Protein AF-A0A2G5EJW2-F1 (afdb_monomer)

Structure (mmCIF, N/CA/C/O backbone):
data_AF-A0A2G5EJW2-F1
#
_entry.id   AF-A0A2G5EJW2-F1
#
loop_
_atom_site.group_PDB
_atom_site.id
_atom_site.type_symbol
_atom_site.label_atom_id
_atom_site.label_alt_id
_atom_site.label_comp_id
_atom_site.label_asym_id
_atom_site.label_entity_id
_atom_site.label_seq_id
_atom_site.pdbx_PDB_ins_code
_atom_site.Cartn_x
_atom_site.Cartn_y
_atom_site.Cartn_z
_atom_site.occupancy
_atom_site.B_iso_or_equiv
_atom_site.auth_seq_id
_atom_site.auth_comp_id
_atom_site.auth_asym_id
_atom_site.auth_atom_id
_atom_site.pdbx_PDB_model_num
ATOM 1 N N . MET A 1 1 ? -80.180 -2.918 26.130 1.00 42.12 1 MET A N 1
ATOM 2 C CA . MET A 1 1 ? -80.211 -2.486 24.713 1.00 42.12 1 MET A CA 1
ATOM 3 C C . MET A 1 1 ? -78.829 -1.999 24.277 1.00 42.12 1 MET A C 1
ATOM 5 O O . MET A 1 1 ? -78.583 -0.806 24.305 1.00 42.12 1 MET A O 1
ATOM 9 N N . ALA A 1 2 ? -77.911 -2.897 23.905 1.00 41.97 2 ALA A N 1
ATOM 10 C CA . ALA A 1 2 ? -76.620 -2.507 23.314 1.00 41.97 2 ALA A CA 1
ATOM 11 C C . ALA A 1 2 ? -75.986 -3.680 22.541 1.00 41.97 2 ALA A C 1
ATOM 13 O O . ALA A 1 2 ? -74.872 -4.094 22.827 1.00 41.97 2 ALA A O 1
ATOM 14 N N . PHE A 1 3 ? -76.718 -4.271 21.591 1.00 39.59 3 PHE A N 1
ATOM 15 C CA . PHE A 1 3 ? -76.183 -5.348 20.738 1.00 39.59 3 PHE A CA 1
ATOM 16 C C . PHE A 1 3 ? -76.556 -5.208 19.253 1.00 39.59 3 PHE A C 1
ATOM 18 O O . PHE A 1 3 ? -76.471 -6.167 18.497 1.00 39.59 3 PHE A O 1
ATOM 25 N N . ARG A 1 4 ? -76.932 -4.000 18.801 1.00 43.72 4 ARG A N 1
ATOM 26 C CA . ARG A 1 4 ? -77.289 -3.730 17.391 1.00 43.72 4 ARG A CA 1
ATOM 27 C C . ARG A 1 4 ? -76.317 -2.835 16.613 1.00 43.72 4 ARG A C 1
ATOM 29 O O . ARG A 1 4 ? -76.633 -2.492 15.488 1.00 43.72 4 ARG A O 1
ATOM 36 N N . ASN A 1 5 ? -75.126 -2.538 17.151 1.00 46.16 5 ASN A N 1
ATOM 37 C CA . ASN A 1 5 ? -74.096 -1.755 16.436 1.00 46.16 5 ASN A CA 1
ATOM 38 C C . ASN A 1 5 ? -72.790 -2.505 16.121 1.00 46.16 5 ASN A C 1
ATOM 40 O O . ASN A 1 5 ? -71.942 -1.956 15.427 1.00 46.16 5 ASN A O 1
ATOM 44 N N . LYS A 1 6 ? -72.602 -3.755 16.570 1.00 44.53 6 LYS A N 1
ATOM 45 C CA . LYS A 1 6 ? -71.356 -4.499 16.283 1.00 44.53 6 LYS A CA 1
ATOM 46 C C . LYS A 1 6 ? -71.401 -5.321 14.994 1.00 44.53 6 LYS A C 1
ATOM 48 O O . LYS A 1 6 ? -70.361 -5.511 14.377 1.00 44.53 6 LYS A O 1
ATOM 53 N N . LEU A 1 7 ? -72.590 -5.735 14.546 1.00 44.84 7 LEU A N 1
ATOM 54 C CA . LEU A 1 7 ? -72.723 -6.526 13.318 1.00 44.84 7 LEU A CA 1
ATOM 55 C C . LEU A 1 7 ? -72.511 -5.669 12.055 1.00 44.84 7 LEU A C 1
ATOM 57 O O . LEU A 1 7 ? -71.880 -6.123 11.111 1.00 44.84 7 LEU A O 1
ATOM 61 N N . SER A 1 8 ? -72.936 -4.398 12.069 1.00 49.06 8 SER A N 1
ATOM 62 C CA . SER A 1 8 ? -72.731 -3.478 10.937 1.00 49.06 8 SER A CA 1
ATOM 63 C C . SER A 1 8 ? -71.270 -3.040 10.779 1.00 49.06 8 SER A C 1
ATOM 65 O O . SER A 1 8 ? -70.834 -2.806 9.659 1.00 49.06 8 SER A O 1
ATOM 67 N N . PHE A 1 9 ? -70.504 -2.951 11.874 1.00 50.59 9 PHE A N 1
ATOM 68 C CA . PHE A 1 9 ? -69.088 -2.570 11.821 1.00 50.59 9 PHE A CA 1
ATOM 69 C C . PHE A 1 9 ? -68.208 -3.734 11.353 1.00 50.59 9 PHE A C 1
ATOM 71 O O . PHE A 1 9 ? -67.322 -3.537 10.533 1.00 50.59 9 PHE A O 1
ATOM 78 N N . PHE A 1 10 ? -68.495 -4.963 11.798 1.00 50.69 10 PHE A N 1
ATOM 79 C CA . PHE A 1 10 ? -67.754 -6.144 11.347 1.00 50.69 10 PHE A CA 1
ATOM 80 C C . PHE A 1 10 ? -67.978 -6.449 9.863 1.00 50.69 10 PHE A C 1
ATOM 82 O O . PHE A 1 10 ? -67.025 -6.792 9.172 1.00 50.69 10 PHE A O 1
ATOM 89 N N . VAL A 1 11 ? -69.201 -6.262 9.353 1.00 55.69 11 VAL A N 1
ATOM 90 C CA . VAL A 1 11 ? -69.494 -6.413 7.918 1.00 55.69 11 VAL A CA 1
ATOM 91 C C . VAL A 1 11 ? -68.808 -5.316 7.098 1.00 55.69 11 VAL A C 1
ATOM 93 O O . VAL A 1 11 ? -68.274 -5.611 6.036 1.00 55.69 11 VAL A O 1
ATOM 96 N N . PHE A 1 12 ? -68.732 -4.079 7.604 1.00 50.88 12 PHE A N 1
ATOM 97 C CA . PHE A 1 12 ? -68.027 -2.985 6.925 1.00 50.88 12 PHE A CA 1
ATOM 98 C C . PHE A 1 12 ? -66.501 -3.180 6.921 1.00 50.88 12 PHE A C 1
ATOM 100 O O . PHE A 1 12 ? -65.862 -2.958 5.899 1.00 50.88 12 PHE A O 1
ATOM 107 N N . VAL A 1 13 ? -65.911 -3.672 8.018 1.00 52.50 13 VAL A N 1
ATOM 108 C CA . VAL A 1 13 ? -64.474 -3.998 8.093 1.00 52.50 13 VAL A CA 1
ATOM 109 C C . VAL A 1 13 ? -64.132 -5.198 7.207 1.00 52.50 13 VAL A C 1
ATOM 111 O O . VAL A 1 13 ? -63.126 -5.148 6.510 1.00 52.50 13 VAL A O 1
ATOM 114 N N . LEU A 1 14 ? -64.981 -6.229 7.142 1.00 49.12 14 LEU A N 1
ATOM 115 C CA . LEU A 1 14 ? -64.807 -7.345 6.202 1.00 49.12 14 LEU A CA 1
ATOM 116 C C . LEU A 1 14 ? -64.946 -6.907 4.740 1.00 49.12 14 LEU A C 1
ATOM 118 O O . LEU A 1 14 ? -64.205 -7.404 3.902 1.00 49.12 14 LEU A O 1
ATOM 122 N N . PHE A 1 15 ? -65.832 -5.958 4.426 1.00 48.25 15 PHE A N 1
ATOM 123 C CA . PHE A 1 15 ? -65.956 -5.423 3.068 1.00 48.25 15 PHE A CA 1
ATOM 124 C C . PHE A 1 15 ? -64.756 -4.543 2.690 1.00 48.25 15 PHE A C 1
ATOM 126 O O . PHE A 1 15 ? -64.258 -4.651 1.578 1.00 48.25 15 PHE A O 1
ATOM 133 N N . VAL A 1 16 ? -64.223 -3.738 3.618 1.00 48.56 16 VAL A N 1
ATOM 134 C CA . VAL A 1 16 ? -62.989 -2.959 3.399 1.00 48.56 16 VAL A CA 1
ATOM 135 C C . VAL A 1 16 ? -61.762 -3.871 3.290 1.00 48.56 16 VAL A C 1
ATOM 137 O O . VAL A 1 16 ? -60.904 -3.596 2.460 1.00 48.56 16 VAL A O 1
ATOM 140 N N . PHE A 1 17 ? -61.700 -4.978 4.041 1.00 43.53 17 PHE A N 1
ATOM 141 C CA . PHE A 1 17 ? -60.630 -5.978 3.920 1.00 43.53 17 PHE A CA 1
ATOM 142 C C . PHE A 1 17 ? -60.739 -6.840 2.657 1.00 43.53 17 PHE A C 1
ATOM 144 O O . PHE A 1 17 ? -59.719 -7.193 2.077 1.00 43.53 17 PHE A O 1
ATOM 151 N N . LEU A 1 18 ? -61.950 -7.167 2.200 1.00 39.88 18 LEU A N 1
ATOM 152 C CA . LEU A 1 18 ? -62.139 -7.875 0.932 1.00 39.88 18 LEU A CA 1
ATOM 153 C C . LEU A 1 18 ? -61.847 -6.957 -0.258 1.00 39.88 18 LEU A C 1
ATOM 155 O O . LEU A 1 18 ? -61.200 -7.400 -1.198 1.00 39.88 18 LEU A O 1
ATOM 159 N N . VAL A 1 19 ? -62.224 -5.674 -0.186 1.00 37.03 19 VAL A N 1
ATOM 160 C CA . VAL A 1 19 ? -61.861 -4.683 -1.208 1.00 37.03 19 VAL A CA 1
ATOM 161 C C . VAL A 1 19 ? -60.352 -4.396 -1.181 1.00 37.03 19 VAL A C 1
ATOM 163 O O . VAL A 1 19 ? -59.751 -4.341 -2.249 1.00 37.03 19 VAL A O 1
ATOM 166 N N . SER A 1 20 ? -59.691 -4.318 -0.017 1.00 39.81 20 SER A N 1
ATOM 167 C CA . SER A 1 20 ? -58.234 -4.109 0.055 1.00 39.81 20 SER A CA 1
ATOM 168 C C . SER A 1 20 ? -57.416 -5.339 -0.356 1.00 39.81 20 SER A C 1
ATOM 170 O O . SER A 1 20 ? -56.406 -5.182 -1.036 1.00 39.81 20 SER A O 1
ATOM 172 N N . ALA A 1 21 ? -57.876 -6.558 -0.054 1.00 35.72 21 ALA A N 1
ATOM 173 C CA . ALA A 1 21 ? -57.233 -7.786 -0.528 1.00 35.72 21 ALA A CA 1
ATOM 174 C C . ALA A 1 21 ? -57.405 -7.990 -2.044 1.00 35.72 21 ALA A C 1
ATOM 176 O O . ALA A 1 21 ? -56.507 -8.522 -2.695 1.00 35.72 21 ALA A O 1
ATOM 177 N N . THR A 1 22 ? -58.512 -7.518 -2.635 1.00 35.78 22 THR A N 1
ATOM 178 C CA . THR A 1 22 ? -58.641 -7.476 -4.101 1.00 35.78 22 THR A CA 1
ATOM 179 C C . THR A 1 22 ? -57.842 -6.342 -4.739 1.00 35.78 22 THR A C 1
ATOM 181 O O . THR A 1 22 ? -57.368 -6.521 -5.854 1.00 35.78 22 THR A O 1
ATOM 184 N N . PHE A 1 23 ? -57.635 -5.212 -4.050 1.00 31.86 23 PHE A N 1
ATOM 185 C CA . PHE A 1 23 ? -56.812 -4.112 -4.568 1.00 31.86 23 PHE A CA 1
ATOM 186 C C . PHE A 1 23 ? -55.318 -4.471 -4.602 1.00 31.86 23 PHE A C 1
ATOM 188 O O . PHE A 1 23 ? -54.656 -4.141 -5.577 1.00 31.86 23 PHE A O 1
ATOM 195 N N . SER A 1 24 ? -54.797 -5.2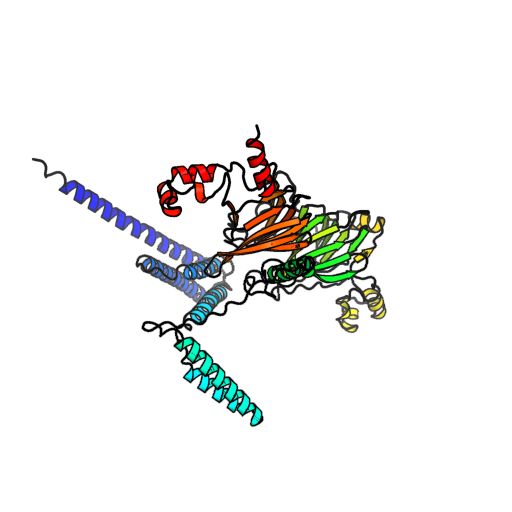15 -3.616 1.00 38.34 24 SER A N 1
ATOM 196 C CA . SER A 1 24 ? -53.377 -5.613 -3.609 1.00 38.34 24 SER A CA 1
ATOM 197 C C . SER A 1 24 ? -53.010 -6.658 -4.669 1.00 38.34 24 SER A C 1
ATOM 199 O O . SER A 1 24 ? -51.911 -6.598 -5.204 1.00 38.34 24 SER A O 1
ATOM 201 N N . LEU A 1 25 ? -53.912 -7.585 -5.019 1.00 38.94 25 LEU A N 1
ATOM 202 C CA . LEU A 1 25 ? -53.660 -8.547 -6.107 1.00 38.94 25 LEU A CA 1
ATOM 203 C C . LEU A 1 25 ? -53.957 -7.968 -7.500 1.00 38.94 25 LEU A C 1
ATOM 205 O O . LEU A 1 25 ? -53.411 -8.451 -8.492 1.00 38.94 25 LEU A O 1
ATOM 209 N N . ALA A 1 26 ? -54.829 -6.958 -7.589 1.00 38.84 26 ALA A N 1
ATOM 210 C CA . ALA A 1 26 ? -55.133 -6.290 -8.851 1.00 38.84 26 ALA A CA 1
ATOM 211 C C . ALA A 1 26 ? -53.976 -5.389 -9.317 1.00 38.84 26 ALA A C 1
ATOM 213 O O . ALA A 1 26 ? -53.608 -5.489 -10.483 1.00 38.84 26 ALA A O 1
ATOM 214 N N . ASP A 1 27 ? -53.354 -4.615 -8.413 1.00 45.28 27 ASP A N 1
ATOM 215 C CA . ASP A 1 27 ? -52.228 -3.714 -8.737 1.00 45.28 27 ASP A CA 1
ATOM 216 C C . ASP A 1 27 ? -50.984 -4.485 -9.245 1.00 45.28 27 ASP A C 1
ATOM 218 O O . ASP A 1 27 ? -50.347 -4.085 -10.217 1.00 45.28 27 ASP A O 1
ATOM 222 N N . GLU A 1 28 ? -50.652 -5.640 -8.647 1.00 49.22 28 GLU A N 1
ATOM 223 C CA . GLU A 1 28 ? -49.478 -6.446 -9.047 1.00 49.22 28 GLU A CA 1
ATOM 224 C C . GLU A 1 28 ? -49.668 -7.182 -10.382 1.00 49.22 28 GLU A C 1
ATOM 226 O O . GLU A 1 28 ? -48.733 -7.303 -11.180 1.00 49.22 28 GLU A O 1
ATOM 231 N N . LYS A 1 29 ? -50.885 -7.665 -10.656 1.00 50.31 29 LYS A N 1
ATOM 232 C CA . LYS A 1 29 ? -51.203 -8.307 -11.938 1.00 50.31 29 LYS A CA 1
ATOM 233 C C . LYS A 1 29 ? -51.238 -7.283 -13.075 1.00 50.31 29 LYS A C 1
ATOM 235 O O . LYS A 1 29 ? -50.832 -7.594 -14.196 1.00 50.31 29 LYS A O 1
ATOM 240 N N . GLU A 1 30 ? -51.674 -6.060 -12.772 1.00 50.53 30 GLU A N 1
ATOM 241 C CA . GLU A 1 30 ? -51.681 -4.932 -13.703 1.00 50.53 30 GLU A CA 1
ATOM 242 C C . GLU A 1 30 ? -50.250 -4.491 -14.082 1.00 50.53 30 GLU A C 1
ATOM 244 O O . GLU A 1 30 ? -49.996 -4.207 -15.257 1.00 50.53 30 GLU A O 1
ATOM 249 N N . ASP A 1 31 ? -49.285 -4.564 -13.154 1.00 62.06 31 ASP A N 1
ATOM 250 C CA . ASP A 1 31 ? -47.868 -4.242 -13.404 1.00 62.06 31 ASP A CA 1
ATOM 251 C C . ASP A 1 31 ? -47.167 -5.286 -14.304 1.00 62.06 31 ASP A C 1
ATOM 253 O O . ASP A 1 31 ? -46.435 -4.945 -15.241 1.00 62.06 31 ASP A O 1
ATOM 257 N N . LEU A 1 32 ? -47.452 -6.581 -14.111 1.00 66.81 32 LEU A N 1
ATOM 258 C CA . LEU A 1 32 ? -46.859 -7.652 -14.922 1.00 66.81 32 LEU A CA 1
ATOM 259 C C . LEU A 1 32 ? -47.417 -7.682 -16.358 1.00 66.81 32 LEU A C 1
ATOM 261 O O . LEU A 1 32 ? -46.666 -7.867 -17.324 1.00 66.81 32 LEU A O 1
ATOM 265 N N . ASP A 1 33 ? -48.713 -7.408 -16.521 1.00 72.00 33 ASP A N 1
ATOM 266 C CA . ASP A 1 33 ? -49.333 -7.228 -17.836 1.00 72.00 33 ASP A CA 1
ATOM 267 C C . ASP A 1 33 ? -48.804 -5.971 -18.543 1.00 72.00 33 ASP A C 1
ATOM 269 O O . ASP A 1 33 ? -48.593 -5.977 -19.763 1.00 72.00 33 ASP A O 1
ATOM 273 N N . GLN A 1 34 ? -48.547 -4.886 -17.804 1.00 73.69 34 GLN A N 1
ATOM 274 C CA . GLN A 1 34 ? -47.925 -3.687 -18.362 1.00 73.69 34 GLN A CA 1
ATOM 275 C C . GLN A 1 34 ? -46.485 -3.961 -18.824 1.00 73.69 34 GLN A C 1
ATOM 277 O O . GLN A 1 34 ? -46.075 -3.475 -19.887 1.00 73.69 34 GLN A O 1
ATOM 282 N N . LEU A 1 35 ? -45.735 -4.776 -18.078 1.00 68.81 35 LEU A N 1
ATOM 283 C CA . LEU A 1 35 ? -44.391 -5.227 -18.433 1.00 68.81 35 LEU A CA 1
ATOM 284 C C . LEU A 1 35 ? -44.395 -6.067 -19.721 1.00 68.81 35 LEU A C 1
ATOM 286 O O . LEU A 1 35 ? -43.609 -5.799 -20.634 1.00 68.81 35 LEU A O 1
ATOM 290 N N . LEU A 1 36 ? -45.330 -7.019 -19.836 1.00 78.31 36 LEU A N 1
ATOM 291 C CA . LEU A 1 36 ? -45.497 -7.846 -21.033 1.00 78.31 36 LEU A CA 1
ATOM 292 C C . LEU A 1 36 ? -45.790 -6.989 -22.270 1.00 78.31 36 LEU A C 1
ATOM 294 O O . LEU A 1 36 ? -45.205 -7.197 -23.336 1.00 78.31 36 LEU A O 1
ATOM 298 N N . ARG A 1 37 ? -46.679 -5.996 -22.131 1.00 75.12 37 ARG A N 1
ATOM 299 C CA . ARG A 1 37 ? -47.036 -5.079 -23.226 1.00 75.12 37 ARG A CA 1
ATOM 300 C C . ARG A 1 37 ? -45.843 -4.240 -23.674 1.00 75.12 37 ARG A C 1
ATOM 302 O O . ARG A 1 37 ? -45.614 -4.138 -24.878 1.00 75.12 37 ARG A O 1
ATOM 309 N N . LYS A 1 38 ? -45.066 -3.685 -22.736 1.00 69.44 38 LYS A N 1
ATOM 310 C CA . LYS A 1 38 ? -43.849 -2.914 -23.050 1.00 69.44 38 LYS A CA 1
ATOM 311 C C . LYS A 1 38 ? -42.801 -3.779 -23.759 1.00 69.44 38 LYS A C 1
ATOM 313 O O . LYS A 1 38 ? -42.275 -3.347 -24.782 1.00 69.44 38 LYS A O 1
ATOM 318 N N . CYS A 1 39 ? -42.574 -5.006 -23.283 1.00 69.31 39 CYS A N 1
ATOM 319 C CA . CYS A 1 39 ? -41.634 -5.960 -23.887 1.00 69.31 39 CYS A CA 1
ATOM 320 C C . CYS A 1 39 ? -42.022 -6.301 -25.335 1.00 69.31 39 CYS A C 1
ATOM 322 O O . CYS A 1 39 ? -41.233 -6.120 -26.263 1.00 69.31 39 CYS A O 1
ATOM 324 N N . LYS A 1 40 ? -43.283 -6.688 -25.568 1.00 76.44 40 LYS A N 1
ATOM 325 C CA . LYS A 1 40 ? -43.771 -6.991 -26.924 1.00 76.44 40 LYS A CA 1
ATOM 326 C C . LYS A 1 40 ? -43.738 -5.776 -27.847 1.00 76.44 40 LYS A C 1
ATOM 328 O O . LYS A 1 40 ? -43.418 -5.907 -29.026 1.00 76.44 40 LYS A O 1
ATOM 333 N N . GLN A 1 41 ? -44.054 -4.588 -27.332 1.00 75.25 41 GLN A N 1
ATOM 334 C CA . GLN A 1 41 ? -43.972 -3.358 -28.115 1.00 75.25 41 GLN A CA 1
ATOM 335 C C . GLN A 1 41 ? -42.530 -3.072 -28.550 1.00 75.25 41 GLN A C 1
ATOM 337 O O . GLN A 1 41 ? -42.320 -2.734 -29.711 1.00 75.25 41 GLN A O 1
ATOM 342 N N . GLN A 1 42 ? -41.546 -3.281 -27.669 1.00 62.69 42 GLN A N 1
ATOM 343 C CA . GLN A 1 42 ? -40.129 -3.155 -28.012 1.00 62.69 42 GLN A CA 1
ATOM 344 C C . GLN A 1 42 ? -39.715 -4.148 -29.103 1.00 62.69 42 GLN A C 1
ATOM 346 O O . GLN A 1 42 ? -39.115 -3.710 -30.085 1.00 62.69 42 GLN A O 1
ATOM 351 N N . CYS A 1 43 ? -40.125 -5.423 -29.004 1.00 69.62 43 CYS A N 1
ATOM 352 C CA . CYS A 1 43 ? -39.893 -6.417 -30.060 1.00 69.62 43 CYS A CA 1
ATOM 353 C C . CYS A 1 43 ? -40.449 -5.948 -31.416 1.00 69.62 43 CYS A C 1
ATOM 355 O O . CYS A 1 43 ? -39.762 -6.050 -32.424 1.00 69.62 43 CYS A O 1
ATOM 357 N N . ARG A 1 44 ? -41.670 -5.390 -31.455 1.00 71.94 44 ARG A N 1
ATOM 358 C CA . ARG A 1 44 ? -42.324 -4.926 -32.700 1.00 71.94 44 ARG A CA 1
ATOM 359 C C . ARG A 1 44 ? -41.676 -3.704 -33.336 1.00 71.94 44 ARG A C 1
ATOM 361 O O . ARG A 1 44 ? -41.785 -3.516 -34.543 1.00 71.94 44 ARG A O 1
ATOM 368 N N . THR A 1 45 ? -41.090 -2.827 -32.528 1.00 67.56 45 THR A N 1
ATOM 369 C CA . THR A 1 45 ? -40.485 -1.577 -33.013 1.00 67.56 45 THR A CA 1
ATOM 370 C C . THR A 1 45 ? -39.019 -1.723 -33.403 1.00 67.56 45 THR A C 1
ATOM 372 O O . THR A 1 45 ? -38.415 -0.748 -33.843 1.00 67.56 45 THR A O 1
ATOM 375 N N . GLN A 1 46 ? -38.435 -2.910 -33.232 1.00 59.72 46 GLN A N 1
ATOM 376 C CA . GLN A 1 46 ? -37.013 -3.132 -33.429 1.00 59.72 46 GLN A CA 1
ATOM 377 C C . GLN A 1 46 ? -36.688 -3.359 -34.920 1.00 59.72 46 GLN A C 1
ATOM 379 O O . GLN A 1 46 ? -37.123 -4.345 -35.515 1.00 59.72 46 GLN A O 1
ATOM 384 N N . PRO A 1 47 ? -35.924 -2.452 -35.558 1.00 47.94 47 PRO A N 1
ATOM 385 C CA . PRO A 1 47 ? -35.615 -2.558 -36.977 1.00 47.94 47 PRO A CA 1
ATOM 386 C C . PRO A 1 47 ? -34.597 -3.676 -37.239 1.00 47.94 47 PRO A C 1
ATOM 388 O O . PRO A 1 47 ? -33.604 -3.799 -36.524 1.00 47.94 47 PRO A O 1
ATOM 391 N N . GLY A 1 48 ? -34.828 -4.459 -38.296 1.00 60.50 48 GLY A N 1
ATOM 392 C CA . GLY A 1 48 ? -33.898 -5.491 -38.773 1.00 60.50 48 GLY A CA 1
ATOM 393 C C . GLY A 1 48 ? -34.234 -6.935 -38.390 1.00 60.50 48 GLY A C 1
ATOM 394 O O . GLY A 1 48 ? -33.493 -7.820 -38.795 1.00 60.50 48 GLY A O 1
ATOM 395 N N . LEU A 1 49 ? -35.328 -7.179 -37.662 1.00 65.00 49 LEU A N 1
ATOM 396 C CA . LEU A 1 49 ? -35.821 -8.531 -37.362 1.00 65.00 49 LEU A CA 1
ATOM 397 C C . LEU A 1 49 ? -36.746 -9.042 -38.477 1.00 65.00 49 LEU A C 1
ATOM 399 O O . LEU A 1 49 ? -37.597 -8.303 -38.984 1.00 65.00 49 LEU A O 1
ATOM 403 N N . ASP A 1 50 ? -36.639 -10.320 -38.826 1.00 70.94 50 ASP A N 1
ATOM 404 C CA . ASP A 1 50 ? -37.597 -10.978 -39.712 1.00 70.94 50 ASP A CA 1
ATOM 405 C C . ASP A 1 50 ? -38.882 -11.399 -38.967 1.00 70.94 50 ASP A C 1
ATOM 407 O O . ASP A 1 50 ? -39.036 -11.230 -37.754 1.00 70.94 50 ASP A O 1
ATOM 411 N N . LYS A 1 51 ? -39.876 -11.917 -39.696 1.00 74.06 51 LYS A N 1
ATOM 412 C CA . LYS A 1 51 ? -41.186 -12.255 -39.116 1.00 74.06 51 LYS A CA 1
ATOM 413 C C . LYS A 1 51 ? -41.119 -13.412 -38.105 1.00 74.06 51 LYS A C 1
ATOM 415 O O . LYS A 1 51 ? -41.909 -13.422 -37.161 1.00 74.06 51 LYS A O 1
ATOM 420 N N . GLN A 1 52 ? -40.219 -14.378 -38.297 1.00 66.44 52 GLN A N 1
ATOM 421 C CA . GLN A 1 52 ? -40.024 -15.489 -37.362 1.00 66.44 52 GLN A CA 1
ATOM 422 C C . GLN A 1 52 ? -39.275 -15.026 -36.112 1.00 66.44 52 GLN A C 1
ATOM 424 O O . GLN A 1 52 ? -39.630 -15.432 -35.005 1.00 66.44 52 GLN A O 1
ATOM 429 N N . GLU A 1 53 ? -38.309 -14.127 -36.267 1.00 60.25 53 GLU A N 1
ATOM 430 C CA . GLU A 1 53 ? -37.550 -13.550 -35.160 1.00 60.25 53 GLU A CA 1
ATOM 431 C C . GLU A 1 53 ? -38.419 -12.640 -34.282 1.00 60.25 53 GLU A C 1
ATOM 433 O O . GLU A 1 53 ? -38.361 -12.734 -33.056 1.00 60.25 53 GLU A O 1
ATOM 438 N N . HIS A 1 54 ? -39.320 -11.848 -34.876 1.00 71.12 54 HIS A N 1
ATOM 439 C CA . HIS A 1 54 ? -40.328 -11.094 -34.122 1.00 71.12 54 HIS A CA 1
ATOM 440 C C . HIS A 1 54 ? -41.248 -12.018 -33.310 1.00 71.12 54 HIS A C 1
ATOM 442 O O . HIS A 1 54 ? -41.513 -11.762 -32.137 1.00 71.12 54 HIS A O 1
ATOM 448 N N . GLN A 1 55 ? -41.718 -13.118 -33.910 1.00 71.88 55 GLN A N 1
ATOM 449 C CA . GLN A 1 55 ? -42.569 -14.094 -33.220 1.00 71.88 55 GLN A CA 1
ATOM 450 C C . GLN A 1 55 ? -41.826 -14.858 -32.121 1.00 71.88 55 GLN A C 1
ATOM 452 O O . GLN A 1 55 ? -42.441 -15.276 -31.141 1.00 71.88 55 GLN A O 1
ATOM 457 N N . LYS A 1 56 ? -40.518 -15.077 -32.274 1.00 67.25 56 LYS A N 1
ATOM 458 C CA . LYS A 1 56 ? -39.680 -15.653 -31.221 1.00 67.25 56 LYS A CA 1
ATOM 459 C C . LYS A 1 56 ? -39.520 -14.661 -30.062 1.00 67.25 56 LYS A C 1
ATOM 461 O O . LYS A 1 56 ? -39.903 -14.999 -28.952 1.00 67.25 56 LYS A O 1
ATOM 466 N N . CYS A 1 57 ? -39.139 -13.414 -30.347 1.00 67.25 57 CYS A N 1
ATOM 467 C CA . CYS A 1 57 ? -39.013 -12.339 -29.353 1.00 67.25 57 CYS A CA 1
ATOM 468 C C . CYS A 1 57 ? -40.297 -12.147 -28.526 1.00 67.25 57 CYS A C 1
ATOM 470 O O . CYS A 1 57 ? -40.256 -12.056 -27.301 1.00 67.25 57 CYS A O 1
ATOM 472 N N . GLU A 1 58 ? -41.467 -12.144 -29.176 1.00 74.50 58 GLU A N 1
ATOM 473 C CA . GLU A 1 58 ? -42.740 -12.013 -28.459 1.00 74.50 58 GLU A CA 1
ATOM 474 C C . GLU A 1 58 ? -43.075 -13.220 -27.572 1.00 74.50 58 GLU A C 1
ATOM 476 O O . GLU A 1 58 ? -43.686 -13.026 -26.518 1.00 74.50 58 GLU A O 1
ATOM 481 N N . ARG A 1 59 ? -42.696 -14.441 -27.978 1.00 70.25 59 ARG A N 1
ATOM 482 C CA . ARG A 1 59 ? -42.875 -15.655 -27.163 1.00 70.25 59 ARG A CA 1
ATOM 483 C C . ARG A 1 59 ? -41.955 -15.647 -25.948 1.00 70.25 59 ARG A C 1
ATOM 485 O O . ARG A 1 59 ? -42.418 -15.951 -24.853 1.00 70.25 59 ARG A O 1
ATOM 492 N N . ASP A 1 60 ? -40.718 -15.198 -26.120 1.00 64.06 60 ASP A N 1
ATOM 493 C CA . ASP A 1 60 ? -39.740 -15.096 -25.035 1.00 64.06 60 ASP A CA 1
ATOM 494 C C . ASP A 1 60 ? -40.203 -14.074 -23.969 1.00 64.06 60 ASP A C 1
ATOM 496 O O . ASP A 1 60 ? -40.084 -14.323 -22.768 1.00 64.06 60 ASP A O 1
ATOM 500 N N . CYS A 1 61 ? -40.843 -12.966 -24.377 1.00 69.06 61 CYS A N 1
ATOM 501 C CA . CYS A 1 61 ? -41.489 -12.028 -23.445 1.00 69.06 61 CYS A CA 1
ATOM 502 C C . CYS A 1 61 ? -42.618 -12.687 -22.621 1.00 69.06 61 CYS A C 1
ATOM 504 O O . CYS A 1 61 ? -42.774 -12.391 -21.435 1.00 69.06 61 CYS A O 1
ATOM 506 N N . GLU A 1 62 ? -43.438 -13.552 -23.234 1.00 73.62 62 GLU A N 1
ATOM 507 C CA . GLU A 1 62 ? -44.510 -14.267 -22.522 1.00 73.62 62 GLU A CA 1
ATOM 508 C C . GLU A 1 62 ? -43.957 -15.288 -21.528 1.00 73.62 62 GLU A C 1
ATOM 510 O O . GLU A 1 62 ? -44.516 -15.466 -20.445 1.00 73.62 62 GLU A O 1
ATOM 515 N N . GLU A 1 63 ? -42.874 -15.969 -21.893 1.00 63.28 63 GLU A N 1
ATOM 516 C CA . GLU A 1 63 ? -42.224 -16.958 -21.041 1.00 63.28 63 GLU A CA 1
ATOM 517 C C . GLU A 1 63 ? -41.559 -16.306 -19.825 1.00 63.28 63 GLU A C 1
ATOM 519 O O . GLU A 1 63 ? -41.784 -16.750 -18.698 1.00 63.28 63 GLU A O 1
ATOM 524 N N . TYR A 1 64 ? -40.872 -15.178 -20.024 1.00 57.66 64 TYR A N 1
ATOM 525 C CA . TYR A 1 64 ? -40.296 -14.368 -18.948 1.00 57.66 64 TYR A CA 1
ATOM 526 C C . TYR A 1 64 ? -41.340 -13.970 -17.891 1.00 57.66 64 TYR A C 1
ATOM 528 O O . TYR A 1 64 ? -41.130 -14.132 -16.686 1.00 57.66 64 TYR A O 1
ATOM 536 N N . VAL A 1 65 ? -42.509 -13.508 -18.338 1.00 70.38 65 VAL A N 1
ATOM 537 C CA . VAL A 1 65 ? -43.612 -13.127 -17.446 1.00 70.38 65 VAL A CA 1
ATOM 538 C C . VAL A 1 65 ? -44.196 -14.340 -16.713 1.00 70.38 65 VAL A C 1
ATOM 540 O O . VAL A 1 65 ? -44.432 -14.262 -15.508 1.00 70.38 65 VAL A O 1
ATOM 543 N N . LYS A 1 66 ? -44.344 -15.488 -17.389 1.00 69.94 66 LYS A N 1
ATOM 544 C CA . LYS A 1 66 ? -44.816 -16.736 -16.762 1.00 69.94 66 LYS A CA 1
ATOM 545 C C . LYS A 1 66 ? -43.873 -17.245 -15.673 1.00 69.94 66 LYS A C 1
ATOM 547 O O . LYS A 1 66 ? -44.354 -17.739 -14.656 1.00 69.94 66 LYS A O 1
ATOM 552 N N . VAL A 1 67 ? -42.558 -17.154 -15.873 1.00 59.28 67 VAL A N 1
ATOM 553 C CA . VAL A 1 67 ? -41.563 -17.570 -14.868 1.00 59.28 67 VAL A CA 1
ATOM 554 C C . VAL A 1 67 ? -41.630 -16.660 -13.645 1.00 59.28 67 VAL A C 1
ATOM 556 O O . VAL A 1 67 ? -41.699 -17.147 -12.518 1.00 59.28 67 VAL A O 1
ATOM 559 N N . ARG A 1 68 ? -41.701 -15.343 -13.859 1.00 60.88 68 ARG A N 1
ATOM 560 C CA . ARG A 1 68 ? -41.797 -14.359 -12.774 1.00 60.88 68 ARG A CA 1
ATOM 561 C C . ARG A 1 68 ? -43.076 -14.526 -11.946 1.00 60.88 68 ARG A C 1
ATOM 563 O O . ARG A 1 68 ? -43.033 -14.395 -10.727 1.00 60.88 68 ARG A O 1
ATOM 570 N N . GLN A 1 69 ? -44.181 -14.885 -12.601 1.00 62.50 69 GLN A N 1
ATOM 571 C CA . GLN A 1 69 ? -45.454 -15.169 -11.943 1.00 62.50 69 GLN A CA 1
ATOM 572 C C . GLN A 1 69 ? -45.382 -16.431 -11.060 1.00 62.50 69 GLN A C 1
ATOM 574 O O . GLN A 1 69 ? -45.831 -16.394 -9.919 1.00 62.50 69 GLN A O 1
ATOM 579 N N . ARG A 1 70 ? -44.731 -17.513 -11.525 1.00 57.03 70 ARG A N 1
ATOM 580 C CA . ARG A 1 70 ? -44.515 -18.729 -10.708 1.00 57.03 70 ARG A CA 1
ATOM 581 C C . ARG A 1 70 ? -43.636 -18.467 -9.482 1.00 57.03 70 ARG A C 1
ATOM 583 O O . ARG A 1 70 ? -43.927 -18.965 -8.404 1.00 57.03 70 ARG A O 1
ATOM 590 N N . GLN A 1 71 ? -42.605 -17.634 -9.620 1.00 52.28 71 GLN A N 1
ATOM 591 C CA . GLN A 1 71 ? -41.708 -17.285 -8.511 1.00 52.28 71 GLN A CA 1
ATOM 592 C C . GLN A 1 71 ? -42.388 -16.421 -7.435 1.00 52.28 71 GLN A C 1
ATOM 594 O O . GLN A 1 71 ? -42.036 -16.508 -6.259 1.00 52.28 71 GLN A O 1
ATOM 599 N N . GLN A 1 72 ? -43.379 -15.603 -7.810 1.00 55.41 72 GLN A N 1
ATOM 600 C CA . GLN A 1 72 ? -44.203 -14.863 -6.846 1.00 55.41 72 GLN A CA 1
ATOM 601 C C . GLN A 1 72 ? -45.173 -15.786 -6.092 1.00 55.41 72 GLN A C 1
ATOM 603 O O . GLN A 1 72 ? -45.386 -15.595 -4.895 1.00 55.41 72 GLN A O 1
ATOM 608 N N . GLU A 1 73 ? -45.705 -16.811 -6.762 1.00 51.72 73 GLU A N 1
ATOM 609 C CA . GLU A 1 73 ? -46.553 -17.838 -6.140 1.00 51.72 73 GLU A CA 1
ATOM 610 C C . GLU A 1 73 ? -45.754 -18.739 -5.173 1.00 51.72 73 GLU A C 1
ATOM 612 O O . GLU A 1 73 ? -46.256 -19.101 -4.108 1.00 51.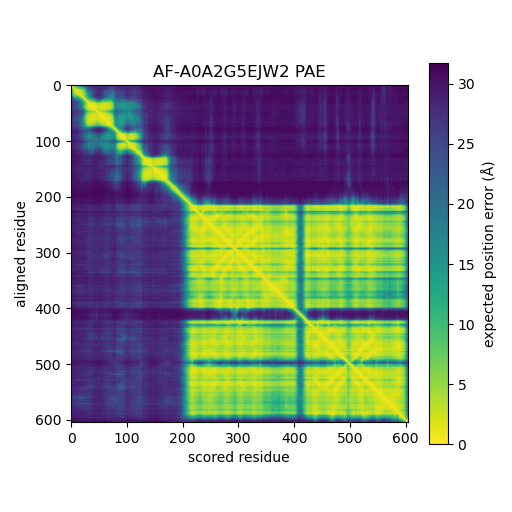72 73 GLU A O 1
ATOM 617 N N . GLU A 1 74 ? -44.486 -19.031 -5.477 1.00 49.53 74 GLU A N 1
ATOM 618 C CA . GLU A 1 74 ? -43.584 -19.813 -4.613 1.00 49.53 74 GLU A CA 1
ATOM 619 C C . GLU A 1 74 ? -43.059 -19.016 -3.398 1.00 49.53 74 GLU A C 1
ATOM 621 O O . GLU A 1 74 ? -42.816 -19.591 -2.336 1.00 49.53 74 GLU A O 1
ATOM 626 N N . GLY A 1 75 ? -42.964 -17.684 -3.491 1.00 45.25 75 GLY A N 1
ATOM 627 C CA . GLY A 1 75 ? -42.496 -16.804 -2.409 1.00 45.25 75 GLY A CA 1
ATOM 628 C C . GLY A 1 75 ? -43.454 -16.630 -1.218 1.00 45.25 75 GLY A C 1
ATOM 629 O O . GLY A 1 75 ? -43.052 -16.082 -0.191 1.00 45.25 75 GLY A O 1
ATOM 630 N N . GLN A 1 76 ? -44.706 -17.095 -1.313 1.00 40.94 76 GLN A N 1
ATOM 631 C CA . GLN A 1 76 ? -45.685 -17.048 -0.212 1.00 40.94 76 GLN A CA 1
ATOM 632 C C . GLN A 1 76 ? -45.800 -18.373 0.571 1.00 40.94 76 GLN A C 1
ATOM 634 O O . GLN A 1 76 ? -46.487 -18.427 1.594 1.00 40.94 76 GLN A O 1
ATOM 639 N N . GLY A 1 77 ? -45.096 -19.433 0.156 1.00 34.47 77 GLY A N 1
ATOM 640 C CA . GLY A 1 77 ? -45.050 -20.726 0.846 1.00 34.47 77 GLY A CA 1
ATOM 641 C C . GLY A 1 77 ? -43.733 -20.928 1.594 1.00 34.47 77 GLY A C 1
ATOM 642 O O . GLY A 1 77 ? -42.742 -21.356 1.016 1.00 34.47 77 GLY A O 1
ATOM 643 N N . GLY A 1 78 ? -43.704 -20.630 2.894 1.00 41.09 78 GLY A N 1
ATOM 644 C CA . GLY A 1 78 ? -42.479 -20.687 3.692 1.00 41.09 78 GLY A CA 1
ATOM 645 C C . GLY A 1 78 ? -41.788 -22.058 3.725 1.00 41.09 78 GLY A C 1
ATOM 646 O O . GLY A 1 78 ? -42.395 -23.044 4.133 1.00 41.09 78 GLY A O 1
ATOM 647 N N . LYS A 1 79 ? -40.484 -22.065 3.413 1.00 31.41 79 LYS A N 1
ATOM 648 C CA . LYS A 1 79 ? -39.423 -22.883 4.031 1.00 31.41 79 LYS A CA 1
ATOM 649 C C . LYS A 1 79 ? -38.090 -22.131 3.906 1.00 31.41 79 LYS A C 1
ATOM 651 O O . LYS A 1 79 ? -37.719 -21.678 2.833 1.00 31.41 79 LYS A O 1
ATOM 656 N N . GLN A 1 80 ? -37.411 -21.952 5.038 1.00 40.75 80 GLN A N 1
ATOM 657 C CA . GLN A 1 80 ? -36.120 -21.273 5.163 1.00 40.75 80 GLN A CA 1
ATOM 658 C C . GLN A 1 80 ? -34.986 -22.213 4.727 1.00 40.75 80 GLN A C 1
ATOM 660 O O . GLN A 1 80 ? -34.669 -23.172 5.425 1.00 40.75 80 GLN A O 1
ATOM 665 N N . GLY A 1 81 ? -34.398 -21.911 3.575 1.00 35.81 81 GLY A N 1
ATOM 666 C CA . GLY A 1 81 ? -33.226 -22.543 2.966 1.00 35.81 81 GLY A CA 1
ATOM 667 C C . GLY A 1 81 ? -33.157 -22.069 1.511 1.00 35.81 81 GLY A C 1
ATOM 668 O O . GLY A 1 81 ? -34.201 -21.969 0.888 1.00 35.81 81 GLY A O 1
ATOM 669 N N . ASP A 1 82 ? -31.980 -21.712 0.999 1.00 38.59 82 ASP A N 1
ATOM 670 C CA . ASP A 1 82 ? -31.719 -21.309 -0.408 1.00 38.59 82 ASP A CA 1
ATOM 671 C C . ASP A 1 82 ? -31.940 -19.847 -0.853 1.00 38.59 82 ASP A C 1
ATOM 673 O O . ASP A 1 82 ? -31.875 -19.533 -2.042 1.00 38.59 82 ASP A O 1
ATOM 677 N N . GLY A 1 83 ? -32.040 -18.888 0.073 1.00 39.66 83 GLY A N 1
ATOM 678 C CA . GLY A 1 83 ? -32.154 -17.462 -0.292 1.00 39.66 83 GLY A CA 1
ATOM 679 C C . GLY A 1 83 ? -30.935 -16.848 -1.014 1.00 39.66 83 GLY A C 1
ATOM 680 O O . GLY A 1 83 ? -31.083 -15.878 -1.744 1.00 39.66 83 GLY A O 1
ATOM 681 N N . LEU A 1 84 ? -29.721 -17.394 -0.860 1.00 37.28 84 LEU A N 1
ATOM 682 C CA . LEU A 1 84 ? -28.492 -16.736 -1.347 1.00 37.28 84 LEU A CA 1
ATOM 683 C C . LEU A 1 84 ? -28.142 -17.043 -2.820 1.00 37.28 84 LEU A C 1
ATOM 685 O O . LEU A 1 84 ? -27.350 -16.327 -3.434 1.00 37.28 84 LEU A O 1
ATOM 689 N N . GLN A 1 85 ? -28.689 -18.126 -3.380 1.00 47.41 85 GLN A N 1
ATOM 690 C CA . GLN A 1 85 ? -28.383 -18.601 -4.739 1.00 47.41 85 GLN A CA 1
ATOM 691 C C . GLN A 1 85 ? -29.375 -18.066 -5.776 1.00 47.41 85 GLN A C 1
ATOM 693 O O . GLN A 1 85 ? -28.964 -17.695 -6.877 1.00 47.41 85 GLN A O 1
ATOM 698 N N . SER A 1 86 ? -30.646 -17.932 -5.383 1.00 50.91 86 SER A N 1
ATOM 699 C CA . SER A 1 86 ? -31.693 -17.281 -6.178 1.00 50.91 86 SER A CA 1
ATOM 700 C C . SER A 1 86 ? -31.330 -15.827 -6.510 1.00 50.91 86 SER A C 1
ATOM 702 O O . SER A 1 86 ? -31.475 -15.402 -7.655 1.00 50.91 86 SER A O 1
ATOM 704 N N . ASP A 1 87 ? -30.771 -15.084 -5.549 1.00 54.56 87 ASP A N 1
ATOM 705 C CA . ASP A 1 87 ? -30.438 -13.665 -5.732 1.00 54.56 87 ASP A CA 1
ATOM 706 C C . ASP A 1 87 ? -29.291 -13.439 -6.733 1.00 54.56 87 ASP A C 1
ATOM 708 O O . ASP A 1 87 ? -29.349 -12.521 -7.545 1.00 54.56 87 ASP A O 1
ATOM 712 N N . ARG A 1 88 ? -28.282 -14.322 -6.771 1.00 54.94 88 ARG A N 1
ATOM 713 C CA . ARG A 1 88 ? -27.168 -14.223 -7.737 1.00 54.94 88 ARG A CA 1
ATOM 714 C C . ARG A 1 88 ? -27.577 -14.555 -9.169 1.00 54.94 88 ARG A C 1
ATOM 716 O O . ARG A 1 88 ? -27.087 -13.921 -10.103 1.00 54.94 88 ARG A O 1
ATOM 723 N N . TYR A 1 89 ? -28.447 -15.548 -9.347 1.00 59.97 89 TYR A N 1
ATOM 724 C CA . TYR A 1 89 ? -29.004 -15.863 -10.662 1.00 59.97 89 TYR A CA 1
ATOM 725 C C . TYR A 1 89 ? -29.908 -14.725 -11.146 1.00 59.97 89 TYR A C 1
ATOM 727 O O . TYR A 1 89 ? -29.779 -14.271 -12.281 1.00 59.97 89 TYR A O 1
ATOM 735 N N . LYS A 1 90 ? -30.740 -14.188 -10.247 1.00 57.19 90 LYS A N 1
ATOM 736 C CA . LYS A 1 90 ? -31.588 -13.020 -10.495 1.00 57.19 90 LYS A CA 1
ATOM 737 C C . LYS A 1 90 ? -30.781 -11.791 -10.921 1.00 57.19 90 LYS A C 1
ATOM 739 O O . LYS A 1 90 ? -31.113 -11.189 -11.937 1.00 57.19 90 LYS A O 1
ATOM 744 N N . ASP A 1 91 ? -29.683 -11.482 -10.233 1.00 63.81 91 ASP A N 1
ATOM 745 C CA . ASP A 1 91 ? -28.788 -10.374 -10.594 1.00 63.81 91 ASP A CA 1
ATOM 746 C C . ASP A 1 91 ? -28.111 -10.585 -11.965 1.00 63.81 91 ASP A C 1
ATOM 748 O O . ASP A 1 91 ? -27.951 -9.632 -12.731 1.00 63.81 91 ASP A O 1
ATOM 752 N N . CYS A 1 92 ? -27.738 -11.828 -12.302 1.00 64.88 92 CYS A N 1
ATOM 753 C CA . CYS A 1 92 ? -27.145 -12.189 -13.598 1.00 64.88 92 CYS A CA 1
ATOM 754 C C . CYS A 1 92 ? -28.144 -12.009 -14.749 1.00 64.88 92 CYS A C 1
ATOM 756 O O . CYS A 1 92 ? -27.839 -11.391 -15.770 1.00 64.88 92 CYS A O 1
ATOM 758 N N . VAL A 1 93 ? -29.368 -12.502 -14.561 1.00 62.34 93 VAL A N 1
ATOM 759 C CA . VAL A 1 93 ? -30.441 -12.403 -15.554 1.00 62.34 93 VAL A CA 1
ATOM 760 C C . VAL A 1 93 ? -30.866 -10.943 -15.743 1.00 62.34 93 VAL A C 1
ATOM 762 O O . VAL A 1 93 ? -30.947 -10.470 -16.879 1.00 62.34 93 VAL A O 1
ATOM 765 N N . ASP A 1 94 ? -31.039 -10.187 -14.654 1.00 66.31 94 ASP A N 1
ATOM 766 C CA . ASP A 1 94 ? -31.357 -8.753 -14.703 1.00 66.31 94 ASP A CA 1
ATOM 767 C C . ASP A 1 94 ? -30.259 -7.940 -15.409 1.00 66.31 94 ASP A C 1
ATOM 769 O O . ASP A 1 94 ? -30.549 -6.954 -16.096 1.00 66.31 94 ASP A O 1
ATOM 773 N N . PHE A 1 95 ? -28.997 -8.355 -15.278 1.00 68.38 95 PHE A N 1
ATOM 774 C CA . PHE A 1 95 ? -27.873 -7.768 -16.000 1.00 68.38 95 PHE A CA 1
ATOM 775 C C . PHE A 1 95 ? -27.939 -8.051 -17.507 1.00 68.38 95 PHE A C 1
ATOM 777 O O . PHE A 1 95 ? -27.792 -7.115 -18.299 1.00 68.38 95 PHE A O 1
ATOM 784 N N . CYS A 1 96 ? -28.231 -9.291 -17.917 1.00 60.81 96 CYS A N 1
ATOM 785 C CA . CYS A 1 96 ? -28.379 -9.644 -19.333 1.00 60.81 96 CYS A CA 1
ATOM 786 C C . CYS A 1 96 ? -29.491 -8.827 -20.016 1.00 60.81 96 CYS A C 1
ATOM 788 O O . CYS A 1 96 ? -29.298 -8.332 -21.127 1.00 60.81 96 CYS A O 1
ATOM 790 N N . TYR A 1 97 ? -30.623 -8.603 -19.340 1.00 57.38 97 TYR A N 1
ATOM 791 C CA . TYR A 1 97 ? -31.737 -7.818 -19.890 1.00 57.38 97 TYR A CA 1
ATOM 792 C C . TYR A 1 97 ? -31.503 -6.295 -19.906 1.00 57.38 97 TYR A C 1
ATOM 794 O O . TYR A 1 97 ? -32.210 -5.581 -20.618 1.00 57.38 97 TYR A O 1
ATOM 802 N N . ARG A 1 98 ? -30.511 -5.770 -19.169 1.00 59.12 98 ARG A N 1
ATOM 803 C CA . ARG A 1 98 ? -30.145 -4.336 -19.190 1.00 59.12 98 ARG A CA 1
ATOM 804 C C . ARG A 1 98 ? -29.160 -3.960 -20.299 1.00 59.12 98 ARG A C 1
ATOM 806 O O . ARG A 1 98 ? -28.967 -2.767 -20.536 1.00 59.12 98 ARG A O 1
ATOM 813 N N . TRP A 1 99 ? -28.528 -4.926 -20.968 1.00 47.06 99 TRP A N 1
ATOM 814 C CA . TRP A 1 99 ? -27.489 -4.647 -21.962 1.00 47.06 99 TRP A CA 1
ATOM 815 C C . TRP A 1 99 ? -28.076 -4.381 -23.366 1.00 47.06 99 TRP A C 1
ATOM 817 O O . TRP A 1 99 ? -28.748 -5.242 -23.934 1.00 47.06 99 TRP A O 1
ATOM 827 N N . PRO A 1 100 ? -27.794 -3.229 -24.009 1.00 42.38 100 PRO A N 1
ATOM 828 C CA . PRO A 1 100 ? -28.310 -2.926 -25.338 1.00 42.38 100 PRO A CA 1
ATOM 829 C C . PRO A 1 100 ? -27.397 -3.520 -26.422 1.00 42.38 100 PRO A C 1
ATOM 831 O O . PRO A 1 100 ? -26.459 -2.863 -26.866 1.00 42.38 100 PRO A O 1
ATOM 834 N N . LYS A 1 101 ? -27.652 -4.778 -26.818 1.00 47.22 101 LYS A N 1
ATOM 835 C CA . LYS A 1 101 ? -27.304 -5.407 -28.118 1.00 47.22 101 LYS A CA 1
ATOM 836 C C . LYS A 1 101 ? -27.895 -6.829 -28.152 1.00 47.22 101 LYS A C 1
ATOM 838 O O . LYS A 1 101 ? -27.355 -7.755 -27.560 1.00 47.22 101 LYS A O 1
ATOM 843 N N . SER A 1 102 ? -29.012 -7.001 -28.857 1.00 54.84 102 SER A N 1
ATOM 844 C CA . SER A 1 102 ? -29.835 -8.226 -28.878 1.00 54.84 102 SER A CA 1
ATOM 845 C C . SER A 1 102 ? -29.147 -9.476 -29.444 1.00 54.84 102 SER A C 1
ATOM 847 O O . SER A 1 102 ? -29.579 -10.585 -29.149 1.00 54.84 102 SER A O 1
ATOM 849 N N . ALA A 1 103 ? -28.047 -9.334 -30.186 1.00 50.53 103 ALA A N 1
ATOM 850 C CA . ALA A 1 103 ? -27.360 -10.464 -30.818 1.00 50.53 103 ALA A CA 1
ATOM 851 C C . ALA A 1 103 ? -26.618 -11.407 -29.842 1.00 50.53 103 ALA A C 1
ATOM 853 O O . ALA A 1 103 ? -26.152 -12.460 -30.262 1.00 50.53 103 ALA A O 1
ATOM 854 N N . GLN A 1 104 ? -26.491 -11.055 -28.556 1.00 57.12 104 GLN A N 1
ATOM 855 C CA . GLN A 1 104 ? -25.786 -11.869 -27.549 1.00 57.12 104 GLN A CA 1
ATOM 856 C C . GLN A 1 104 ? -26.629 -12.196 -26.308 1.00 57.12 104 GLN A C 1
ATOM 858 O O . GLN A 1 104 ? -26.131 -12.852 -25.395 1.00 57.12 104 GLN A O 1
ATOM 863 N N . LEU A 1 105 ? -27.907 -11.794 -26.271 1.00 58.59 105 LEU A N 1
ATOM 864 C CA . LEU A 1 105 ? -28.778 -12.026 -25.111 1.00 58.59 105 LEU A CA 1
ATOM 865 C C . LEU A 1 105 ? -28.915 -13.522 -24.800 1.00 58.59 105 LEU A C 1
ATOM 867 O O . LEU A 1 105 ? -28.793 -13.926 -23.650 1.00 58.59 105 LEU A O 1
ATOM 871 N N . GLN A 1 106 ? -29.094 -14.344 -25.834 1.00 54.78 106 GLN A N 1
ATOM 872 C CA . GLN A 1 106 ? -29.272 -15.785 -25.670 1.00 54.78 106 GLN A CA 1
ATOM 873 C C . GLN A 1 106 ? -28.005 -16.456 -25.106 1.00 54.78 106 GLN A C 1
ATOM 875 O O . GLN A 1 106 ? -28.093 -17.254 -24.181 1.00 54.78 106 GLN A O 1
ATOM 880 N N . HIS A 1 107 ? -26.822 -16.036 -25.563 1.00 63.59 107 HIS A N 1
ATOM 881 C CA . HIS A 1 107 ? -25.540 -16.511 -25.037 1.00 63.59 107 HIS A CA 1
ATOM 882 C C . HIS A 1 107 ? -25.282 -16.045 -23.589 1.00 63.59 107 HIS A C 1
ATOM 884 O O . HIS A 1 107 ? -24.728 -16.787 -22.779 1.00 63.59 107 HIS A O 1
ATOM 890 N N . CYS A 1 108 ? -25.721 -14.831 -23.235 1.00 65.00 108 CYS A N 1
ATOM 891 C CA . CYS A 1 108 ? -25.650 -14.298 -21.869 1.00 65.00 108 CYS A CA 1
ATOM 892 C C . CYS A 1 108 ? -26.519 -15.117 -20.900 1.00 65.00 108 CYS A C 1
ATOM 894 O O . CYS A 1 108 ? -26.048 -15.517 -19.837 1.00 65.00 108 CYS A O 1
ATOM 896 N N . LEU A 1 109 ? -27.759 -15.424 -21.298 1.00 62.59 109 LEU A N 1
ATOM 897 C CA . LEU A 1 109 ? -28.689 -16.221 -20.493 1.00 62.59 109 LEU A CA 1
ATOM 898 C C . LEU A 1 109 ? -28.205 -17.670 -20.326 1.00 62.59 109 LEU A C 1
ATOM 900 O O . LEU A 1 109 ? -28.191 -18.169 -19.203 1.00 62.59 109 LEU A O 1
ATOM 904 N N . GLU A 1 110 ? -27.699 -18.298 -21.393 1.00 62.31 110 GLU A N 1
ATOM 905 C CA . GLU A 1 110 ? -27.072 -19.630 -21.323 1.00 62.31 110 GLU A CA 1
ATOM 906 C C . GLU A 1 110 ? -25.869 -19.648 -20.365 1.00 62.31 110 GLU A C 1
ATOM 908 O O . GLU A 1 110 ? -25.667 -20.612 -19.627 1.00 62.31 110 GLU A O 1
ATOM 913 N N . THR A 1 111 ? -25.092 -18.563 -20.313 1.00 68.06 111 THR A N 1
ATOM 914 C CA . THR A 1 111 ? -23.965 -18.437 -19.376 1.00 68.06 111 THR A CA 1
ATOM 915 C C . THR A 1 111 ? -24.449 -18.312 -17.925 1.00 68.06 111 THR A C 1
ATOM 917 O O . THR A 1 111 ? -23.869 -18.933 -17.033 1.00 68.06 111 THR A O 1
ATOM 920 N N . CYS A 1 112 ? -25.533 -17.568 -17.666 1.00 67.62 112 CYS A N 1
ATOM 921 C CA . CYS A 1 112 ? -26.136 -17.494 -16.329 1.00 67.62 112 CYS A CA 1
ATOM 922 C C . CYS A 1 112 ? -26.673 -18.864 -15.865 1.00 67.62 112 CYS A C 1
ATOM 924 O O . CYS A 1 112 ? -26.485 -19.226 -14.702 1.00 67.62 112 CYS A O 1
ATOM 926 N N . GLU A 1 113 ? -27.284 -19.650 -16.761 1.00 57.50 113 GLU A N 1
ATOM 927 C CA . GLU A 1 113 ? -27.749 -21.014 -16.465 1.00 57.50 113 GLU A CA 1
ATOM 928 C C . GLU A 1 113 ? -26.595 -21.998 -16.235 1.00 57.50 113 GLU A C 1
ATOM 930 O O . GLU A 1 113 ? -26.659 -22.803 -15.308 1.00 57.50 113 GLU A O 1
ATOM 935 N N . GLN A 1 114 ? -25.503 -21.915 -17.002 1.00 59.12 114 GLN A N 1
ATOM 936 C CA . GLN A 1 114 ? -24.319 -22.762 -16.799 1.00 59.12 114 GLN A CA 1
ATOM 937 C C . GLN A 1 114 ? -23.643 -22.504 -15.447 1.00 59.12 114 GLN A C 1
ATOM 939 O O . GLN A 1 114 ? -23.217 -23.445 -14.777 1.00 59.12 114 GLN A O 1
ATOM 944 N N . VAL A 1 115 ? -23.579 -21.243 -15.009 1.00 55.09 115 VAL A N 1
ATOM 945 C CA . VAL A 1 115 ? -23.029 -20.877 -13.693 1.00 55.09 115 VAL A CA 1
ATOM 946 C C . VAL A 1 115 ? -23.948 -21.340 -12.556 1.00 55.09 115 VAL A C 1
ATOM 948 O O . VAL A 1 115 ? -23.449 -21.763 -11.515 1.00 55.09 115 VAL A O 1
ATOM 951 N N . ALA A 1 116 ? -25.270 -21.323 -12.747 1.00 51.88 116 ALA A N 1
ATOM 952 C CA . ALA A 1 116 ? -26.216 -21.889 -11.784 1.00 51.88 116 ALA A CA 1
ATOM 953 C C . ALA A 1 116 ? -26.145 -23.432 -11.742 1.00 51.88 116 ALA A C 1
ATOM 955 O O . ALA A 1 116 ? -26.084 -24.023 -10.662 1.00 51.88 116 ALA A O 1
ATOM 956 N N . GLY A 1 117 ? -26.059 -24.085 -12.905 1.00 40.88 117 GLY A N 1
ATOM 957 C CA . GLY A 1 117 ? -25.968 -25.541 -13.050 1.00 40.88 117 GLY A CA 1
ATOM 958 C C . GLY A 1 117 ? -24.675 -26.140 -12.489 1.00 40.88 117 GLY A C 1
ATOM 959 O O . GLY A 1 117 ? -24.726 -27.136 -11.771 1.00 40.88 117 GLY A O 1
ATOM 960 N N . ALA A 1 118 ? -23.525 -25.490 -12.706 1.00 42.62 118 ALA A N 1
ATOM 961 C CA . ALA A 1 118 ? -22.224 -25.937 -12.192 1.00 42.62 118 ALA A CA 1
ATOM 962 C C . ALA A 1 118 ? -22.117 -25.895 -10.653 1.00 42.62 118 ALA A C 1
ATOM 964 O O . ALA A 1 118 ? -21.237 -26.526 -10.062 1.00 42.62 118 ALA A O 1
ATOM 965 N N . VAL A 1 119 ? -23.004 -25.152 -9.986 1.00 38.78 119 VAL A N 1
ATOM 966 C CA . VAL A 1 119 ? -23.069 -25.081 -8.522 1.00 38.78 119 VAL A CA 1
ATOM 967 C C . VAL A 1 119 ? -24.056 -26.111 -7.959 1.00 38.78 119 VAL A C 1
ATOM 969 O O . VAL A 1 119 ? -23.780 -26.686 -6.906 1.00 38.78 119 VAL A O 1
ATOM 972 N N . ILE A 1 120 ? -25.136 -26.423 -8.685 1.00 34.91 120 ILE A N 1
ATOM 973 C CA . ILE A 1 120 ? -26.089 -27.494 -8.342 1.00 34.91 120 ILE A CA 1
ATOM 974 C C . ILE A 1 120 ? -25.420 -28.875 -8.454 1.00 34.91 120 ILE A C 1
ATOM 976 O O . ILE A 1 120 ? -25.578 -29.708 -7.561 1.00 34.91 120 ILE A O 1
ATOM 980 N N . GLU A 1 121 ? -24.582 -29.095 -9.472 1.00 31.31 121 GLU A N 1
ATOM 981 C CA . GLU A 1 121 ? -23.840 -30.356 -9.651 1.00 31.31 121 GLU A CA 1
ATOM 982 C C . GLU A 1 121 ? -22.794 -30.594 -8.539 1.00 31.31 121 GLU A C 1
ATOM 984 O O . GLU A 1 121 ? -22.476 -31.733 -8.193 1.00 31.31 121 GLU A O 1
ATOM 989 N N . LYS A 1 122 ? -22.307 -29.513 -7.913 1.00 37.84 122 LYS A N 1
ATOM 990 C CA . LYS A 1 122 ? -21.362 -29.554 -6.786 1.00 37.84 122 LYS A CA 1
ATOM 991 C C . LYS A 1 122 ? -22.042 -29.727 -5.423 1.00 37.84 122 LYS A C 1
ATOM 993 O O . LYS A 1 122 ? -21.387 -30.170 -4.485 1.00 37.84 122 LYS A O 1
ATOM 998 N N . PHE A 1 123 ? -23.327 -29.383 -5.307 1.00 29.64 123 PHE A N 1
ATOM 999 C CA . PHE A 1 123 ? -24.096 -29.480 -4.060 1.00 29.64 123 PHE A CA 1
ATOM 1000 C C . PHE A 1 123 ? -24.859 -30.803 -3.922 1.00 29.64 123 PHE A C 1
ATOM 1002 O O . PHE A 1 123 ? -24.982 -31.310 -2.811 1.00 29.64 123 PHE A O 1
ATOM 1009 N N . LEU A 1 124 ? -25.310 -31.408 -5.028 1.00 30.08 124 LEU A N 1
ATOM 1010 C CA . LEU A 1 124 ? -26.068 -32.668 -4.994 1.00 30.08 124 LEU A CA 1
ATOM 1011 C C . LEU A 1 124 ? -25.207 -33.930 -4.776 1.00 30.08 124 LEU A C 1
ATOM 1013 O O . LEU A 1 124 ? -25.766 -35.002 -4.570 1.00 30.08 124 LEU A O 1
ATOM 1017 N N . ASN A 1 125 ? -23.872 -33.817 -4.764 1.00 34.84 125 ASN A N 1
ATOM 1018 C CA . ASN A 1 125 ? -22.939 -34.947 -4.609 1.00 34.84 125 ASN A CA 1
ATOM 1019 C C . ASN A 1 125 ? -22.183 -34.983 -3.267 1.00 34.84 125 ASN A C 1
ATOM 1021 O O . ASN A 1 125 ? -21.091 -35.544 -3.183 1.00 34.84 125 ASN A O 1
ATOM 1025 N N . THR A 1 126 ? -22.750 -34.431 -2.192 1.00 34.78 126 THR A N 1
ATOM 1026 C CA . THR A 1 126 ? -22.160 -34.599 -0.852 1.00 34.78 126 THR A CA 1
ATOM 1027 C C . THR A 1 126 ? -23.210 -34.973 0.180 1.00 34.78 126 THR A C 1
ATOM 1029 O O . THR A 1 126 ? -23.546 -34.178 1.045 1.00 34.78 126 THR A O 1
ATOM 1032 N N . GLU A 1 127 ? -23.707 -36.208 0.095 1.00 36.75 127 GLU A N 1
ATOM 1033 C CA . GLU A 1 127 ? -24.228 -36.938 1.258 1.00 36.75 127 GLU A CA 1
ATOM 1034 C C . GLU A 1 127 ? -24.267 -38.461 1.010 1.00 36.75 127 GLU A C 1
ATOM 1036 O O . GLU A 1 127 ? -25.299 -39.108 1.099 1.00 36.75 127 GLU A O 1
ATOM 1041 N N . GLU A 1 128 ? -23.110 -39.075 0.748 1.00 35.44 128 GLU A N 1
ATOM 1042 C CA . GLU A 1 128 ? -22.895 -40.491 1.079 1.00 35.44 128 GLU A CA 1
ATOM 1043 C C . GLU A 1 128 ? -21.529 -40.622 1.762 1.00 35.44 128 GLU A C 1
ATOM 1045 O O . GLU A 1 128 ? -20.491 -40.299 1.187 1.00 35.44 128 GLU A O 1
ATOM 1050 N N . ARG A 1 129 ? -21.512 -41.065 3.025 1.00 45.75 129 ARG A N 1
ATOM 1051 C CA . ARG A 1 129 ? -20.276 -41.553 3.651 1.00 45.75 129 ARG A CA 1
ATOM 1052 C C . ARG A 1 129 ? -19.854 -42.799 2.877 1.00 45.75 129 ARG A C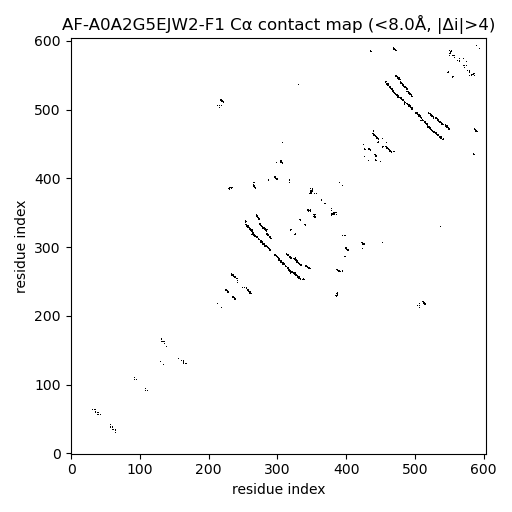 1
ATOM 1054 O O . ARG A 1 129 ? -20.506 -43.831 3.014 1.00 45.75 129 ARG A O 1
ATOM 1061 N N . GLU A 1 130 ? -18.804 -42.704 2.063 1.00 55.53 130 GLU A N 1
ATOM 1062 C CA . GLU A 1 130 ? -18.262 -43.877 1.373 1.00 55.53 130 GLU A CA 1
ATOM 1063 C C . GLU A 1 130 ? -17.788 -44.918 2.403 1.00 55.53 130 GLU A C 1
ATOM 1065 O O . GLU A 1 130 ? -17.027 -44.622 3.328 1.00 55.53 130 GLU A O 1
ATOM 1070 N N . ASP A 1 131 ? -18.292 -46.143 2.244 1.00 70.00 131 ASP A N 1
ATOM 1071 C CA . ASP A 1 131 ? -17.926 -47.325 3.021 1.00 70.00 131 ASP A CA 1
ATOM 1072 C C . ASP A 1 131 ? -16.410 -47.599 2.880 1.00 70.00 131 ASP A C 1
ATOM 1074 O O . ASP A 1 131 ? -15.943 -47.798 1.749 1.00 70.00 131 ASP A O 1
ATOM 1078 N N . PRO A 1 132 ? -15.633 -47.636 3.987 1.00 66.69 132 PRO A N 1
ATOM 1079 C CA . PRO A 1 132 ? -14.195 -47.923 3.967 1.00 66.69 132 PRO A CA 1
ATOM 1080 C C . PRO A 1 132 ? -13.827 -49.195 3.198 1.00 66.69 132 PRO A C 1
ATOM 1082 O O . PRO A 1 132 ? -12.744 -49.279 2.612 1.00 66.69 132 PRO A O 1
ATOM 1085 N N . GLN A 1 133 ? -14.732 -50.176 3.158 1.00 75.19 133 GLN A N 1
ATOM 1086 C CA . GLN A 1 133 ? -14.521 -51.414 2.422 1.00 75.19 133 GLN A CA 1
ATOM 1087 C C . GLN A 1 133 ? -14.559 -51.194 0.901 1.00 75.19 133 GLN A C 1
ATOM 1089 O O . GLN A 1 133 ? -13.720 -51.731 0.176 1.00 75.19 133 GLN A O 1
ATOM 1094 N N . ARG A 1 134 ? -15.461 -50.337 0.405 1.00 76.38 134 ARG A N 1
ATOM 1095 C CA . ARG A 1 134 ? -15.548 -49.974 -1.022 1.00 76.38 134 ARG A CA 1
ATOM 1096 C C . ARG A 1 134 ? -14.353 -49.149 -1.492 1.00 76.38 134 ARG A C 1
ATOM 1098 O O . ARG A 1 134 ? -13.899 -49.313 -2.623 1.00 76.38 134 ARG A O 1
ATOM 1105 N N . GLU A 1 135 ? -13.825 -48.270 -0.645 1.00 78.38 135 GLU A N 1
ATOM 1106 C CA . GLU A 1 135 ? -12.600 -47.520 -0.954 1.00 78.38 135 GLU A CA 1
ATOM 1107 C C . GLU A 1 135 ? -11.379 -48.436 -1.051 1.00 78.38 135 GLU A C 1
ATOM 1109 O O . GLU A 1 135 ? -10.550 -48.281 -1.951 1.00 78.38 135 GLU A O 1
ATOM 1114 N N . TYR A 1 136 ? -11.291 -49.428 -0.164 1.00 84.88 136 TYR A N 1
ATOM 1115 C CA . TYR A 1 136 ? -10.238 -50.435 -0.212 1.00 84.88 136 TYR A CA 1
ATOM 1116 C C . TYR A 1 136 ? -10.284 -51.256 -1.508 1.00 84.88 136 TYR A C 1
ATOM 1118 O O . TYR A 1 136 ? -9.248 -51.448 -2.147 1.00 84.88 136 TYR A O 1
ATOM 1126 N N . GLU A 1 137 ? -11.476 -51.661 -1.957 1.00 84.06 137 GLU A N 1
ATOM 1127 C CA . GLU A 1 137 ? -11.660 -52.389 -3.219 1.00 84.06 137 GLU A CA 1
ATOM 1128 C C . GLU A 1 137 ? -11.219 -51.566 -4.443 1.00 84.06 137 GLU A C 1
ATOM 1130 O O . GLU A 1 137 ? -10.502 -52.080 -5.308 1.00 84.06 137 GLU A O 1
ATOM 1135 N N . LYS A 1 138 ? -11.561 -50.269 -4.487 1.00 84.69 138 LYS A N 1
ATOM 1136 C CA . LYS A 1 138 ? -11.101 -49.342 -5.542 1.00 84.69 138 LYS A CA 1
ATOM 1137 C C . LYS A 1 138 ? -9.575 -49.160 -5.514 1.00 84.69 138 LYS A C 1
ATOM 1139 O O . LYS A 1 138 ? -8.928 -49.182 -6.562 1.00 84.69 138 LYS A O 1
ATOM 1144 N N . CYS A 1 139 ? -8.983 -49.023 -4.324 1.00 85.56 139 CYS A N 1
ATOM 1145 C CA . CYS A 1 139 ? -7.531 -48.909 -4.140 1.00 85.56 139 CYS A CA 1
ATOM 1146 C C . CYS A 1 139 ? -6.803 -50.170 -4.635 1.00 85.56 139 CYS A C 1
ATOM 1148 O O . CYS A 1 139 ? -5.826 -50.085 -5.384 1.00 85.56 139 CYS A O 1
ATOM 1150 N N . GLN A 1 140 ? -7.330 -51.350 -4.296 1.00 86.19 140 GLN A N 1
ATOM 1151 C CA . GLN A 1 140 ? -6.785 -52.635 -4.722 1.00 86.19 140 GLN A CA 1
ATOM 1152 C C . GLN A 1 140 ? -6.813 -52.800 -6.248 1.00 86.19 140 GLN A C 1
ATOM 1154 O O . GLN A 1 140 ? -5.813 -53.238 -6.825 1.00 86.19 140 GLN A O 1
ATOM 1159 N N . GLN A 1 141 ? -7.910 -52.415 -6.908 1.00 83.81 141 GLN A N 1
ATOM 1160 C CA . GLN A 1 141 ? -7.989 -52.416 -8.374 1.00 83.81 141 GLN A CA 1
ATOM 1161 C C . GLN A 1 141 ? -6.933 -51.486 -8.992 1.00 83.81 141 GLN A C 1
ATOM 1163 O O . GLN A 1 141 ? -6.179 -51.908 -9.870 1.00 83.81 141 GLN A O 1
ATOM 1168 N N . GLY A 1 142 ? -6.770 -50.273 -8.453 1.00 81.31 142 GLY A N 1
ATOM 1169 C CA . GLY A 1 142 ? -5.754 -49.321 -8.914 1.00 81.31 142 GLY A CA 1
ATOM 1170 C C . GLY A 1 142 ? -4.307 -49.812 -8.758 1.00 81.31 142 GLY A C 1
ATOM 1171 O O . GLY A 1 142 ? -3.458 -49.510 -9.603 1.00 81.31 142 GLY A O 1
ATOM 1172 N N . CYS A 1 143 ? -4.013 -50.606 -7.722 1.00 83.44 143 CYS A N 1
ATOM 1173 C CA . CYS A 1 143 ? -2.698 -51.234 -7.552 1.00 83.44 143 CYS A CA 1
ATOM 1174 C C . CYS A 1 143 ? -2.435 -52.353 -8.578 1.00 83.44 143 CYS A C 1
ATOM 1176 O O . CYS A 1 143 ? -1.275 -52.608 -8.906 1.00 83.44 143 CYS A O 1
ATOM 1178 N N . GLN A 1 144 ? -3.480 -53.030 -9.070 1.00 73.75 144 GLN A N 1
ATOM 1179 C CA . GLN A 1 144 ? -3.365 -54.171 -9.988 1.00 73.75 144 GLN A CA 1
ATOM 1180 C C . GLN A 1 144 ? -3.383 -53.770 -11.473 1.00 73.75 144 GLN A C 1
ATOM 1182 O O . GLN A 1 144 ? -2.772 -54.454 -12.290 1.00 73.75 144 GLN A O 1
ATOM 1187 N N . GLU A 1 145 ? -4.015 -52.649 -11.835 1.00 67.88 145 GLU A N 1
ATOM 1188 C CA . GLU A 1 145 ? -4.111 -52.180 -13.230 1.00 67.88 145 GLU A CA 1
ATOM 1189 C C . GLU A 1 145 ? -2.813 -51.564 -13.784 1.00 67.88 145 GLU A C 1
ATOM 1191 O O . GLU A 1 145 ? -2.657 -51.377 -14.994 1.00 67.88 145 GLU A O 1
ATOM 1196 N N . ARG A 1 146 ? -1.838 -51.260 -12.922 1.00 62.34 146 ARG A N 1
ATOM 1197 C CA . ARG A 1 146 ? -0.568 -50.640 -13.328 1.00 62.34 146 ARG A CA 1
ATOM 1198 C C . ARG A 1 146 ? 0.490 -51.708 -13.620 1.00 62.34 146 ARG A C 1
ATOM 1200 O O . ARG A 1 146 ? 0.673 -52.634 -12.838 1.00 62.34 146 ARG A O 1
ATOM 1207 N N . ARG A 1 147 ? 1.259 -51.558 -14.716 1.00 58.59 147 ARG A N 1
ATOM 1208 C CA . ARG A 1 147 ? 2.432 -52.407 -15.059 1.00 58.59 147 ARG A CA 1
ATOM 1209 C C . ARG A 1 147 ? 3.601 -52.182 -14.082 1.00 58.59 147 ARG A C 1
ATOM 1211 O O . ARG A 1 147 ? 4.654 -51.667 -14.454 1.00 58.59 147 ARG A O 1
ATOM 1218 N N . TRP A 1 148 ? 3.407 -52.507 -12.810 1.00 76.56 148 TRP A N 1
ATOM 1219 C CA . TRP A 1 148 ? 4.403 -52.386 -11.748 1.00 76.56 148 TRP A CA 1
ATOM 1220 C C . TRP A 1 148 ? 5.022 -53.746 -11.418 1.00 76.56 148 TRP A C 1
ATOM 1222 O O . TRP A 1 148 ? 4.426 -54.794 -11.660 1.00 76.56 148 TRP A O 1
ATOM 1232 N N . SER A 1 149 ? 6.248 -53.737 -10.886 1.00 76.69 149 SER A N 1
ATOM 1233 C CA . SER A 1 149 ? 6.895 -54.958 -10.397 1.00 76.69 149 SER A CA 1
ATOM 1234 C C . SER A 1 149 ? 6.083 -55.572 -9.250 1.00 76.69 149 SER A C 1
ATOM 1236 O O . SER A 1 149 ? 5.428 -54.847 -8.497 1.00 76.69 149 SER A O 1
ATOM 1238 N N . GLN A 1 150 ? 6.144 -56.899 -9.080 1.00 76.38 150 GLN A N 1
ATOM 1239 C CA . GLN A 1 150 ? 5.373 -57.595 -8.036 1.00 76.38 150 GLN A CA 1
ATOM 1240 C C . GLN A 1 150 ? 5.623 -57.030 -6.628 1.00 76.38 150 GLN A C 1
ATOM 1242 O O . GLN A 1 150 ? 4.697 -56.928 -5.826 1.00 76.38 150 GLN A O 1
ATOM 1247 N N . GLU A 1 151 ? 6.851 -56.597 -6.343 1.00 78.69 151 GLU A N 1
ATOM 1248 C CA . GLU A 1 151 ? 7.223 -55.958 -5.077 1.00 78.69 151 GLU A CA 1
ATOM 1249 C C . GLU A 1 151 ? 6.510 -54.615 -4.856 1.00 78.69 151 G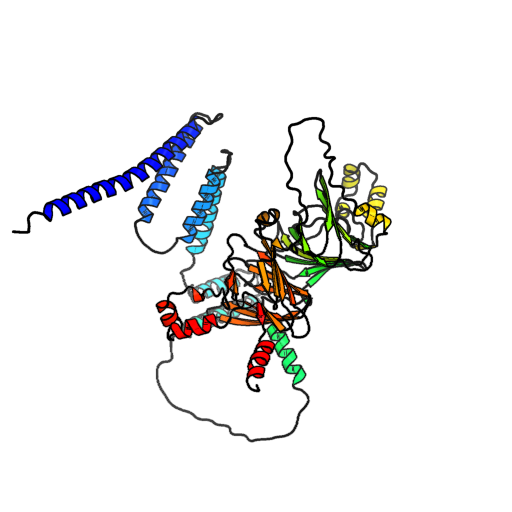LU A C 1
ATOM 1251 O O . GLU A 1 151 ? 6.017 -54.344 -3.761 1.00 78.69 151 GLU A O 1
ATOM 1256 N N . ARG A 1 152 ? 6.372 -53.798 -5.909 1.00 73.75 152 ARG A N 1
ATOM 1257 C CA . ARG A 1 152 ? 5.655 -52.516 -5.845 1.00 73.75 152 ARG A CA 1
ATOM 1258 C C . ARG A 1 152 ? 4.151 -52.693 -5.704 1.00 73.75 152 ARG A C 1
ATOM 1260 O O . ARG A 1 152 ? 3.532 -51.960 -4.939 1.00 73.75 152 ARG A O 1
ATOM 1267 N N . VAL A 1 153 ? 3.576 -53.680 -6.388 1.00 80.12 153 VAL A N 1
ATOM 1268 C CA . VAL A 1 153 ? 2.160 -54.032 -6.209 1.00 80.12 153 VAL A CA 1
ATOM 1269 C C . VAL A 1 153 ? 1.913 -54.468 -4.762 1.00 80.12 153 VAL A C 1
ATOM 1271 O O . VAL A 1 153 ? 0.959 -54.014 -4.138 1.00 80.12 153 VAL A O 1
ATOM 1274 N N . ARG A 1 154 ? 2.817 -55.265 -4.176 1.00 83.75 154 ARG A N 1
ATOM 1275 C CA . ARG A 1 154 ? 2.713 -55.703 -2.777 1.00 83.75 154 ARG A CA 1
ATOM 1276 C C . ARG A 1 154 ? 2.818 -54.548 -1.774 1.00 83.75 154 ARG A C 1
ATOM 1278 O O . ARG A 1 154 ? 2.089 -54.557 -0.787 1.00 83.75 154 ARG A O 1
ATOM 1285 N N . SER A 1 155 ? 3.684 -53.564 -2.027 1.00 85.75 155 SER A N 1
ATOM 1286 C CA . SER A 1 155 ? 3.782 -52.348 -1.200 1.00 85.75 155 SER A CA 1
ATOM 1287 C C . SER A 1 155 ? 2.505 -51.503 -1.277 1.00 85.75 155 SER A C 1
ATOM 1289 O O . SER A 1 155 ? 1.968 -51.122 -0.245 1.00 85.75 155 SER A O 1
ATOM 1291 N N . CYS A 1 156 ? 1.969 -51.297 -2.485 1.00 86.81 156 CYS A N 1
ATOM 1292 C CA . CYS A 1 156 ? 0.728 -50.548 -2.727 1.00 86.81 156 CYS A CA 1
ATOM 1293 C C . CYS A 1 156 ? -0.473 -51.176 -2.002 1.00 86.81 156 CYS A C 1
ATOM 1295 O O . CYS A 1 156 ? -1.216 -50.494 -1.305 1.00 86.81 156 CYS A O 1
ATOM 1297 N N . LEU A 1 157 ? -0.620 -52.505 -2.081 1.00 86.06 157 LEU A N 1
ATOM 1298 C CA . LEU A 1 157 ? -1.699 -53.217 -1.385 1.00 86.06 157 LEU A CA 1
ATOM 1299 C C . LEU A 1 157 ? -1.591 -53.116 0.143 1.00 86.06 157 LEU A C 1
ATOM 1301 O O . LEU A 1 157 ? -2.611 -53.126 0.831 1.00 86.06 157 LEU A O 1
ATOM 1305 N N . LYS A 1 158 ? -0.367 -53.006 0.673 1.00 88.00 158 LYS A N 1
ATOM 1306 C CA . LYS A 1 158 ? -0.135 -52.815 2.106 1.00 88.00 158 LYS A CA 1
ATOM 1307 C C . LYS A 1 158 ? -0.562 -51.415 2.559 1.00 88.00 158 LYS A C 1
ATOM 1309 O O . LYS A 1 158 ? -1.236 -51.302 3.576 1.00 88.00 158 LYS A O 1
ATOM 1314 N N . GLU A 1 159 ? -0.249 -50.386 1.775 1.00 86.38 159 GLU A N 1
ATOM 1315 C CA . GLU A 1 159 ? -0.704 -49.009 2.022 1.00 86.38 159 GLU A CA 1
ATOM 1316 C C . GLU A 1 159 ? -2.234 -48.890 1.950 1.00 86.38 159 GLU A C 1
ATOM 1318 O O . GLU A 1 159 ? -2.836 -48.266 2.823 1.00 86.38 159 GLU A O 1
ATOM 1323 N N . CYS A 1 160 ? -2.884 -49.554 0.984 1.00 86.69 160 CYS A N 1
ATOM 1324 C CA . CYS A 1 160 ? -4.350 -49.600 0.917 1.00 86.69 160 CYS A CA 1
ATOM 1325 C C . CYS A 1 160 ? -4.966 -50.203 2.198 1.00 86.69 160 CYS A C 1
ATOM 1327 O O . CYS A 1 160 ? -5.972 -49.695 2.693 1.00 86.69 160 CYS A O 1
ATOM 1329 N N . ASP A 1 161 ? -4.383 -51.276 2.752 1.00 86.12 161 ASP A N 1
ATOM 1330 C CA . ASP A 1 161 ? -4.909 -51.930 3.964 1.00 86.12 161 ASP A CA 1
ATOM 1331 C C . ASP A 1 161 ? -4.649 -51.098 5.231 1.00 86.12 161 ASP A C 1
ATOM 1333 O O . ASP A 1 161 ? -5.503 -51.035 6.116 1.00 86.12 161 ASP A O 1
ATOM 1337 N N . GLU A 1 162 ? -3.505 -50.413 5.315 1.00 85.38 162 GLU A N 1
ATOM 1338 C CA . GLU A 1 162 ? -3.212 -49.473 6.406 1.00 85.38 162 GLU A CA 1
ATOM 1339 C C . GLU A 1 162 ? -4.180 -48.279 6.397 1.00 85.38 162 GLU A C 1
ATOM 1341 O O . GLU A 1 162 ? -4.726 -47.925 7.445 1.00 85.38 162 GLU A O 1
ATOM 1346 N N . HIS A 1 163 ? -4.479 -47.728 5.217 1.00 81.44 163 HIS A N 1
ATOM 1347 C CA . HIS A 1 163 ? -5.450 -46.644 5.059 1.00 81.44 163 HIS A CA 1
ATOM 1348 C C . HIS A 1 163 ? -6.878 -47.081 5.430 1.00 81.44 163 HIS A C 1
ATOM 1350 O O . HIS A 1 163 ? -7.583 -46.358 6.137 1.00 81.44 163 HIS A O 1
ATOM 1356 N N . ARG A 1 164 ? -7.298 -48.296 5.035 1.00 84.88 164 ARG A N 1
ATOM 1357 C CA . ARG A 1 164 ? -8.596 -48.864 5.448 1.00 84.88 164 ARG A CA 1
ATOM 1358 C C . ARG A 1 164 ? -8.692 -48.979 6.971 1.00 84.88 164 ARG A C 1
ATOM 1360 O O . ARG A 1 164 ? -9.676 -48.533 7.555 1.00 84.88 164 ARG A O 1
ATOM 1367 N N . LYS A 1 165 ? -7.657 -49.515 7.627 1.00 81.75 165 LYS A N 1
ATOM 1368 C CA . LYS A 1 165 ? -7.616 -49.668 9.093 1.00 81.75 165 LYS A CA 1
ATOM 1369 C C . LYS A 1 165 ? -7.682 -48.330 9.829 1.00 81.75 165 LYS A C 1
ATOM 1371 O O . LYS A 1 165 ? -8.356 -48.244 10.852 1.00 81.75 165 LYS A O 1
ATOM 1376 N N . GLN A 1 166 ? -7.015 -47.293 9.319 1.00 79.00 166 GLN A N 1
ATOM 1377 C CA . GLN A 1 166 ? -7.111 -45.941 9.881 1.00 79.00 166 GLN A CA 1
ATOM 1378 C C . GLN A 1 166 ? -8.538 -45.395 9.777 1.00 79.00 166 GLN A C 1
ATOM 1380 O O . GLN A 1 166 ? -9.091 -44.944 10.776 1.00 79.00 166 GLN A O 1
ATOM 1385 N N . ARG A 1 167 ? -9.174 -45.529 8.609 1.00 77.12 167 ARG A N 1
ATOM 1386 C CA . ARG A 1 167 ? -10.561 -45.087 8.385 1.00 77.12 167 ARG A CA 1
ATOM 1387 C C . ARG A 1 167 ? -11.561 -45.839 9.267 1.00 77.12 167 ARG A C 1
ATOM 1389 O O . ARG A 1 167 ? -12.478 -45.229 9.811 1.00 77.12 167 ARG A O 1
ATOM 1396 N N . GLU A 1 168 ? -11.365 -47.141 9.469 1.00 76.12 168 GLU A N 1
ATOM 1397 C CA . GLU A 1 168 ? -12.178 -47.953 10.387 1.00 76.12 168 GLU A CA 1
ATOM 1398 C C . GLU A 1 168 ? -12.001 -47.522 11.854 1.00 76.12 168 GLU A C 1
ATOM 1400 O O . GLU A 1 168 ? -12.977 -47.477 12.603 1.00 76.12 168 GLU A O 1
ATOM 1405 N N . GLN A 1 169 ? -10.790 -47.137 12.270 1.00 72.94 169 GLN A N 1
ATOM 1406 C CA . GLN A 1 169 ? -10.529 -46.612 13.618 1.00 72.94 169 GLN A CA 1
ATOM 1407 C C . GLN A 1 169 ? -11.110 -45.209 13.832 1.00 72.94 169 GLN A C 1
ATOM 1409 O O . GLN A 1 169 ? -11.678 -44.940 14.890 1.00 72.94 169 GLN A O 1
ATOM 1414 N N . GLU A 1 170 ? -11.028 -44.331 12.833 1.00 62.69 170 GLU A N 1
ATOM 1415 C CA . GLU A 1 170 ? -11.637 -42.996 12.868 1.00 62.69 170 GLU A CA 1
ATOM 1416 C C . GLU A 1 170 ? -13.167 -43.064 12.963 1.00 62.69 170 GLU A C 1
ATOM 1418 O O . GLU A 1 170 ? -13.790 -42.237 13.635 1.00 62.69 170 GLU A O 1
ATOM 1423 N N . GLN A 1 171 ? -13.778 -44.078 12.341 1.00 63.94 171 GLN A N 1
ATOM 1424 C CA . GLN A 1 171 ? -15.221 -44.314 12.416 1.00 63.94 171 GLN A CA 1
ATOM 1425 C C . GLN A 1 171 ? -15.637 -45.082 13.687 1.00 63.94 171 GLN A C 1
ATOM 1427 O O . GLN A 1 171 ? -16.710 -44.814 14.229 1.00 63.94 171 GLN A O 1
ATOM 1432 N N . GLY A 1 172 ? -14.788 -45.974 14.211 1.00 53.41 172 GLY A N 1
ATOM 1433 C CA . GLY A 1 172 ? -15.035 -46.760 15.430 1.00 53.41 172 GLY A CA 1
ATOM 1434 C C . GLY A 1 172 ? -14.708 -46.053 16.756 1.00 53.41 172 GLY A C 1
ATOM 1435 O O . GLY A 1 172 ? -15.267 -46.403 17.792 1.00 53.41 172 GLY A O 1
ATOM 1436 N N . GLY A 1 173 ? -13.859 -45.020 16.755 1.00 45.75 173 GLY A N 1
ATOM 1437 C CA . GLY A 1 173 ? -13.406 -44.306 17.961 1.00 45.75 173 GLY A CA 1
ATOM 1438 C C . GLY A 1 173 ? -14.435 -43.381 18.631 1.00 45.75 173 GLY A C 1
ATOM 1439 O O . GLY A 1 173 ? -14.098 -42.685 19.587 1.00 45.75 173 GLY A O 1
ATOM 1440 N N . ARG A 1 174 ? -15.685 -43.343 18.150 1.00 43.22 174 ARG A N 1
ATOM 1441 C CA . ARG A 1 174 ? -16.766 -42.488 18.683 1.00 43.22 174 ARG A CA 1
ATOM 1442 C C . ARG A 1 174 ? -17.853 -43.226 19.473 1.00 43.22 174 ARG A C 1
ATOM 1444 O O . ARG A 1 174 ? -18.832 -42.597 19.863 1.00 43.22 174 ARG A O 1
ATOM 1451 N N . GLY A 1 175 ? -17.683 -44.517 19.763 1.00 35.81 175 GLY A N 1
ATOM 1452 C CA . GLY A 1 175 ? -18.656 -45.291 20.538 1.00 35.81 175 GLY A CA 1
ATOM 1453 C C . GLY A 1 175 ? -18.006 -46.269 21.508 1.00 35.81 175 GLY A C 1
ATOM 1454 O O . GLY A 1 175 ? -17.788 -47.421 21.155 1.00 35.81 175 GLY A O 1
ATOM 1455 N N . GLY A 1 176 ? -17.744 -45.832 22.743 1.00 30.00 176 GLY A N 1
ATOM 1456 C CA . GLY A 1 176 ? -17.447 -46.755 23.839 1.00 30.00 176 GLY A CA 1
ATOM 1457 C C . GLY A 1 176 ? -16.632 -46.159 24.980 1.00 30.00 176 GLY A C 1
ATOM 1458 O O . GLY A 1 176 ? -15.437 -46.411 25.053 1.00 30.00 176 GLY A O 1
ATOM 1459 N N . GLN A 1 177 ? -17.280 -45.434 25.897 1.00 29.20 177 GLN A N 1
ATOM 1460 C CA . GLN A 1 177 ? -16.877 -45.416 27.311 1.00 29.20 177 GLN A CA 1
ATOM 1461 C C . GLN A 1 177 ? -17.993 -44.835 28.198 1.00 29.20 177 GLN A C 1
ATOM 1463 O O . GLN A 1 177 ? -17.944 -43.697 28.644 1.00 29.20 177 GLN A O 1
ATOM 1468 N N . GLU A 1 178 ? -18.995 -45.663 28.492 1.00 28.88 178 GLU A N 1
ATOM 1469 C CA . GLU A 1 178 ? -19.683 -45.630 29.784 1.00 28.88 178 GLU A CA 1
ATOM 1470 C C . GLU A 1 178 ? -19.690 -47.051 30.353 1.00 28.88 178 GLU A C 1
ATOM 1472 O O . GLU A 1 178 ? -20.410 -47.923 29.876 1.00 28.88 178 GLU A O 1
ATOM 1477 N N . GLN A 1 179 ? -18.835 -47.253 31.357 1.00 28.33 179 GLN A N 1
ATOM 1478 C CA . GLN A 1 179 ? -19.088 -47.924 32.638 1.00 28.33 179 GLN A CA 1
ATOM 1479 C C . GLN A 1 179 ? -17.896 -48.764 33.106 1.00 28.33 179 GLN A C 1
ATOM 1481 O O . GLN A 1 179 ? -17.516 -49.756 32.493 1.00 28.33 179 GLN A O 1
ATOM 1486 N N . GLY A 1 180 ? -17.420 -48.398 34.298 1.00 24.59 180 GLY A N 1
ATOM 1487 C CA . GLY A 1 180 ? -17.011 -49.367 35.307 1.00 24.59 180 GLY A CA 1
ATOM 1488 C C . GLY A 1 180 ? -15.511 -49.531 35.523 1.00 24.59 180 GLY A C 1
ATOM 1489 O O . GLY A 1 180 ? -14.830 -50.167 34.733 1.00 24.59 180 GLY A O 1
ATOM 1490 N N . GLY A 1 181 ? -15.057 -49.099 36.703 1.00 23.16 181 GLY A N 1
ATOM 1491 C CA . GLY A 1 181 ? -14.092 -49.888 37.468 1.00 23.16 181 GLY A CA 1
ATOM 1492 C C . GLY A 1 181 ? -12.713 -49.274 37.679 1.00 23.16 181 GLY A C 1
ATOM 1493 O O . GLY A 1 181 ? -11.829 -49.422 36.852 1.00 23.16 181 GLY A O 1
ATOM 1494 N N . GLN A 1 182 ? -12.546 -48.717 38.880 1.00 23.70 182 GLN A N 1
ATOM 1495 C CA . GLN A 1 182 ? -11.407 -48.974 39.768 1.00 23.70 182 GLN A CA 1
ATOM 1496 C C . GLN A 1 182 ? -10.007 -48.513 39.323 1.00 23.70 182 GLN A C 1
ATOM 1498 O O . GLN A 1 182 ? -9.309 -49.150 38.548 1.00 23.70 182 GLN A O 1
ATOM 1503 N N . SER A 1 183 ? -9.591 -47.412 39.962 1.00 26.17 183 SER A N 1
ATOM 1504 C CA . SER A 1 183 ? -8.368 -47.322 40.774 1.00 26.17 183 SER A CA 1
ATOM 1505 C C . SER A 1 183 ? -7.188 -48.201 40.360 1.00 26.17 183 SER A C 1
ATOM 1507 O O . SER A 1 183 ? -7.201 -49.392 40.642 1.00 26.17 183 SER A O 1
ATOM 1509 N N . GLU A 1 184 ? -6.098 -47.571 39.916 1.00 26.78 184 GLU A N 1
ATOM 1510 C CA . GLU A 1 184 ? -4.783 -47.931 40.443 1.00 26.78 184 GLU A CA 1
ATOM 1511 C C . GLU A 1 184 ? -3.790 -46.763 40.382 1.00 26.78 184 GLU A C 1
ATOM 1513 O O . GLU A 1 184 ? -3.431 -46.201 39.349 1.00 26.78 184 GLU A O 1
ATOM 1518 N N . GLU A 1 185 ? -3.394 -46.405 41.589 1.00 26.08 185 GLU A N 1
ATOM 1519 C CA . GLU A 1 185 ? -2.386 -45.469 42.029 1.00 26.08 185 GLU A CA 1
ATOM 1520 C C . GLU A 1 185 ? -0.990 -46.055 41.770 1.00 26.08 185 GLU A C 1
ATOM 1522 O O . GLU A 1 185 ? -0.653 -47.110 42.302 1.00 26.08 185 GLU A O 1
ATOM 1527 N N . LYS A 1 186 ? -0.133 -45.368 41.004 1.00 27.88 186 LYS A N 1
ATOM 1528 C CA . LYS A 1 186 ? 1.325 -45.545 41.110 1.00 27.88 186 LYS A CA 1
ATOM 1529 C C . LYS A 1 186 ? 2.021 -44.201 41.054 1.00 27.88 186 LYS A C 1
ATOM 1531 O O . LYS A 1 186 ? 2.256 -43.622 39.997 1.00 27.88 186 LYS A O 1
ATOM 1536 N N . GLY A 1 187 ? 2.349 -43.723 42.247 1.00 24.12 187 GLY A N 1
ATOM 1537 C CA . GLY A 1 187 ? 3.223 -42.592 42.443 1.00 24.12 187 GLY A CA 1
ATOM 1538 C C . GLY A 1 187 ? 4.660 -42.874 42.017 1.00 24.12 187 GLY A C 1
ATOM 1539 O O . GLY A 1 187 ? 5.143 -44.008 41.999 1.00 24.12 187 GLY A O 1
ATOM 1540 N N . ARG A 1 188 ? 5.381 -41.782 41.776 1.00 26.27 188 ARG A N 1
ATOM 1541 C CA . ARG A 1 188 ? 6.810 -41.730 42.058 1.00 26.27 188 ARG A CA 1
ATOM 1542 C C . ARG A 1 188 ? 7.170 -40.329 42.537 1.00 26.27 188 ARG A C 1
ATOM 1544 O O . ARG A 1 188 ? 7.314 -39.395 41.759 1.00 26.27 188 ARG A O 1
ATOM 1551 N N . GLN A 1 189 ? 7.270 -40.210 43.858 1.00 25.69 189 GLN A N 1
ATOM 1552 C CA . GLN A 1 189 ? 8.017 -39.154 44.533 1.00 25.69 189 GLN A CA 1
ATOM 1553 C C . GLN A 1 189 ? 9.503 -39.248 44.164 1.00 25.69 189 GLN A C 1
ATOM 1555 O O . GLN A 1 189 ? 10.050 -40.345 44.042 1.00 25.69 189 GLN A O 1
ATOM 1560 N N . GLY A 1 190 ? 10.169 -38.095 44.078 1.00 26.62 190 GLY A N 1
ATOM 1561 C CA . GLY A 1 190 ? 11.614 -38.030 43.874 1.00 26.62 190 GLY A CA 1
ATOM 1562 C C . GLY A 1 190 ? 12.199 -36.622 43.944 1.00 26.62 190 GLY A C 1
ATOM 1563 O O . GLY A 1 190 ? 12.671 -36.122 42.941 1.00 26.62 190 GLY A O 1
ATOM 1564 N N . LYS A 1 191 ? 12.123 -36.017 45.137 1.00 26.16 191 LYS A N 1
ATOM 1565 C CA . LYS A 1 191 ? 13.061 -35.061 45.763 1.00 26.16 191 LYS A CA 1
ATOM 1566 C C . LYS A 1 191 ? 13.856 -34.066 44.892 1.00 26.16 191 LYS A C 1
ATOM 1568 O O . LYS A 1 191 ? 14.786 -34.427 44.189 1.00 26.16 191 LYS A O 1
ATOM 1573 N N . GLY A 1 192 ? 13.568 -32.793 45.169 1.00 25.77 192 GLY A N 1
ATOM 1574 C CA . GLY A 1 192 ? 14.503 -31.736 45.580 1.00 25.77 192 GLY A CA 1
ATOM 1575 C C . GLY A 1 192 ? 15.981 -31.821 45.186 1.00 25.77 192 GLY A C 1
ATOM 1576 O O . GLY A 1 192 ? 16.722 -32.658 45.692 1.00 25.77 192 GLY A O 1
ATOM 1577 N N . GLY A 1 193 ? 16.405 -30.810 44.432 1.00 25.14 193 GLY A N 1
ATOM 1578 C CA . GLY A 1 193 ? 17.789 -30.370 44.302 1.00 25.14 193 GLY A CA 1
ATOM 1579 C C . GLY A 1 193 ? 17.804 -28.931 43.793 1.00 25.14 193 GLY A C 1
ATOM 1580 O O . GLY A 1 193 ? 17.567 -28.692 42.615 1.00 25.14 193 GLY A O 1
ATOM 1581 N N . GLN A 1 194 ? 18.002 -27.973 44.700 1.00 28.98 194 GLN A N 1
ATOM 1582 C CA . GLN A 1 194 ? 18.406 -26.613 44.352 1.00 28.98 194 GLN A CA 1
ATOM 1583 C C . GLN A 1 194 ? 19.892 -26.643 43.995 1.00 28.98 194 GLN A C 1
ATOM 1585 O O . GLN A 1 194 ? 20.699 -27.021 44.840 1.00 28.98 194 GLN A O 1
ATOM 1590 N N . SER A 1 195 ? 20.240 -26.206 42.788 1.00 26.31 195 SER A N 1
ATOM 1591 C CA . SER A 1 195 ? 21.546 -25.617 42.482 1.00 26.31 195 SER A CA 1
ATOM 1592 C C . SER A 1 195 ? 21.485 -24.931 41.115 1.00 26.31 195 SER A C 1
ATOM 1594 O O . SER A 1 195 ? 21.377 -25.591 40.088 1.00 26.31 195 SER A O 1
ATOM 1596 N N . GLU A 1 196 ? 21.456 -23.600 41.165 1.00 32.81 196 GLU A N 1
ATOM 1597 C CA . GLU A 1 196 ? 22.233 -22.669 40.335 1.00 32.81 196 GLU A CA 1
ATOM 1598 C C . GLU A 1 196 ? 22.559 -23.091 38.890 1.00 32.81 196 GLU A C 1
ATOM 1600 O O . GLU A 1 196 ? 23.610 -23.661 38.628 1.00 32.81 196 GLU A O 1
ATOM 1605 N N . GLU A 1 197 ? 21.713 -22.678 37.940 1.00 26.91 197 GLU A N 1
ATOM 1606 C CA . GLU A 1 197 ? 22.128 -22.340 36.568 1.00 26.91 197 GLU A CA 1
ATOM 1607 C C . GLU A 1 197 ? 21.350 -21.092 36.109 1.00 26.91 197 GLU A C 1
ATOM 1609 O O . GLU A 1 197 ? 20.409 -21.134 35.313 1.00 26.91 197 GLU A O 1
ATOM 1614 N N . GLU A 1 198 ? 21.733 -19.938 36.661 1.00 33.09 198 GLU A N 1
ATOM 1615 C CA . GLU A 1 198 ? 21.465 -18.647 36.033 1.00 33.09 198 GLU A CA 1
ATOM 1616 C C . GLU A 1 198 ? 22.391 -18.509 34.822 1.00 33.09 198 GLU A C 1
ATOM 1618 O O . GLU A 1 198 ? 23.604 -18.369 34.963 1.00 33.09 198 GLU A O 1
ATOM 1623 N N . GLY A 1 199 ? 21.824 -18.564 33.616 1.00 34.28 199 GLY A N 1
ATOM 1624 C CA . GLY A 1 199 ? 22.596 -18.261 32.410 1.00 34.28 199 GLY A CA 1
ATOM 1625 C C . GLY A 1 199 ? 22.165 -18.929 31.114 1.00 34.28 199 GLY A C 1
ATOM 1626 O O . GLY A 1 199 ? 23.021 -19.116 30.260 1.00 34.28 199 GLY A O 1
ATOM 1627 N N . GLN A 1 200 ? 20.895 -19.317 30.919 1.00 31.59 200 GLN A N 1
ATOM 1628 C CA . GLN A 1 200 ? 20.459 -19.847 29.610 1.00 31.59 200 GLN A CA 1
ATOM 1629 C C . GLN A 1 200 ? 18.937 -19.823 29.346 1.00 31.59 200 GLN A C 1
ATOM 1631 O O . GLN A 1 200 ? 18.417 -20.640 28.591 1.00 31.59 200 GLN A O 1
ATOM 1636 N N . GLN A 1 201 ? 18.190 -18.870 29.921 1.00 28.59 201 GLN A N 1
ATOM 1637 C CA . GLN A 1 201 ? 16.743 -18.723 29.648 1.00 28.59 201 GLN A CA 1
ATOM 1638 C C . GLN A 1 201 ? 16.376 -17.633 28.624 1.00 28.59 201 GLN A C 1
ATOM 1640 O O . GLN A 1 201 ? 15.241 -17.611 28.155 1.00 28.59 201 GLN A O 1
ATOM 1645 N N . GLY A 1 202 ? 17.325 -16.792 28.189 1.00 31.89 202 GLY A N 1
ATOM 1646 C CA . GLY A 1 202 ? 17.062 -15.758 27.174 1.00 31.89 202 GLY A CA 1
ATOM 1647 C C . GLY A 1 202 ? 16.852 -16.304 25.754 1.00 31.89 202 GLY A C 1
ATOM 1648 O O . GLY A 1 202 ? 15.949 -15.866 25.051 1.00 31.89 202 GLY A O 1
ATOM 1649 N N . GLY A 1 203 ? 17.626 -17.317 25.342 1.00 31.02 203 GLY A N 1
ATOM 1650 C CA . GLY A 1 203 ? 17.598 -17.819 23.958 1.00 31.02 203 GLY A CA 1
ATOM 1651 C C . GLY A 1 203 ? 16.413 -18.732 23.622 1.00 31.02 203 GLY A C 1
ATOM 1652 O O . GLY A 1 203 ? 15.933 -18.735 22.491 1.00 31.02 203 GLY A O 1
ATOM 1653 N N . ARG A 1 204 ? 15.891 -19.487 24.600 1.00 31.62 204 ARG A N 1
ATOM 1654 C CA . ARG A 1 204 ? 14.814 -20.471 24.367 1.00 31.62 204 ARG A CA 1
ATOM 1655 C C . ARG A 1 204 ? 13.426 -19.823 24.287 1.00 31.62 204 ARG A C 1
ATOM 1657 O O . ARG A 1 204 ? 12.565 -20.321 23.569 1.00 31.62 204 ARG A O 1
ATOM 1664 N N . GLN A 1 205 ? 13.224 -18.694 24.975 1.00 34.53 205 GLN A N 1
ATOM 1665 C CA . GLN A 1 205 ? 11.992 -17.898 24.894 1.00 34.53 205 GLN A CA 1
ATOM 1666 C C . GLN A 1 205 ? 11.907 -17.055 23.612 1.00 34.53 205 GLN A C 1
ATOM 1668 O O . GLN A 1 205 ? 10.804 -16.853 23.109 1.00 34.53 205 GLN A O 1
ATOM 1673 N N . GLU A 1 206 ? 13.034 -16.585 23.065 1.00 35.25 206 GLU A N 1
ATOM 1674 C CA . GLU A 1 206 ? 13.061 -15.900 21.763 1.00 35.25 206 GLU A CA 1
ATOM 1675 C C . GLU A 1 206 ? 12.883 -16.874 20.593 1.00 35.25 206 GLU A C 1
ATOM 1677 O O . GLU A 1 206 ? 12.096 -16.588 19.692 1.00 35.25 206 GLU A O 1
ATOM 1682 N N . GLN A 1 207 ? 13.512 -18.055 20.639 1.00 30.69 207 GLN A N 1
ATOM 1683 C CA . GLN A 1 207 ? 13.336 -19.079 19.600 1.00 30.69 207 GLN A CA 1
ATOM 1684 C C . GLN A 1 207 ? 11.914 -19.665 19.576 1.00 30.69 207 GLN A C 1
ATOM 1686 O O . GLN A 1 207 ? 11.362 -19.848 18.495 1.00 30.69 207 GLN A O 1
ATOM 1691 N N . GLY A 1 208 ? 11.285 -19.890 20.739 1.00 35.44 208 GLY A N 1
ATOM 1692 C CA . GLY A 1 208 ? 9.883 -20.331 20.816 1.00 35.44 208 GLY A CA 1
ATOM 1693 C C . GLY A 1 208 ? 8.861 -19.260 20.400 1.00 35.44 208 GLY A C 1
ATOM 1694 O O . GLY A 1 208 ? 7.803 -19.584 19.869 1.00 35.44 208 GLY A O 1
ATOM 1695 N N . ARG A 1 209 ? 9.177 -17.969 20.585 1.00 41.16 209 ARG A N 1
ATOM 1696 C CA . ARG A 1 209 ? 8.333 -16.856 20.109 1.00 41.16 209 ARG A CA 1
ATOM 1697 C C . ARG A 1 209 ? 8.454 -16.615 18.608 1.00 41.16 209 ARG A C 1
ATOM 1699 O O . ARG A 1 209 ? 7.454 -16.293 17.978 1.00 41.16 209 ARG A O 1
ATOM 1706 N N . GLN A 1 210 ? 9.646 -16.783 18.035 1.00 40.97 210 GLN A N 1
ATOM 1707 C CA . GLN A 1 210 ? 9.827 -16.718 16.583 1.00 40.97 210 GLN A CA 1
ATOM 1708 C C . GLN A 1 210 ? 9.093 -17.858 15.866 1.00 40.97 210 GLN A C 1
ATOM 1710 O O . GLN A 1 210 ? 8.512 -17.612 14.812 1.00 40.97 210 GLN A O 1
ATOM 1715 N N . SER A 1 211 ? 9.046 -19.069 16.442 1.00 47.19 211 SER A N 1
ATOM 1716 C CA . SER A 1 211 ? 8.289 -20.181 15.848 1.00 47.19 211 SER A CA 1
ATOM 1717 C C . SER A 1 211 ? 6.772 -19.949 15.845 1.00 47.19 211 SER A C 1
ATOM 1719 O O . SER A 1 211 ? 6.126 -20.270 14.855 1.00 47.19 211 SER A O 1
ATOM 1721 N N . GLU A 1 212 ? 6.204 -19.333 16.891 1.00 50.69 212 GLU A N 1
ATOM 1722 C CA . GLU A 1 212 ? 4.769 -18.983 16.939 1.00 50.69 212 GLU A CA 1
ATOM 1723 C C . GLU A 1 212 ? 4.401 -17.811 16.000 1.00 50.69 212 GLU A C 1
ATOM 1725 O O . GLU A 1 212 ? 3.288 -17.759 15.473 1.00 50.69 212 GLU A O 1
ATOM 1730 N N . GLU A 1 213 ? 5.311 -16.855 15.763 1.00 53.25 213 GLU A N 1
ATOM 1731 C CA . GLU A 1 213 ? 5.072 -15.747 14.819 1.00 53.25 213 GLU A CA 1
ATOM 1732 C C . GLU A 1 213 ? 5.149 -16.198 13.348 1.00 53.25 213 GLU A C 1
ATOM 1734 O O . GLU A 1 213 ? 4.348 -15.730 12.532 1.00 53.25 213 GLU A O 1
ATOM 1739 N N . ASP A 1 214 ? 6.026 -17.153 13.008 1.00 59.09 214 ASP A N 1
ATOM 1740 C CA . ASP A 1 214 ? 6.086 -17.755 11.664 1.00 59.09 214 ASP A CA 1
ATOM 1741 C C . AS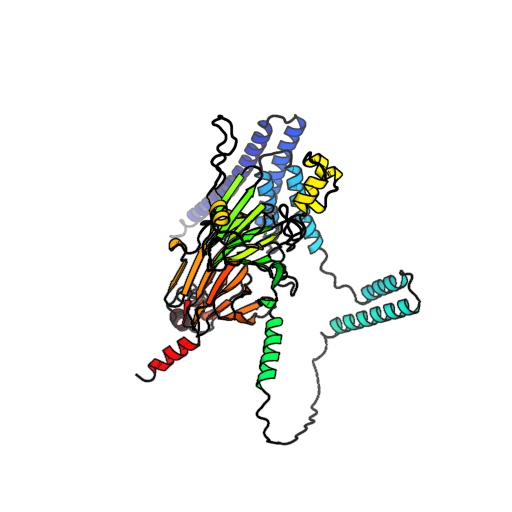P A 1 214 ? 4.845 -18.618 11.341 1.00 59.09 214 ASP A C 1
ATOM 1743 O O . ASP A 1 214 ? 4.477 -18.741 10.165 1.00 59.09 214 ASP A O 1
ATOM 1747 N N . GLU A 1 215 ? 4.156 -19.140 12.365 1.00 74.88 215 GLU A N 1
ATOM 1748 C CA . GLU A 1 215 ? 2.872 -19.849 12.245 1.00 74.88 215 GLU A CA 1
ATOM 1749 C C . GLU A 1 215 ? 1.678 -18.920 11.980 1.00 74.88 215 GLU A C 1
ATOM 1751 O O . GLU A 1 215 ? 0.629 -19.390 11.542 1.00 74.88 215 GLU A O 1
ATOM 1756 N N . ASN A 1 216 ? 1.791 -17.603 12.199 1.00 88.06 216 ASN A N 1
ATOM 1757 C CA . ASN A 1 216 ? 0.679 -16.678 11.974 1.00 88.06 216 ASN A CA 1
ATOM 1758 C C . ASN A 1 216 ? 0.454 -16.451 10.463 1.00 88.06 216 ASN A C 1
ATOM 1760 O O . ASN A 1 216 ? 1.193 -15.677 9.841 1.00 88.06 216 ASN A O 1
ATOM 1764 N N . PRO A 1 217 ? -0.608 -17.016 9.847 1.00 91.88 217 PRO A N 1
ATOM 1765 C CA . PRO A 1 217 ? -0.801 -16.939 8.399 1.00 91.88 217 PRO A CA 1
ATOM 1766 C C . PRO A 1 217 ? -1.152 -15.519 7.936 1.00 91.88 217 PRO A C 1
ATOM 1768 O O . PRO A 1 217 ? -1.082 -15.207 6.752 1.00 91.88 217 PRO A O 1
ATOM 1771 N N . TYR A 1 218 ? -1.504 -14.637 8.873 1.00 94.06 218 TYR A N 1
ATOM 1772 C CA . TYR A 1 218 ? -1.912 -13.263 8.620 1.00 94.06 218 TYR A CA 1
ATOM 1773 C C . TYR A 1 218 ? -0.803 -12.231 8.854 1.00 94.06 218 TYR A C 1
ATOM 1775 O O . TYR A 1 218 ? -1.086 -11.032 8.821 1.00 94.06 218 TYR A O 1
ATOM 1783 N N . LEU A 1 219 ? 0.420 -12.652 9.180 1.00 95.00 219 LEU A N 1
ATOM 1784 C CA . LEU A 1 219 ? 1.565 -11.765 9.382 1.00 95.00 219 LEU A CA 1
ATOM 1785 C C . LEU A 1 219 ? 2.707 -12.192 8.467 1.00 95.00 219 LEU A C 1
ATOM 1787 O O . LEU A 1 219 ? 3.134 -13.343 8.479 1.00 95.00 219 LEU A O 1
ATOM 1791 N N . PHE A 1 220 ? 3.197 -11.259 7.665 1.00 95.62 220 PHE A N 1
ATOM 1792 C CA . PHE A 1 220 ? 4.289 -11.455 6.732 1.00 95.62 220 PHE A CA 1
ATOM 1793 C C . PHE A 1 220 ? 5.383 -10.453 7.066 1.00 95.62 220 PHE A C 1
ATOM 1795 O O . PHE A 1 220 ? 5.251 -9.258 6.793 1.00 95.62 220 PHE A O 1
ATOM 1802 N N . HIS A 1 221 ? 6.465 -10.942 7.659 1.00 95.25 221 HIS A N 1
ATOM 1803 C CA . HIS A 1 221 ? 7.596 -10.084 7.966 1.00 95.25 221 HIS A CA 1
ATOM 1804 C C . HIS A 1 221 ? 8.318 -9.620 6.699 1.00 95.25 221 HIS A C 1
ATOM 1806 O O . HIS A 1 221 ? 8.242 -10.270 5.648 1.00 95.25 221 HIS A O 1
ATOM 1812 N N . GLN A 1 222 ? 9.064 -8.521 6.799 1.00 93.56 222 GLN A N 1
ATOM 1813 C CA . GLN A 1 222 ? 9.800 -7.932 5.676 1.00 93.56 222 GLN A CA 1
ATOM 1814 C C . GLN A 1 222 ? 10.670 -8.948 4.901 1.00 93.56 222 GLN A C 1
ATOM 1816 O O . GLN A 1 222 ? 10.851 -8.819 3.691 1.00 93.56 222 GLN A O 1
ATOM 1821 N N . GLN A 1 223 ? 11.194 -9.990 5.554 1.00 93.06 223 GLN A N 1
ATOM 1822 C CA . GLN A 1 223 ? 12.027 -11.026 4.929 1.00 93.06 223 GLN A CA 1
ATOM 1823 C C . GLN A 1 223 ? 11.252 -11.904 3.931 1.00 93.06 223 GLN A C 1
ATOM 1825 O O . GLN A 1 223 ? 11.867 -12.537 3.075 1.00 93.06 223 GLN A O 1
ATOM 1830 N N . LYS A 1 224 ? 9.913 -11.925 3.991 1.00 94.88 224 LYS A N 1
ATOM 1831 C CA . LYS A 1 224 ? 9.057 -12.635 3.023 1.00 94.88 224 LYS A CA 1
ATOM 1832 C C . LYS A 1 224 ? 8.920 -11.879 1.689 1.00 94.88 224 LYS A C 1
ATOM 1834 O O . LYS A 1 224 ? 8.299 -12.385 0.753 1.00 94.88 224 LYS A O 1
ATOM 1839 N N . PHE A 1 225 ? 9.503 -10.682 1.573 1.00 95.38 225 PHE A N 1
ATOM 1840 C CA . PHE A 1 225 ? 9.645 -9.974 0.305 1.00 95.38 225 PHE A CA 1
ATOM 1841 C C . PHE A 1 225 ? 10.844 -10.497 -0.491 1.00 95.38 225 PHE A C 1
ATOM 1843 O O . PHE A 1 225 ? 12.004 -10.264 -0.141 1.00 95.38 225 PHE A O 1
ATOM 1850 N N . SER A 1 226 ? 10.572 -11.109 -1.639 1.00 92.19 226 SER A N 1
ATOM 1851 C CA . SER A 1 226 ? 11.613 -11.514 -2.587 1.00 92.19 226 SER A CA 1
ATOM 1852 C C . SER A 1 226 ? 11.953 -10.368 -3.545 1.00 92.19 226 SER A C 1
ATOM 1854 O O . SER A 1 226 ? 11.071 -9.631 -3.989 1.00 92.19 226 SER A O 1
ATOM 1856 N N . SER A 1 227 ? 13.242 -10.160 -3.832 1.00 81.94 227 SER A N 1
ATOM 1857 C CA . SER A 1 227 ? 13.668 -9.146 -4.808 1.00 81.94 227 SER A CA 1
ATOM 1858 C C . SER A 1 227 ? 13.430 -9.683 -6.216 1.00 81.94 227 SER A C 1
ATOM 1860 O O . SER A 1 227 ? 14.159 -10.565 -6.654 1.00 81.94 227 SER A O 1
ATOM 1862 N N . HIS A 1 228 ? 12.425 -9.152 -6.910 1.00 71.56 228 HIS A N 1
ATOM 1863 C CA . HIS A 1 228 ? 12.146 -9.506 -8.306 1.00 71.56 228 HIS A CA 1
ATOM 1864 C C . HIS A 1 228 ? 13.017 -8.709 -9.274 1.00 71.56 228 HIS A C 1
ATOM 1866 O O . HIS A 1 228 ? 13.384 -9.200 -10.334 1.00 71.56 228 HIS A O 1
ATOM 1872 N N . ILE A 1 229 ? 13.365 -7.479 -8.893 1.00 81.81 229 ILE A N 1
ATOM 1873 C CA . ILE A 1 229 ? 14.234 -6.593 -9.658 1.00 81.81 229 ILE A CA 1
ATOM 1874 C C . ILE A 1 229 ? 15.196 -5.933 -8.677 1.00 81.81 229 ILE A C 1
ATOM 1876 O O . ILE A 1 229 ? 14.767 -5.338 -7.685 1.00 81.81 229 ILE A O 1
ATOM 1880 N N . LYS A 1 230 ? 16.498 -5.999 -8.950 1.00 86.38 230 LYS A N 1
ATOM 1881 C CA . LYS A 1 230 ? 17.519 -5.355 -8.120 1.00 86.38 230 LYS A CA 1
ATOM 1882 C C . LYS A 1 230 ? 18.657 -4.839 -8.990 1.00 86.38 230 LYS A C 1
ATOM 1884 O O . LYS A 1 230 ? 19.223 -5.592 -9.769 1.00 86.38 230 LYS A O 1
ATOM 1889 N N . SER A 1 231 ? 19.021 -3.576 -8.807 1.00 87.38 231 SER A N 1
ATOM 1890 C CA . SER A 1 231 ? 20.263 -3.006 -9.330 1.00 87.38 231 SER A CA 1
ATOM 1891 C C . SER A 1 231 ? 20.970 -2.204 -8.231 1.00 87.38 231 SER A C 1
ATOM 1893 O O . SER A 1 231 ? 20.525 -2.159 -7.082 1.00 87.38 231 SER A O 1
ATOM 1895 N N . GLN A 1 232 ? 22.090 -1.561 -8.565 1.00 88.25 232 GLN A N 1
ATOM 1896 C CA . GLN A 1 232 ? 22.790 -0.671 -7.632 1.00 88.25 232 GLN A CA 1
ATOM 1897 C C . GLN A 1 232 ? 21.962 0.566 -7.244 1.00 88.25 232 GLN A C 1
ATOM 1899 O O . GLN A 1 232 ? 22.158 1.112 -6.160 1.00 88.25 232 GLN A O 1
ATOM 1904 N N . GLN A 1 233 ? 21.059 1.025 -8.121 1.00 95.19 233 GLN A N 1
ATOM 1905 C CA . GLN A 1 233 ? 20.318 2.280 -7.935 1.00 95.19 233 GLN A CA 1
ATOM 1906 C C . GLN A 1 233 ? 18.903 2.092 -7.386 1.00 95.19 233 GLN A C 1
ATOM 1908 O O . GLN A 1 233 ? 18.245 3.066 -7.030 1.00 95.19 233 GLN A O 1
ATOM 1913 N N . GLY A 1 234 ? 18.424 0.857 -7.278 1.00 94.81 234 GLY A N 1
ATOM 1914 C CA . GLY A 1 234 ? 17.091 0.608 -6.759 1.00 94.81 234 GLY A CA 1
ATOM 1915 C C . GLY A 1 234 ? 16.713 -0.860 -6.746 1.00 94.81 234 GLY A C 1
ATOM 1916 O O . GLY A 1 234 ? 17.455 -1.737 -7.196 1.00 94.81 234 GLY A O 1
ATOM 1917 N N . LYS A 1 235 ? 15.535 -1.125 -6.196 1.00 94.81 235 LYS A N 1
ATOM 1918 C CA . LYS A 1 235 ? 14.959 -2.461 -6.104 1.00 94.81 235 LYS A CA 1
ATOM 1919 C C . LYS A 1 235 ? 13.440 -2.409 -6.154 1.00 94.81 235 LYS A C 1
ATOM 1921 O O . LYS A 1 235 ? 12.827 -1.466 -5.657 1.00 94.81 235 LYS A O 1
ATOM 1926 N N . VAL A 1 236 ? 12.857 -3.475 -6.687 1.00 95.31 236 VAL A N 1
ATOM 1927 C CA . VAL A 1 236 ? 11.444 -3.816 -6.526 1.00 95.31 236 VAL A CA 1
ATOM 1928 C C . VAL A 1 236 ? 11.378 -5.177 -5.857 1.00 95.31 236 VAL A C 1
ATOM 1930 O O . VAL A 1 236 ? 11.954 -6.160 -6.335 1.00 95.31 236 VAL A O 1
ATOM 1933 N N . GLN A 1 237 ? 10.686 -5.225 -4.729 1.00 95.75 237 GLN A N 1
ATOM 1934 C CA . GLN A 1 237 ? 10.435 -6.451 -3.996 1.00 95.75 237 GLN A CA 1
ATOM 1935 C C . GLN A 1 237 ? 8.947 -6.781 -4.047 1.00 95.75 237 GLN A C 1
ATOM 1937 O O . GLN A 1 237 ? 8.116 -5.878 -3.999 1.00 95.75 237 GLN A O 1
ATOM 1942 N N . LEU A 1 238 ? 8.614 -8.066 -4.118 1.00 96.56 238 LEU A N 1
ATOM 1943 C CA . LEU A 1 238 ? 7.238 -8.554 -4.090 1.00 96.56 238 LEU A CA 1
ATOM 1944 C C . LEU A 1 238 ? 7.082 -9.482 -2.892 1.00 96.56 238 LEU A C 1
ATOM 1946 O O . LEU A 1 238 ? 7.912 -10.373 -2.670 1.00 96.56 238 LEU A O 1
ATOM 1950 N N . LEU A 1 239 ? 6.020 -9.266 -2.127 1.00 97.25 239 LEU A N 1
ATOM 1951 C CA . LEU A 1 239 ? 5.629 -10.158 -1.048 1.00 97.25 239 LEU A CA 1
ATOM 1952 C C . LEU A 1 239 ? 5.253 -11.517 -1.630 1.00 97.25 239 LEU A C 1
ATOM 1954 O O . LEU A 1 239 ? 4.622 -11.560 -2.687 1.00 97.25 239 LEU A O 1
ATOM 1958 N N . GLU A 1 240 ? 5.607 -12.621 -0.973 1.00 95.00 240 GLU A N 1
ATOM 1959 C CA . GLU A 1 240 ? 5.126 -13.948 -1.376 1.00 95.00 240 GLU A CA 1
ATOM 1960 C C . GLU A 1 240 ? 3.590 -14.007 -1.532 1.00 95.00 240 GLU A C 1
ATOM 1962 O O . GLU A 1 240 ? 2.863 -13.187 -0.973 1.00 95.00 240 GLU A O 1
ATOM 1967 N N . LYS A 1 241 ? 3.082 -14.952 -2.336 1.00 95.25 241 LYS A N 1
ATOM 1968 C CA . LYS A 1 241 ? 1.632 -15.100 -2.548 1.00 95.25 241 LYS A CA 1
ATOM 1969 C C . LYS A 1 241 ? 0.922 -15.377 -1.217 1.00 95.25 241 LYS A C 1
ATOM 1971 O O . LYS A 1 241 ? 1.410 -16.178 -0.420 1.00 95.25 241 LYS A O 1
ATOM 1976 N N . PHE A 1 242 ? -0.241 -14.763 -1.002 1.00 95.06 242 PHE A N 1
ATOM 1977 C CA . PHE A 1 242 ? -0.970 -14.874 0.265 1.00 95.06 242 PHE A CA 1
ATOM 1978 C C . PHE A 1 242 ? -1.424 -16.304 0.589 1.00 95.06 242 PHE A C 1
ATOM 1980 O O . PHE A 1 242 ? -1.333 -16.723 1.739 1.00 95.06 242 PHE A O 1
ATOM 1987 N N . ASN A 1 243 ? -1.829 -17.073 -0.423 1.00 91.81 243 ASN A N 1
ATOM 1988 C CA . ASN A 1 243 ? -2.262 -18.467 -0.288 1.00 91.81 243 ASN A CA 1
ATOM 1989 C C . ASN A 1 243 ? -1.102 -19.477 -0.181 1.00 91.81 243 ASN A C 1
ATOM 1991 O O . ASN A 1 243 ? -1.335 -20.669 -0.040 1.00 91.81 243 ASN A O 1
ATOM 1995 N N . LYS A 1 244 ? 0.163 -19.036 -0.231 1.00 92.44 244 LYS A N 1
ATOM 1996 C CA . LYS A 1 244 ? 1.317 -19.950 -0.232 1.00 92.44 244 LYS A CA 1
ATOM 1997 C C . LYS A 1 244 ? 1.504 -20.689 1.097 1.00 92.44 244 LYS A C 1
ATOM 1999 O O . LYS A 1 244 ? 1.995 -21.813 1.096 1.00 92.44 244 LYS A O 1
ATOM 2004 N N . ARG A 1 245 ? 1.188 -20.035 2.221 1.00 89.94 245 ARG A N 1
ATOM 2005 C CA . ARG A 1 245 ? 1.369 -20.593 3.577 1.00 89.94 245 ARG A CA 1
ATOM 2006 C C . ARG A 1 245 ? 0.076 -21.136 4.186 1.00 89.94 245 ARG A C 1
ATOM 2008 O O . ARG A 1 245 ? 0.145 -21.894 5.144 1.00 89.94 245 ARG A O 1
ATOM 2015 N N . SER A 1 246 ? -1.085 -20.707 3.690 1.00 88.75 246 SER A N 1
ATOM 2016 C CA . SER A 1 246 ? -2.385 -21.068 4.254 1.00 88.75 246 SER A CA 1
ATOM 2017 C C . SER A 1 246 ? -3.524 -20.777 3.279 1.00 88.75 246 SER A C 1
ATOM 2019 O O . SER A 1 246 ? -3.583 -19.690 2.699 1.00 88.75 246 SER A O 1
ATOM 2021 N N . ASP A 1 247 ? -4.487 -21.694 3.200 1.00 91.31 247 ASP A N 1
ATOM 2022 C CA . ASP A 1 247 ? -5.713 -21.533 2.408 1.00 91.31 247 ASP A CA 1
ATOM 2023 C C . ASP A 1 247 ? -6.677 -20.489 3.001 1.00 91.31 247 ASP A C 1
ATOM 2025 O O . ASP A 1 247 ? -7.573 -19.998 2.315 1.00 91.31 247 ASP A O 1
ATOM 2029 N N . LEU A 1 248 ? -6.457 -20.053 4.250 1.00 90.56 248 LEU A N 1
ATOM 2030 C CA . LEU A 1 248 ? -7.252 -18.998 4.900 1.00 90.56 248 LEU A CA 1
ATOM 2031 C C . LEU A 1 248 ? -7.211 -17.662 4.143 1.00 90.56 248 LEU A C 1
ATOM 2033 O O . LEU A 1 248 ? -8.071 -16.806 4.350 1.00 90.56 248 LEU A O 1
ATOM 2037 N N . LEU A 1 249 ? -6.205 -17.470 3.286 1.00 93.25 249 LEU A N 1
ATOM 2038 C CA . LEU A 1 249 ? -6.037 -16.280 2.457 1.00 93.25 249 LEU A CA 1
ATOM 2039 C C . LEU A 1 249 ? -6.305 -16.532 0.966 1.00 93.25 249 LEU A C 1
ATOM 2041 O O . LEU A 1 249 ? -5.978 -15.679 0.141 1.00 93.25 249 LEU A O 1
ATOM 2045 N N . GLN A 1 250 ? -6.940 -17.652 0.603 1.00 93.25 250 GLN A N 1
ATOM 2046 C CA . GLN A 1 250 ? -7.317 -17.935 -0.786 1.00 93.25 250 GLN A CA 1
ATOM 2047 C C . GLN A 1 250 ? -8.227 -16.843 -1.368 1.00 93.25 250 GLN A C 1
ATOM 2049 O O . GLN A 1 250 ? -8.062 -16.449 -2.517 1.00 93.25 250 GLN A O 1
ATOM 2054 N N . GLY A 1 251 ? -9.114 -16.256 -0.554 1.00 92.19 251 GLY A N 1
ATOM 2055 C CA . GLY A 1 251 ? -9.990 -15.157 -0.981 1.00 92.19 251 GLY A CA 1
ATOM 2056 C C . GLY A 1 251 ? -9.261 -13.881 -1.427 1.00 92.19 251 GLY A C 1
ATOM 2057 O O . GLY A 1 251 ? -9.897 -12.982 -1.969 1.00 92.19 251 GLY A O 1
ATOM 2058 N N . ILE A 1 252 ? -7.945 -13.788 -1.203 1.00 95.75 252 ILE A N 1
ATOM 2059 C CA . ILE A 1 252 ? -7.097 -12.682 -1.664 1.00 95.75 252 ILE A CA 1
ATOM 2060 C C . ILE A 1 252 ? -5.917 -13.157 -2.520 1.00 95.75 252 ILE A C 1
ATOM 2062 O O . ILE A 1 252 ? -4.946 -12.423 -2.694 1.00 95.75 252 ILE A O 1
ATOM 2066 N N . GLU A 1 253 ? -5.975 -14.375 -3.067 1.00 95.38 253 GLU A N 1
ATOM 2067 C CA . GLU A 1 253 ? -4.866 -14.967 -3.825 1.00 95.38 253 GLU A CA 1
ATOM 2068 C C . GLU A 1 253 ? -4.482 -14.170 -5.078 1.00 95.38 253 GLU A C 1
ATOM 2070 O O . GLU A 1 253 ? -3.313 -14.167 -5.471 1.00 95.38 253 GLU A O 1
ATOM 2075 N N . ASN A 1 254 ? -5.449 -13.460 -5.674 1.00 96.19 254 ASN A N 1
ATOM 2076 C CA . ASN A 1 254 ? -5.213 -12.616 -6.840 1.00 96.19 254 ASN A CA 1
ATOM 2077 C C . ASN A 1 254 ? -4.707 -11.205 -6.494 1.00 96.19 254 ASN A C 1
ATOM 2079 O O . ASN A 1 254 ? -4.649 -10.343 -7.361 1.00 96.19 254 ASN A O 1
ATOM 2083 N N . TYR A 1 255 ? -4.325 -10.943 -5.245 1.00 97.56 255 TYR A N 1
ATOM 2084 C CA . TYR A 1 255 ? -3.683 -9.689 -4.864 1.00 97.56 255 TYR A CA 1
ATOM 2085 C C . TYR A 1 255 ? -2.222 -9.923 -4.494 1.00 97.56 255 TYR A C 1
ATOM 2087 O O . TYR A 1 255 ? -1.861 -10.929 -3.882 1.00 97.56 255 TYR A O 1
ATOM 2095 N N . ARG A 1 256 ? -1.358 -8.968 -4.836 1.00 97.50 256 ARG A N 1
ATOM 2096 C CA . ARG A 1 256 ? 0.054 -8.944 -4.437 1.00 97.50 256 ARG A CA 1
ATOM 2097 C C . ARG A 1 256 ? 0.423 -7.573 -3.889 1.00 97.50 256 ARG A C 1
ATOM 2099 O O . ARG A 1 256 ? -0.165 -6.565 -4.267 1.00 97.50 256 ARG A O 1
ATOM 2106 N N . ILE A 1 257 ? 1.429 -7.545 -3.018 1.00 98.19 257 ILE A N 1
ATOM 2107 C CA . ILE A 1 257 ? 2.013 -6.309 -2.490 1.00 98.19 257 ILE A CA 1
ATOM 2108 C C . ILE A 1 257 ? 3.438 -6.176 -3.001 1.00 98.19 257 ILE A C 1
ATOM 2110 O O . ILE A 1 257 ? 4.246 -7.093 -2.823 1.00 98.19 257 ILE A O 1
ATOM 2114 N N . SER A 1 258 ? 3.751 -5.035 -3.612 1.00 97.38 258 SER A N 1
ATOM 2115 C CA . SER A 1 258 ? 5.116 -4.675 -3.992 1.00 97.38 258 SER A CA 1
ATOM 2116 C C . SER A 1 258 ? 5.641 -3.495 -3.183 1.00 97.38 258 SER A C 1
ATOM 2118 O O . SER A 1 258 ? 4.890 -2.637 -2.716 1.00 97.38 258 SER A O 1
ATOM 2120 N N . TYR A 1 259 ? 6.961 -3.458 -3.039 1.00 97.19 259 TYR A N 1
ATOM 2121 C CA . TYR A 1 259 ? 7.699 -2.354 -2.446 1.00 97.19 259 TYR A CA 1
ATOM 2122 C C . TYR A 1 259 ? 8.836 -1.946 -3.383 1.00 97.19 259 TYR A C 1
ATOM 2124 O O . TYR A 1 259 ? 9.739 -2.741 -3.666 1.00 97.19 259 TYR A O 1
ATOM 2132 N N . LEU A 1 260 ? 8.787 -0.705 -3.859 1.00 96.62 260 LEU A N 1
ATOM 2133 C CA . LEU A 1 260 ? 9.812 -0.089 -4.692 1.00 96.62 260 LEU A CA 1
ATOM 2134 C C . LEU A 1 260 ? 10.650 0.868 -3.847 1.00 96.62 260 LEU A C 1
ATOM 2136 O O . LEU A 1 260 ? 10.116 1.693 -3.107 1.00 96.62 260 LEU A O 1
ATOM 2140 N N . GLU A 1 261 ? 11.970 0.790 -4.001 1.00 96.81 261 GLU A N 1
ATOM 2141 C CA . GLU A 1 261 ? 12.909 1.773 -3.464 1.00 96.81 261 GLU A CA 1
ATOM 2142 C C . GLU A 1 261 ? 13.893 2.198 -4.557 1.00 96.81 261 GLU A C 1
ATOM 2144 O O . GLU A 1 261 ? 14.594 1.354 -5.117 1.00 96.81 261 GLU A O 1
ATOM 2149 N N . ALA A 1 262 ? 13.972 3.501 -4.830 1.00 97.69 262 ALA A N 1
ATOM 2150 C CA . ALA A 1 262 ? 14.917 4.085 -5.777 1.00 97.69 262 ALA A CA 1
ATOM 2151 C C . ALA A 1 262 ? 15.805 5.126 -5.084 1.00 97.69 262 ALA A C 1
ATOM 2153 O O . ALA A 1 262 ? 15.325 5.987 -4.339 1.00 97.69 262 ALA A O 1
ATOM 2154 N N . ASN A 1 263 ? 17.111 5.057 -5.338 1.00 97.75 263 ASN A N 1
ATOM 2155 C CA . ASN A 1 263 ? 18.079 6.033 -4.849 1.00 97.75 263 ASN A CA 1
ATOM 2156 C C . ASN A 1 263 ? 17.802 7.428 -5.432 1.00 97.75 263 ASN A C 1
ATOM 2158 O O . ASN A 1 263 ? 17.096 7.543 -6.439 1.00 97.75 263 ASN A O 1
ATOM 2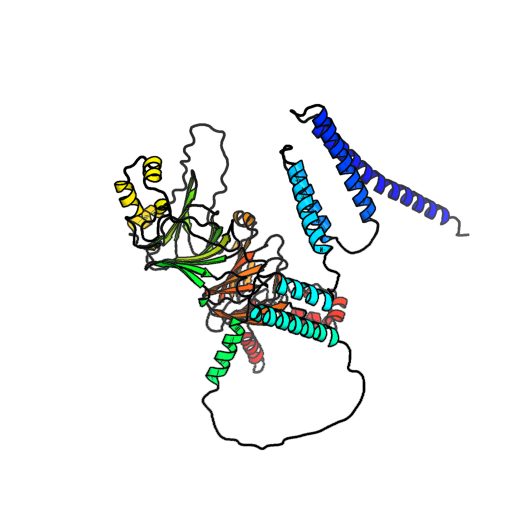162 N N . PRO A 1 264 ? 18.344 8.497 -4.824 1.00 97.56 264 PRO A N 1
ATOM 2163 C CA . PRO A 1 264 ? 18.254 9.834 -5.397 1.00 97.56 264 PRO A CA 1
ATOM 2164 C C . PRO A 1 264 ? 18.743 9.868 -6.847 1.00 97.56 264 PRO A C 1
ATOM 2166 O O . PRO A 1 264 ? 19.687 9.162 -7.207 1.00 97.56 264 PRO A O 1
ATOM 2169 N N . SER A 1 265 ? 18.116 10.706 -7.668 1.00 96.88 265 SER A N 1
ATOM 2170 C CA . SER A 1 265 ? 18.521 10.964 -9.055 1.00 96.88 265 SER A CA 1
ATOM 2171 C C . SER A 1 265 ? 18.617 9.701 -9.916 1.00 96.88 265 SER A C 1
ATOM 2173 O O . SER A 1 265 ? 19.636 9.416 -10.554 1.00 96.88 265 SER A O 1
ATOM 2175 N N . THR A 1 266 ? 17.542 8.917 -9.898 1.00 97.25 266 THR A N 1
ATOM 2176 C CA . THR A 1 266 ? 17.471 7.598 -10.536 1.00 97.25 266 THR A CA 1
ATOM 2177 C C . THR A 1 266 ? 16.322 7.546 -11.536 1.00 97.25 266 THR A C 1
ATOM 2179 O O . THR A 1 266 ? 15.236 8.039 -11.253 1.00 97.25 266 THR A O 1
ATOM 2182 N N . PHE A 1 267 ? 16.548 6.911 -12.682 1.00 96.56 267 PHE A N 1
ATOM 2183 C CA . PHE A 1 267 ? 15.550 6.583 -13.695 1.00 96.56 267 PHE A CA 1
ATOM 2184 C C . PHE A 1 267 ? 15.319 5.070 -13.723 1.00 96.56 267 PHE A C 1
ATOM 2186 O O . PHE A 1 267 ? 16.272 4.298 -13.823 1.00 96.56 267 PHE A O 1
ATOM 2193 N N . ALA A 1 268 ? 14.063 4.645 -13.629 1.00 95.19 268 ALA A N 1
ATOM 2194 C CA . ALA A 1 268 ? 13.646 3.266 -13.823 1.00 95.19 268 ALA A CA 1
ATOM 2195 C C . ALA A 1 268 ? 13.217 3.072 -15.280 1.00 95.19 268 ALA A C 1
ATOM 2197 O O . ALA A 1 268 ? 12.355 3.805 -15.772 1.00 95.19 268 ALA A O 1
ATOM 2198 N N . VAL A 1 269 ? 13.816 2.091 -15.958 1.00 93.81 269 VAL A N 1
ATOM 2199 C CA . VAL A 1 269 ? 13.575 1.867 -17.388 1.00 93.81 269 VAL A CA 1
ATOM 2200 C C . VAL A 1 269 ? 12.098 1.564 -17.692 1.00 93.81 269 VAL A C 1
ATOM 2202 O O . VAL A 1 269 ? 11.431 0.903 -16.884 1.00 93.81 269 VAL A O 1
ATOM 2205 N N . PRO A 1 270 ? 11.578 2.010 -18.855 1.00 94.88 270 PRO A N 1
ATOM 2206 C CA . PRO A 1 270 ? 10.187 1.797 -19.223 1.00 94.88 270 PRO A CA 1
ATOM 2207 C C . PRO A 1 270 ? 9.823 0.314 -19.304 1.00 94.88 270 PRO A C 1
ATOM 2209 O O . PRO A 1 270 ? 10.476 -0.470 -19.997 1.00 94.88 270 PRO A O 1
ATOM 2212 N N . ASN A 1 271 ? 8.753 -0.058 -18.614 1.00 94.12 271 ASN A N 1
ATOM 2213 C CA . ASN A 1 271 ? 8.224 -1.415 -18.577 1.00 94.12 271 ASN A CA 1
ATOM 2214 C C . ASN A 1 271 ? 6.705 -1.375 -18.399 1.00 94.12 271 ASN A C 1
ATOM 2216 O O . ASN A 1 271 ? 6.162 -0.353 -18.001 1.00 94.12 271 ASN A O 1
ATOM 2220 N N . HIS A 1 272 ? 6.020 -2.471 -18.693 1.00 94.62 272 HIS A N 1
ATOM 2221 C CA . HIS A 1 272 ? 4.620 -2.647 -18.313 1.00 94.62 272 HIS A CA 1
ATOM 2222 C C . HIS A 1 272 ? 4.470 -3.892 -17.444 1.00 94.62 272 HIS A C 1
ATOM 2224 O O . HIS A 1 272 ? 5.310 -4.792 -17.480 1.00 94.62 272 HIS A O 1
ATOM 2230 N N . VAL A 1 273 ? 3.400 -3.945 -16.658 1.00 94.06 273 VAL A N 1
ATOM 2231 C CA . VAL A 1 273 ? 3.098 -5.062 -15.756 1.00 94.06 273 VAL A CA 1
ATOM 2232 C C . VAL A 1 273 ? 1.755 -5.668 -16.156 1.00 94.06 273 VAL A C 1
ATOM 2234 O O . VAL A 1 273 ? 0.839 -4.941 -16.536 1.00 94.06 273 VAL A O 1
ATOM 2237 N N . ASN A 1 274 ? 1.625 -6.991 -16.071 1.00 95.06 274 ASN A N 1
ATOM 2238 C CA . ASN A 1 274 ? 0.371 -7.727 -16.307 1.00 95.06 274 ASN A CA 1
ATOM 2239 C C . ASN A 1 274 ? -0.607 -7.655 -15.114 1.00 95.06 274 ASN A C 1
ATOM 2241 O O . ASN A 1 274 ? -1.164 -8.677 -14.705 1.00 95.06 274 ASN A O 1
ATOM 2245 N N . ALA A 1 275 ? -0.736 -6.485 -14.495 1.00 96.12 275 ALA A N 1
ATOM 2246 C CA . ALA A 1 275 ? -1.588 -6.300 -13.333 1.00 96.12 275 ALA A CA 1
ATOM 2247 C C . ALA A 1 275 ? -2.081 -4.861 -13.231 1.00 96.12 275 ALA A C 1
ATOM 2249 O O . ALA A 1 275 ? -1.296 -3.914 -13.355 1.00 96.12 275 ALA A O 1
ATOM 2250 N N . GLU A 1 276 ? -3.356 -4.722 -12.890 1.00 96.38 276 GLU A N 1
ATOM 2251 C CA . GLU A 1 276 ? -3.911 -3.481 -12.376 1.00 96.38 276 GLU A CA 1
ATOM 2252 C C . GLU A 1 276 ? -3.152 -3.092 -11.105 1.00 96.38 276 GLU A C 1
ATOM 2254 O O . GLU A 1 276 ? -2.984 -3.907 -10.192 1.00 96.38 276 GLU A O 1
ATOM 2259 N N . THR A 1 277 ? -2.625 -1.868 -11.057 1.00 97.25 277 THR A N 1
ATOM 2260 C CA . THR A 1 277 ? -1.684 -1.460 -10.008 1.00 97.25 277 THR A CA 1
ATOM 2261 C C . THR A 1 277 ? -2.106 -0.153 -9.358 1.00 97.25 277 THR A C 1
ATOM 2263 O O . THR A 1 277 ? -2.211 0.874 -10.019 1.00 97.25 277 THR A O 1
ATOM 2266 N N . ILE A 1 278 ? -2.272 -0.157 -8.036 1.00 98.06 278 ILE A N 1
ATOM 2267 C CA . ILE A 1 278 ? -2.414 1.068 -7.244 1.00 98.06 278 ILE A CA 1
ATOM 2268 C C . ILE A 1 278 ? -1.071 1.369 -6.591 1.00 98.06 278 ILE A C 1
ATOM 2270 O O . ILE A 1 278 ? -0.629 0.614 -5.725 1.00 98.06 278 ILE A O 1
ATOM 2274 N N . PHE A 1 279 ? -0.450 2.485 -6.959 1.00 98.19 279 PHE A N 1
ATOM 2275 C CA . PHE A 1 279 ? 0.754 2.997 -6.311 1.00 98.19 279 PHE A CA 1
ATOM 2276 C C . PHE A 1 279 ? 0.393 3.966 -5.186 1.00 98.19 279 PHE A C 1
ATOM 2278 O O . PHE A 1 279 ? -0.457 4.835 -5.367 1.00 98.19 279 PHE A O 1
ATOM 2285 N N . PHE A 1 280 ? 1.083 3.853 -4.052 1.00 98.19 280 PHE A N 1
ATOM 2286 C CA . PHE A 1 280 ? 1.043 4.809 -2.950 1.00 98.19 280 PHE A CA 1
ATOM 2287 C C . PHE A 1 280 ? 2.458 5.258 -2.577 1.00 98.19 280 PHE A C 1
ATOM 2289 O O . PHE A 1 280 ? 3.311 4.443 -2.202 1.00 98.19 280 PHE A O 1
ATOM 2296 N N . VAL A 1 281 ? 2.720 6.562 -2.657 1.00 98.06 281 VAL A N 1
ATOM 2297 C CA . VAL A 1 281 ? 4.044 7.125 -2.365 1.00 98.06 281 VAL A CA 1
ATOM 2298 C C . VAL A 1 281 ? 4.252 7.252 -0.859 1.00 98.06 281 VAL A C 1
ATOM 2300 O O . VAL A 1 281 ? 3.645 8.083 -0.182 1.00 98.06 281 VAL A O 1
ATOM 2303 N N . LEU A 1 282 ? 5.173 6.449 -0.330 1.00 96.81 282 LEU A N 1
ATOM 2304 C CA . LEU A 1 282 ? 5.509 6.403 1.092 1.00 96.81 282 LEU A CA 1
ATOM 2305 C C . LEU A 1 282 ? 6.407 7.571 1.513 1.00 96.81 282 LEU A C 1
ATOM 2307 O O . LEU A 1 282 ? 6.206 8.166 2.572 1.00 96.81 282 LEU A O 1
ATOM 2311 N N . SER A 1 283 ? 7.431 7.870 0.708 1.00 95.31 283 SER A N 1
ATOM 2312 C CA . SER A 1 283 ? 8.410 8.931 0.971 1.00 95.31 283 SER A CA 1
ATOM 2313 C C . SER A 1 283 ? 9.143 9.351 -0.301 1.00 95.31 283 SER A C 1
ATOM 2315 O O . SER A 1 283 ? 9.260 8.554 -1.234 1.00 95.31 283 SER A O 1
ATOM 2317 N N . GLY A 1 284 ? 9.744 10.541 -0.277 1.00 93.94 284 GLY A N 1
ATOM 2318 C CA . GLY A 1 284 ? 10.490 11.103 -1.400 1.00 93.94 284 GLY A CA 1
ATOM 2319 C C . GLY A 1 284 ? 9.584 11.720 -2.463 1.00 93.94 284 GLY A C 1
ATOM 2320 O O . GLY A 1 284 ? 8.374 11.857 -2.272 1.00 93.94 284 GLY A O 1
ATOM 2321 N N . GLN A 1 285 ? 10.193 12.104 -3.584 1.00 95.00 285 GLN A N 1
ATOM 2322 C CA . GLN A 1 285 ? 9.504 12.740 -4.702 1.00 95.00 285 GLN A CA 1
ATOM 2323 C C . GLN A 1 285 ? 9.839 12.032 -6.007 1.00 95.00 285 GLN A C 1
ATOM 2325 O O . GLN A 1 285 ? 11.004 11.768 -6.312 1.00 95.00 285 GLN A O 1
ATOM 2330 N N . GLY A 1 286 ? 8.804 11.741 -6.782 1.00 95.88 286 GLY A N 1
ATOM 2331 C CA . GLY A 1 286 ? 8.919 11.017 -8.033 1.00 95.88 286 GLY A CA 1
ATOM 2332 C C . GLY A 1 286 ? 8.328 11.771 -9.213 1.00 95.88 286 GLY A C 1
ATOM 2333 O O . GLY A 1 286 ? 7.619 12.762 -9.061 1.00 95.88 286 GLY A O 1
ATOM 2334 N N . THR A 1 287 ? 8.585 11.251 -10.400 1.00 96.81 287 THR A N 1
ATOM 2335 C CA . THR A 1 287 ? 7.766 11.484 -11.586 1.00 96.81 287 THR A CA 1
ATOM 2336 C C . THR A 1 287 ? 7.408 10.120 -12.151 1.00 96.81 287 THR A C 1
ATOM 2338 O O . THR A 1 287 ? 8.284 9.261 -12.269 1.00 96.81 287 THR A O 1
ATOM 2341 N N . ILE A 1 288 ? 6.138 9.919 -12.486 1.00 96.19 288 ILE A N 1
ATOM 2342 C CA . ILE A 1 288 ? 5.672 8.767 -13.251 1.00 96.19 288 ILE A CA 1
ATOM 2343 C C . ILE A 1 288 ? 5.261 9.242 -14.642 1.00 96.19 288 ILE A C 1
ATOM 2345 O O . ILE A 1 288 ? 4.520 10.213 -14.779 1.00 96.19 288 ILE A O 1
ATOM 2349 N N . THR A 1 289 ? 5.749 8.564 -15.673 1.00 95.44 289 THR A N 1
ATOM 2350 C CA . THR A 1 289 ? 5.283 8.765 -17.050 1.00 95.44 289 THR A CA 1
ATOM 2351 C C . THR A 1 289 ? 4.557 7.512 -17.493 1.00 95.44 289 THR A C 1
ATOM 2353 O O . THR A 1 289 ? 5.123 6.424 -17.393 1.00 95.44 289 THR A O 1
ATOM 2356 N N . LEU A 1 290 ? 3.331 7.680 -17.978 1.00 94.44 290 LEU A N 1
ATOM 2357 C CA . LEU A 1 290 ? 2.448 6.637 -18.479 1.00 94.44 290 LEU A CA 1
ATOM 2358 C C . LEU A 1 290 ? 2.293 6.803 -19.991 1.00 94.44 290 LEU A C 1
ATOM 2360 O O . LEU A 1 290 ? 1.976 7.893 -20.469 1.00 94.44 290 LEU A O 1
ATOM 2364 N N . LEU A 1 291 ? 2.527 5.727 -20.734 1.00 91.25 291 LEU A N 1
ATOM 2365 C CA . LEU A 1 291 ? 2.387 5.666 -22.183 1.00 91.25 291 LEU A CA 1
ATOM 2366 C C . LEU A 1 291 ? 1.269 4.684 -22.538 1.00 91.25 291 LEU A C 1
ATOM 2368 O O . LEU A 1 291 ? 1.312 3.505 -22.175 1.00 91.25 291 LEU A O 1
ATOM 2372 N N . GLN A 1 292 ? 0.284 5.195 -23.264 1.00 85.06 292 GLN A N 1
ATOM 2373 C CA . GLN A 1 292 ? -0.826 4.466 -23.873 1.00 85.06 292 GLN A CA 1
ATOM 2374 C C . GLN A 1 292 ? -0.830 4.764 -25.380 1.00 85.06 292 GLN A C 1
ATOM 2376 O O . GLN A 1 292 ? -0.180 5.712 -25.815 1.00 85.06 292 GLN A O 1
ATOM 2381 N N . GLU A 1 293 ? -1.553 3.970 -26.175 1.00 72.50 293 GLU A N 1
ATOM 2382 C CA . GLU A 1 293 ? -1.464 3.929 -27.651 1.00 72.50 293 GLU A CA 1
ATOM 2383 C C . GLU A 1 293 ? -1.353 5.303 -28.336 1.00 72.50 293 GLU A C 1
ATOM 2385 O O . GLU A 1 293 ? -0.521 5.476 -29.220 1.00 72.50 293 GLU A O 1
ATOM 2390 N N . ASN A 1 294 ? -2.125 6.296 -27.882 1.00 75.56 294 ASN A N 1
ATOM 2391 C CA . ASN A 1 294 ? -2.111 7.659 -28.426 1.00 75.56 294 ASN A CA 1
ATOM 2392 C C . ASN A 1 294 ? -1.998 8.749 -27.347 1.00 75.56 294 ASN A C 1
ATOM 2394 O O . ASN A 1 294 ? -2.351 9.901 -27.596 1.00 75.56 294 ASN A O 1
ATOM 2398 N N . ASN A 1 295 ? -1.572 8.397 -26.132 1.00 82.31 295 ASN A N 1
ATOM 2399 C CA . ASN A 1 295 ? -1.538 9.329 -25.008 1.00 82.31 295 ASN A CA 1
ATOM 2400 C C . ASN A 1 295 ? -0.272 9.139 -24.172 1.00 82.31 295 ASN A C 1
ATOM 2402 O O . ASN A 1 295 ? 0.106 8.017 -23.826 1.00 82.31 295 ASN A O 1
ATOM 2406 N N . ARG A 1 296 ? 0.358 10.257 -23.819 1.00 88.56 296 ARG A N 1
ATOM 2407 C CA . ARG A 1 296 ? 1.453 10.308 -22.857 1.00 88.56 296 ARG A CA 1
ATOM 2408 C C . ARG A 1 296 ? 1.034 11.223 -21.724 1.00 88.56 296 ARG A C 1
ATOM 2410 O O . ARG A 1 296 ? 0.742 12.395 -21.936 1.00 88.56 296 ARG A O 1
ATOM 2417 N N . GLU A 1 297 ? 1.066 10.686 -20.514 1.00 90.19 297 GLU A N 1
ATOM 2418 C CA . GLU A 1 297 ? 0.795 11.447 -19.302 1.00 90.19 297 GLU A CA 1
ATOM 2419 C C . GLU A 1 297 ? 2.024 11.430 -18.408 1.00 90.19 297 GLU A C 1
ATOM 2421 O O . GLU A 1 297 ? 2.636 10.383 -18.198 1.00 90.19 297 GLU A O 1
ATOM 2426 N N . THR A 1 298 ? 2.403 12.589 -17.881 1.00 93.12 298 THR A N 1
ATOM 2427 C CA . THR A 1 298 ? 3.525 12.706 -16.950 1.00 93.12 298 THR A CA 1
ATOM 2428 C C . THR A 1 298 ? 3.041 13.389 -15.689 1.00 93.12 298 THR A C 1
ATOM 2430 O O . THR A 1 298 ? 2.621 14.537 -15.730 1.00 93.12 298 THR A O 1
ATOM 2433 N N . HIS A 1 299 ? 3.122 12.684 -14.565 1.00 94.12 299 HIS A N 1
ATOM 2434 C CA . HIS A 1 299 ? 2.648 13.172 -13.280 1.00 94.12 299 HIS A CA 1
ATOM 2435 C C . HIS A 1 299 ? 3.802 13.246 -12.293 1.00 94.12 299 HIS A C 1
ATOM 2437 O O . HIS A 1 299 ? 4.566 12.295 -12.109 1.00 94.12 299 HIS A O 1
ATOM 2443 N N . ASN A 1 300 ? 3.924 14.391 -11.636 1.00 95.38 300 ASN A N 1
ATOM 2444 C CA . ASN A 1 300 ? 4.822 14.543 -10.505 1.00 95.38 300 ASN A CA 1
ATOM 2445 C C . ASN A 1 300 ? 4.157 13.973 -9.257 1.00 95.38 300 ASN A C 1
ATOM 2447 O O . ASN A 1 300 ? 2.991 14.251 -9.007 1.00 95.38 300 ASN A O 1
ATOM 2451 N N . LEU A 1 301 ? 4.917 13.185 -8.505 1.00 95.69 301 LEU A N 1
ATOM 2452 C CA . LEU A 1 301 ? 4.443 12.454 -7.345 1.00 95.69 301 LEU A CA 1
ATOM 2453 C C . LEU A 1 301 ? 5.154 12.919 -6.073 1.00 95.69 301 LEU A C 1
ATOM 2455 O O . LEU A 1 301 ? 6.378 13.086 -6.049 1.00 95.69 301 LEU A O 1
ATOM 2459 N N . GLU A 1 302 ? 4.397 13.044 -4.997 1.00 95.94 302 GLU A N 1
ATOM 2460 C CA . GLU A 1 302 ? 4.865 13.361 -3.654 1.00 95.94 302 GLU A CA 1
ATOM 2461 C C . GLU A 1 302 ? 4.298 12.396 -2.609 1.00 95.94 302 GLU A C 1
ATOM 2463 O O . GLU A 1 302 ? 3.427 11.572 -2.883 1.00 95.94 302 GLU A O 1
ATOM 2468 N N . ARG A 1 303 ? 4.824 12.467 -1.381 1.00 96.12 303 ARG A N 1
ATOM 2469 C CA . ARG A 1 303 ? 4.364 11.627 -0.270 1.00 96.12 303 ARG A CA 1
ATOM 2470 C C . ARG A 1 303 ? 2.843 11.732 -0.105 1.00 96.12 303 ARG A C 1
ATOM 2472 O O . ARG A 1 303 ? 2.305 12.817 0.097 1.00 96.12 303 ARG A O 1
ATOM 2479 N N . GLY A 1 304 ? 2.185 10.576 -0.068 1.00 96.31 304 GLY A N 1
ATOM 2480 C CA . GLY A 1 304 ? 0.737 10.464 0.083 1.00 96.31 304 GLY A CA 1
ATOM 2481 C C . GLY A 1 304 ? -0.034 10.370 -1.226 1.00 96.31 304 GLY A C 1
ATOM 2482 O O . GLY A 1 304 ? -1.233 10.099 -1.167 1.00 96.31 304 GLY A O 1
ATOM 2483 N N . ASP A 1 305 ? 0.618 10.554 -2.374 1.00 97.06 305 ASP A N 1
ATOM 2484 C CA . ASP A 1 305 ? -0.043 10.405 -3.664 1.00 97.06 305 ASP A CA 1
ATOM 2485 C C . ASP A 1 305 ? -0.426 8.955 -3.934 1.00 97.06 305 ASP A C 1
ATOM 2487 O O . ASP A 1 305 ? 0.366 8.026 -3.740 1.00 97.06 305 ASP A O 1
ATOM 2491 N N . ILE A 1 306 ? -1.657 8.799 -4.413 1.00 97.06 306 ILE A N 1
ATOM 2492 C CA . ILE A 1 306 ? -2.239 7.568 -4.925 1.00 97.06 306 ILE A CA 1
ATOM 2493 C C . ILE A 1 306 ? -2.384 7.732 -6.433 1.00 97.06 306 ILE A C 1
ATOM 2495 O O . ILE A 1 306 ? -2.983 8.706 -6.884 1.00 97.06 306 ILE A O 1
ATOM 2499 N N . ILE A 1 307 ? -1.887 6.780 -7.215 1.00 95.62 307 ILE A N 1
ATOM 2500 C CA . ILE A 1 307 ? -2.161 6.727 -8.655 1.00 95.62 307 ILE A CA 1
ATOM 2501 C C . ILE A 1 307 ? -2.459 5.289 -9.065 1.00 95.62 307 ILE A C 1
ATOM 2503 O O . ILE A 1 307 ? -1.718 4.368 -8.717 1.00 95.62 307 ILE A O 1
ATOM 2507 N N . MET A 1 308 ? -3.565 5.097 -9.782 1.00 94.88 308 MET A N 1
ATOM 2508 C CA . MET A 1 308 ? -3.908 3.809 -10.377 1.00 94.88 308 MET A CA 1
ATOM 2509 C C . MET A 1 308 ? -3.320 3.720 -11.784 1.00 94.88 308 MET A C 1
ATOM 2511 O O . MET A 1 308 ? -3.394 4.670 -12.555 1.00 94.88 308 MET A O 1
ATOM 2515 N N . VAL A 1 309 ? -2.727 2.587 -12.130 1.00 94.31 309 VAL A N 1
ATOM 2516 C CA . VAL A 1 309 ? -2.153 2.325 -13.447 1.00 94.31 309 VAL A CA 1
ATOM 2517 C C . VAL A 1 309 ? -2.733 1.024 -13.964 1.00 94.31 309 VAL A C 1
ATOM 2519 O O . VAL A 1 309 ? -2.601 -0.015 -13.315 1.00 94.31 309 VAL A O 1
ATOM 2522 N N . ARG A 1 310 ? -3.352 1.110 -15.144 1.00 93.69 310 ARG A N 1
ATOM 2523 C CA . ARG A 1 310 ? -3.966 -0.036 -15.805 1.00 93.69 310 ARG A CA 1
ATOM 2524 C C . ARG A 1 310 ? -2.940 -1.047 -16.267 1.00 93.69 310 ARG A C 1
ATOM 2526 O O . ARG A 1 310 ? -1.845 -0.659 -16.700 1.00 93.69 310 ARG A O 1
ATOM 2533 N N . ALA A 1 311 ? -3.318 -2.317 -16.233 1.00 93.69 311 ALA A N 1
ATOM 2534 C CA . ALA A 1 311 ? -2.475 -3.393 -16.715 1.00 93.69 311 ALA A CA 1
ATOM 2535 C C . ALA A 1 311 ? -2.032 -3.143 -18.168 1.00 93.69 311 ALA A C 1
ATOM 2537 O O . ALA A 1 311 ? -2.762 -2.582 -18.986 1.00 93.69 311 ALA A O 1
ATOM 2538 N N . GLY A 1 312 ? -0.785 -3.495 -18.484 1.00 92.06 312 GLY A N 1
ATOM 2539 C CA . GLY A 1 312 ? -0.206 -3.280 -19.815 1.00 92.06 312 GLY A CA 1
ATOM 2540 C C . GLY A 1 312 ? 0.203 -1.835 -20.140 1.00 92.06 312 GLY A C 1
ATOM 2541 O O . GLY A 1 312 ? 0.901 -1.628 -21.131 1.00 92.06 312 GLY A O 1
ATOM 2542 N N . THR A 1 313 ? -0.135 -0.840 -19.308 1.00 94.38 313 THR A N 1
ATOM 2543 C CA . THR A 1 313 ? 0.358 0.539 -19.490 1.00 94.38 313 THR A CA 1
ATOM 2544 C C . THR A 1 313 ? 1.880 0.564 -19.354 1.00 94.38 313 THR A C 1
ATOM 2546 O O . THR A 1 313 ? 2.424 0.137 -18.332 1.00 94.38 313 THR A O 1
ATOM 2549 N N . ILE A 1 314 ? 2.582 1.086 -20.365 1.00 95.12 314 ILE A N 1
ATOM 2550 C CA . ILE A 1 314 ? 4.035 1.261 -20.280 1.00 95.12 314 ILE A CA 1
ATOM 2551 C C . ILE A 1 314 ? 4.304 2.440 -19.354 1.00 95.12 314 ILE A C 1
ATOM 2553 O O . ILE A 1 314 ? 3.837 3.552 -19.590 1.00 95.12 314 ILE A O 1
ATOM 2557 N N . LEU A 1 315 ? 5.080 2.200 -18.307 1.00 95.19 315 LEU A N 1
ATOM 2558 C CA . LEU A 1 315 ? 5.394 3.181 -17.288 1.00 95.19 315 LEU A CA 1
ATOM 2559 C C . LEU A 1 315 ? 6.900 3.314 -17.081 1.00 95.19 315 LEU A C 1
ATOM 2561 O O . LEU A 1 315 ? 7.654 2.343 -17.169 1.00 95.19 315 LEU A O 1
ATOM 2565 N N . SER A 1 316 ? 7.334 4.526 -16.757 1.00 95.00 316 SER A N 1
ATOM 2566 C CA . SER A 1 316 ? 8.678 4.796 -16.243 1.00 95.00 316 SER A CA 1
ATOM 2567 C C . SER A 1 316 ? 8.593 5.639 -14.980 1.00 95.00 316 SER A C 1
ATOM 2569 O O . SER A 1 316 ? 7.681 6.456 -14.842 1.00 95.00 316 SER A O 1
ATOM 2571 N N . PHE A 1 317 ? 9.557 5.453 -14.079 1.00 95.31 317 PHE A N 1
ATOM 2572 C CA . PHE A 1 317 ? 9.677 6.239 -12.855 1.00 95.31 317 PHE A CA 1
ATOM 2573 C C . PHE A 1 317 ? 10.987 7.014 -12.835 1.00 95.31 317 PHE A C 1
ATOM 2575 O O . PHE A 1 317 ? 12.041 6.498 -13.203 1.00 95.31 317 PHE A O 1
ATOM 2582 N N . VAL A 1 318 ? 10.938 8.231 -12.312 1.00 96.94 318 VAL A N 1
ATOM 2583 C CA . VAL A 1 318 ? 12.114 9.034 -11.984 1.00 96.94 318 VAL A CA 1
ATOM 2584 C C . VAL A 1 318 ? 12.052 9.368 -10.503 1.00 96.94 318 VAL A C 1
ATOM 2586 O O . VAL A 1 318 ? 11.059 9.925 -10.050 1.00 96.94 318 VAL A O 1
ATOM 2589 N N . ASN A 1 319 ? 13.109 9.077 -9.745 1.00 97.75 319 ASN A N 1
ATOM 2590 C CA . ASN A 1 319 ? 13.341 9.764 -8.479 1.00 97.75 319 ASN A CA 1
ATOM 2591 C C . ASN A 1 319 ? 14.028 11.094 -8.791 1.00 97.75 319 ASN A C 1
ATOM 2593 O O . ASN A 1 319 ? 15.209 11.119 -9.151 1.00 97.75 319 ASN A O 1
ATOM 2597 N N . ARG A 1 320 ? 13.267 12.184 -8.670 1.00 94.81 320 ARG A N 1
ATOM 2598 C CA . ARG A 1 320 ? 13.734 13.538 -8.990 1.00 94.81 320 ARG A CA 1
ATOM 2599 C C . ARG A 1 320 ? 14.461 14.218 -7.831 1.00 94.81 320 ARG A C 1
ATOM 2601 O O . ARG A 1 320 ? 15.043 15.281 -8.019 1.00 94.81 320 ARG A O 1
ATOM 2608 N N . ASP A 1 321 ? 14.422 13.620 -6.645 1.00 91.94 321 ASP A N 1
ATOM 2609 C CA . ASP A 1 321 ? 15.128 14.126 -5.476 1.00 91.94 321 ASP A CA 1
ATOM 2610 C C . ASP A 1 321 ? 16.638 13.831 -5.580 1.00 91.94 321 ASP A C 1
ATOM 2612 O O . ASP A 1 321 ? 17.070 12.861 -6.214 1.00 91.94 321 ASP A O 1
ATOM 2616 N N . ASN A 1 322 ? 17.467 14.679 -4.973 1.00 92.69 322 ASN A N 1
ATOM 2617 C CA . ASN A 1 322 ? 18.926 14.535 -4.954 1.00 92.69 322 ASN A CA 1
ATOM 2618 C C . ASN A 1 322 ? 19.485 14.064 -3.599 1.00 92.69 322 ASN A C 1
ATOM 2620 O O . ASN A 1 322 ? 20.685 13.812 -3.494 1.00 92.69 322 ASN A O 1
ATOM 2624 N N . LYS A 1 323 ? 18.631 13.907 -2.585 1.00 93.62 323 LYS A N 1
ATOM 2625 C CA . LYS A 1 323 ? 18.982 13.506 -1.216 1.00 93.62 323 LYS A CA 1
ATOM 2626 C C . LYS A 1 323 ? 18.139 12.338 -0.722 1.00 93.62 323 LYS A C 1
ATOM 2628 O O . LYS A 1 323 ? 18.674 11.424 -0.097 1.00 93.62 323 LYS A O 1
ATOM 2633 N N . GLU A 1 324 ? 16.840 12.347 -0.997 1.00 96.19 324 GLU A N 1
ATOM 2634 C CA . GLU A 1 324 ? 15.906 11.356 -0.476 1.00 96.19 324 GLU A CA 1
ATOM 2635 C C . GLU A 1 324 ? 15.662 10.190 -1.438 1.00 96.19 324 GLU A C 1
ATOM 2637 O O . GLU A 1 324 ? 15.614 10.322 -2.663 1.00 96.19 324 GLU A O 1
ATOM 2642 N N . LYS A 1 325 ? 15.483 9.002 -0.858 1.00 97.62 325 LYS A N 1
ATOM 2643 C CA . LYS A 1 325 ? 15.024 7.830 -1.603 1.00 97.62 325 LYS A CA 1
ATOM 2644 C C . LYS A 1 325 ? 13.525 7.935 -1.860 1.00 97.62 325 LYS A C 1
ATOM 2646 O O . LYS A 1 325 ? 12.755 8.155 -0.922 1.00 97.62 325 LYS A O 1
ATOM 2651 N N . LEU A 1 326 ? 13.119 7.658 -3.093 1.00 98.00 326 LEU A N 1
ATOM 2652 C CA . LEU A 1 326 ? 11.724 7.426 -3.434 1.00 98.00 326 LEU A CA 1
ATOM 2653 C C . LEU A 1 326 ? 11.327 6.027 -2.957 1.00 98.00 326 LEU A C 1
ATOM 2655 O O . LEU A 1 326 ? 12.001 5.043 -3.278 1.00 98.00 326 LEU A O 1
ATOM 2659 N N . ARG A 1 327 ? 10.241 5.945 -2.188 1.00 97.75 327 ARG A N 1
ATOM 2660 C CA . ARG A 1 327 ? 9.660 4.682 -1.719 1.00 97.75 327 ARG A CA 1
ATOM 2661 C C . ARG A 1 327 ? 8.190 4.627 -2.067 1.00 97.75 327 ARG A C 1
ATOM 2663 O O . ARG A 1 327 ? 7.453 5.562 -1.762 1.00 97.75 327 ARG A O 1
ATOM 2670 N N . VAL A 1 328 ? 7.772 3.517 -2.656 1.00 98.19 328 VAL A N 1
ATOM 2671 C CA . VAL A 1 328 ? 6.398 3.319 -3.122 1.00 98.19 328 VAL A CA 1
ATOM 2672 C C . VAL A 1 328 ? 5.934 1.934 -2.690 1.00 98.19 328 VAL A C 1
ATOM 2674 O O . VAL A 1 328 ? 6.640 0.949 -2.909 1.00 98.19 328 VAL A O 1
ATOM 2677 N N . ALA A 1 329 ? 4.768 1.865 -2.053 1.00 98.19 329 ALA A N 1
ATOM 2678 C CA . ALA A 1 329 ? 4.049 0.615 -1.837 1.00 98.19 329 ALA A CA 1
ATOM 2679 C C . ALA A 1 329 ? 2.994 0.473 -2.928 1.00 98.19 329 ALA A C 1
ATOM 2681 O O . ALA A 1 329 ? 2.371 1.468 -3.299 1.00 98.19 329 ALA A O 1
ATOM 2682 N N . SER A 1 330 ? 2.767 -0.745 -3.410 1.00 98.06 330 SER A N 1
ATOM 2683 C CA . SER A 1 330 ? 1.746 -0.969 -4.434 1.00 98.06 330 SER A CA 1
ATOM 2684 C C . SER A 1 330 ? 0.903 -2.198 -4.142 1.00 98.06 330 SER A C 1
ATOM 2686 O O . SER A 1 330 ? 1.437 -3.230 -3.728 1.00 98.06 330 SER A O 1
ATOM 2688 N N . LEU A 1 331 ? -0.399 -2.085 -4.401 1.00 98.56 331 LEU A N 1
ATOM 2689 C CA . LEU A 1 331 ? -1.312 -3.218 -4.526 1.00 98.56 331 LEU A CA 1
ATOM 2690 C C . LEU A 1 331 ? -1.411 -3.580 -6.005 1.00 98.56 331 LEU A C 1
ATOM 2692 O O . LEU A 1 331 ? -1.660 -2.700 -6.826 1.00 98.56 331 LEU A O 1
ATOM 2696 N N . LEU A 1 332 ? -1.217 -4.855 -6.330 1.00 98.00 332 LEU A N 1
ATOM 2697 C CA . LEU A 1 332 ? -1.323 -5.370 -7.691 1.00 98.00 332 LEU A CA 1
ATOM 2698 C C . LEU A 1 332 ? -2.397 -6.446 -7.761 1.00 98.00 332 LEU A C 1
ATOM 2700 O O . LEU A 1 332 ? -2.423 -7.328 -6.898 1.00 98.00 332 LEU A O 1
ATOM 2704 N N . GLN A 1 333 ? -3.212 -6.406 -8.808 1.00 97.44 333 GLN A N 1
ATOM 2705 C CA . GLN A 1 333 ? -4.182 -7.438 -9.150 1.00 97.44 333 GLN A CA 1
ATOM 2706 C C . GLN A 1 333 ? -3.887 -7.960 -10.566 1.00 97.44 333 GLN A C 1
ATOM 2708 O O . GLN A 1 333 ? -4.190 -7.269 -11.534 1.00 97.44 333 GLN A O 1
ATOM 2713 N N . PRO A 1 334 ? -3.232 -9.128 -10.707 1.00 94.88 334 PRO A N 1
ATOM 2714 C CA . PRO A 1 334 ? -2.948 -9.723 -12.011 1.00 94.88 334 PRO A CA 1
ATOM 2715 C C . PRO A 1 334 ? -4.198 -10.095 -12.811 1.00 94.88 334 PRO A C 1
ATOM 2717 O O . PRO A 1 334 ? -5.171 -10.601 -12.248 1.00 94.88 334 PRO A O 1
ATOM 2720 N N . ASP A 1 335 ? -4.119 -9.936 -14.134 1.00 87.00 335 ASP A N 1
ATOM 2721 C CA . ASP A 1 335 ? -5.254 -10.202 -15.036 1.00 87.00 335 ASP A CA 1
ATOM 2722 C C . ASP A 1 335 ? -5.404 -11.682 -15.400 1.00 87.00 335 ASP A C 1
ATOM 2724 O O . ASP A 1 335 ? -6.502 -12.159 -15.670 1.00 87.00 335 ASP A O 1
ATOM 2728 N N . ASN A 1 336 ? -4.282 -12.405 -15.455 1.00 83.38 336 ASN A N 1
ATOM 2729 C CA . ASN A 1 336 ? -4.223 -13.739 -16.053 1.00 83.38 336 ASN A CA 1
ATOM 2730 C C . ASN A 1 336 ? -4.236 -14.839 -14.987 1.00 83.38 336 ASN A C 1
ATOM 2732 O O . ASN A 1 336 ? -5.278 -15.360 -14.606 1.00 83.38 336 ASN A O 1
ATOM 2736 N N . VAL A 1 337 ? -3.054 -15.224 -14.504 1.00 88.88 337 VAL A N 1
ATOM 2737 C CA . VAL A 1 337 ? -2.918 -16.277 -13.496 1.00 88.88 337 VAL A CA 1
ATOM 2738 C C . VAL A 1 337 ? -2.978 -15.635 -12.111 1.00 88.88 337 VAL A C 1
ATOM 2740 O O . VAL A 1 337 ? -2.162 -14.743 -11.848 1.00 88.88 337 VAL A O 1
ATOM 2743 N N . PRO A 1 338 ? -3.860 -16.098 -11.202 1.00 90.81 338 PRO A N 1
ATOM 2744 C CA . PRO A 1 338 ? -3.999 -15.503 -9.886 1.00 90.81 338 PRO A CA 1
ATOM 2745 C C . PRO A 1 338 ? -2.676 -15.331 -9.137 1.00 90.81 338 PRO A C 1
ATOM 2747 O O . PRO A 1 338 ? -1.880 -16.262 -8.921 1.00 90.81 338 PRO A O 1
ATOM 2750 N N . GLY A 1 339 ? -2.415 -14.074 -8.790 1.00 88.56 339 GLY A N 1
ATOM 2751 C CA . GLY A 1 339 ? -1.216 -13.669 -8.079 1.00 88.56 339 GLY A CA 1
ATOM 2752 C C . GLY A 1 339 ? 0.082 -13.811 -8.881 1.00 88.56 339 GLY A C 1
ATOM 2753 O O . GLY A 1 339 ? 1.139 -13.705 -8.270 1.00 88.56 339 GLY A O 1
ATOM 2754 N N . ASP A 1 340 ? 0.076 -14.067 -10.194 1.00 91.62 340 ASP A N 1
ATOM 2755 C CA . ASP A 1 340 ? 1.285 -14.080 -11.040 1.00 91.62 340 ASP A CA 1
ATOM 2756 C C . ASP A 1 340 ? 1.572 -12.694 -11.636 1.00 91.62 340 ASP A C 1
ATOM 2758 O O . ASP A 1 340 ? 0.954 -12.270 -12.610 1.00 91.62 340 ASP A O 1
ATOM 2762 N N . VAL A 1 341 ? 2.540 -11.988 -11.048 1.00 93.69 341 VAL A N 1
ATOM 2763 C CA . VAL A 1 341 ? 2.976 -10.656 -11.492 1.00 93.69 341 VAL A CA 1
ATOM 2764 C C . VAL A 1 341 ? 4.285 -10.780 -12.263 1.00 93.69 341 VAL A C 1
ATOM 2766 O O . VAL A 1 341 ? 5.265 -11.321 -11.745 1.00 93.69 341 VAL A O 1
ATOM 2769 N N . LYS A 1 342 ? 4.321 -10.207 -13.464 1.00 91.69 342 LYS A N 1
ATOM 2770 C CA . LYS A 1 342 ? 5.476 -10.131 -14.358 1.00 91.69 342 LYS A CA 1
ATOM 2771 C C . LYS A 1 342 ? 5.604 -8.720 -14.921 1.00 91.69 342 LYS A C 1
ATOM 2773 O O . LYS A 1 342 ? 4.623 -8.116 -15.348 1.00 91.69 342 LYS A O 1
ATOM 2778 N N . ALA A 1 343 ? 6.833 -8.215 -14.922 1.00 91.94 343 ALA A N 1
ATOM 2779 C CA . ALA A 1 343 ? 7.189 -6.977 -15.598 1.00 91.94 343 ALA A CA 1
ATOM 2780 C C . ALA A 1 343 ? 7.813 -7.305 -16.957 1.00 91.94 343 ALA A C 1
ATOM 2782 O O . ALA A 1 343 ? 8.666 -8.187 -17.056 1.00 91.94 343 ALA A O 1
ATOM 2783 N N . PHE A 1 344 ? 7.406 -6.573 -17.985 1.00 92.56 344 PHE A N 1
ATOM 2784 C CA . PHE A 1 344 ? 7.841 -6.740 -19.363 1.00 92.56 344 PHE A CA 1
ATOM 2785 C C . PHE A 1 344 ? 8.592 -5.485 -19.793 1.00 92.56 344 PHE A C 1
ATOM 2787 O O . PHE A 1 344 ? 8.024 -4.390 -19.853 1.00 92.56 344 PHE A O 1
ATOM 2794 N N . VAL A 1 345 ? 9.883 -5.634 -20.079 1.00 91.44 345 VAL A N 1
ATOM 2795 C CA . VAL A 1 345 ? 10.752 -4.510 -20.432 1.00 91.44 345 VAL A CA 1
ATOM 2796 C C . VAL A 1 345 ? 10.925 -4.449 -21.944 1.00 91.44 345 VAL A C 1
ATOM 2798 O O . VAL A 1 345 ? 11.477 -5.364 -22.545 1.00 91.44 345 VAL A O 1
ATOM 2801 N N . GLY A 1 346 ? 10.471 -3.357 -22.561 1.00 83.94 346 GLY A N 1
ATOM 2802 C CA . GLY A 1 346 ? 10.700 -3.095 -23.987 1.00 83.94 346 GLY A CA 1
ATOM 2803 C C . GLY A 1 346 ? 11.974 -2.289 -24.214 1.00 83.94 346 GLY A C 1
ATOM 2804 O O . GLY A 1 346 ? 12.877 -2.715 -24.929 1.00 83.94 346 GLY A O 1
ATOM 2805 N N . ALA A 1 347 ? 12.084 -1.145 -23.533 1.00 83.62 347 ALA A N 1
ATOM 2806 C CA . ALA A 1 347 ? 13.230 -0.234 -23.597 1.00 83.62 347 ALA A CA 1
ATOM 2807 C C . ALA A 1 347 ? 14.384 -0.693 -22.679 1.00 83.62 347 ALA A C 1
ATOM 2809 O O . ALA A 1 347 ? 14.846 0.045 -21.806 1.00 83.62 347 ALA A O 1
ATOM 2810 N N . GLY A 1 348 ? 14.794 -1.948 -22.852 1.00 84.62 348 GLY A N 1
ATOM 2811 C CA . GLY A 1 348 ? 15.878 -2.606 -22.127 1.00 84.62 348 GLY A CA 1
ATOM 2812 C C . GLY A 1 348 ? 17.071 -2.901 -23.027 1.00 84.62 348 GLY A C 1
ATOM 2813 O O . GLY A 1 348 ? 17.255 -2.278 -24.072 1.00 84.62 348 GLY A O 1
ATOM 2814 N N . GLY A 1 349 ? 17.884 -3.863 -22.607 1.00 87.38 349 GLY A N 1
ATOM 2815 C CA . GLY A 1 349 ? 18.985 -4.357 -23.412 1.00 87.38 349 GLY A CA 1
ATOM 2816 C C . GLY A 1 349 ? 19.313 -5.807 -23.085 1.00 87.38 349 GLY A C 1
ATOM 2817 O O . GLY A 1 349 ? 18.458 -6.681 -23.194 1.00 87.38 349 GLY A O 1
ATOM 2818 N N . ARG A 1 350 ? 20.546 -6.049 -22.637 1.00 86.88 350 ARG A N 1
ATOM 2819 C CA . ARG A 1 350 ? 20.963 -7.312 -22.010 1.00 86.88 350 ARG A CA 1
ATOM 2820 C C . ARG A 1 350 ? 20.605 -7.377 -20.526 1.00 86.88 350 ARG A C 1
ATOM 2822 O O . ARG A 1 350 ? 20.334 -8.456 -20.020 1.00 86.88 350 ARG A O 1
ATOM 2829 N N . ASP A 1 351 ? 20.628 -6.237 -19.834 1.00 88.94 351 ASP A N 1
ATOM 2830 C CA . ASP A 1 351 ? 20.224 -6.140 -18.427 1.00 88.94 351 ASP A CA 1
ATOM 2831 C C . ASP A 1 351 ? 19.521 -4.792 -18.150 1.00 88.94 351 ASP A C 1
ATOM 2833 O O . ASP A 1 351 ? 20.190 -3.749 -18.163 1.00 88.94 351 ASP A O 1
ATOM 2837 N N . PRO A 1 352 ? 18.191 -4.789 -17.919 1.00 89.50 352 PRO A N 1
ATOM 2838 C CA . PRO A 1 352 ? 17.299 -5.949 -18.031 1.00 89.50 352 PRO A CA 1
ATOM 2839 C C . PRO A 1 352 ? 17.173 -6.419 -19.484 1.00 89.50 352 PRO A C 1
ATOM 2841 O O . PRO A 1 352 ? 17.311 -5.616 -20.411 1.00 89.50 352 PRO A O 1
ATOM 2844 N N . GLU A 1 353 ? 16.872 -7.702 -19.669 1.00 89.88 353 GLU A N 1
ATOM 2845 C CA . GLU A 1 353 ? 16.587 -8.258 -20.989 1.00 89.88 353 GLU A CA 1
ATOM 2846 C C . GLU A 1 353 ? 15.360 -7.575 -21.611 1.00 89.88 353 GLU A C 1
ATOM 2848 O O . GLU A 1 353 ? 14.298 -7.481 -20.990 1.00 89.88 353 GLU A O 1
ATOM 2853 N N . SER A 1 354 ? 15.517 -7.068 -22.835 1.00 91.62 354 SER A N 1
ATOM 2854 C CA . SER A 1 354 ? 14.398 -6.559 -23.625 1.00 91.62 354 SER A CA 1
ATOM 2855 C C . SER A 1 354 ? 13.594 -7.715 -24.216 1.00 91.62 354 SER A C 1
ATOM 2857 O O . SER A 1 354 ? 14.174 -8.610 -24.831 1.00 91.62 354 SER A O 1
ATOM 2859 N N . TYR A 1 355 ? 12.260 -7.665 -24.144 1.00 92.75 355 TYR A N 1
ATOM 2860 C CA . TYR A 1 355 ? 11.420 -8.662 -24.818 1.00 92.75 355 TYR A CA 1
ATOM 2861 C C . TYR A 1 355 ? 11.613 -8.669 -26.343 1.00 92.75 355 TYR A C 1
ATOM 2863 O O . TYR A 1 355 ? 11.258 -9.654 -26.986 1.00 92.75 355 TYR A O 1
ATOM 2871 N N . TYR A 1 356 ? 12.194 -7.617 -26.943 1.00 92.25 356 TYR A N 1
ATOM 2872 C CA . TYR A 1 356 ? 12.504 -7.613 -28.375 1.00 92.25 356 TYR A CA 1
ATOM 2873 C C . TYR A 1 356 ? 13.515 -8.704 -28.747 1.00 92.25 356 TYR A C 1
ATOM 2875 O O . TYR A 1 356 ? 13.448 -9.226 -29.854 1.00 92.25 356 TYR A O 1
ATOM 2883 N N . ASN A 1 357 ? 14.362 -9.128 -27.802 1.00 88.81 357 ASN A N 1
ATOM 2884 C CA . ASN A 1 357 ? 15.334 -10.206 -28.001 1.00 88.81 357 ASN A CA 1
ATOM 2885 C C . ASN A 1 357 ? 14.682 -11.593 -28.167 1.00 88.81 357 ASN A C 1
ATOM 2887 O O . ASN A 1 357 ? 15.368 -12.551 -28.512 1.00 88.81 357 ASN A O 1
ATOM 2891 N N . THR A 1 358 ? 13.369 -11.714 -27.938 1.00 92.06 358 THR A N 1
ATOM 2892 C CA . THR A 1 358 ? 12.623 -12.966 -28.149 1.00 92.06 358 THR A CA 1
ATOM 2893 C C . THR A 1 358 ? 12.176 -13.171 -29.599 1.00 92.06 358 THR A C 1
ATOM 2895 O O . THR A 1 358 ? 11.878 -14.300 -29.988 1.00 92.06 358 THR A O 1
ATOM 2898 N N . PHE A 1 359 ? 12.127 -12.108 -30.407 1.00 93.38 359 PHE A N 1
ATOM 2899 C CA . PHE A 1 359 ? 11.721 -12.189 -31.811 1.00 93.38 359 PHE A CA 1
ATOM 2900 C C . PHE A 1 359 ? 12.914 -12.507 -32.712 1.00 93.38 359 PHE A C 1
ATOM 2902 O O . PHE A 1 359 ? 14.049 -12.130 -32.422 1.00 93.38 359 PHE A O 1
ATOM 2909 N N . SER A 1 360 ? 12.659 -13.183 -33.837 1.00 93.06 360 SER A N 1
ATOM 2910 C CA . SER A 1 360 ? 13.718 -13.456 -34.806 1.00 93.06 360 SER A CA 1
ATOM 2911 C C . SER A 1 360 ? 14.211 -12.168 -35.470 1.00 93.06 360 SER A C 1
ATOM 2913 O O . SER A 1 360 ? 13.468 -11.191 -35.606 1.00 93.06 360 SER A O 1
ATOM 2915 N N . ASN A 1 361 ? 15.472 -12.172 -35.910 1.00 91.31 361 ASN A N 1
ATOM 2916 C CA . ASN A 1 361 ? 16.057 -11.018 -36.589 1.00 91.31 361 ASN A CA 1
ATOM 2917 C C . ASN A 1 361 ? 15.242 -10.648 -37.832 1.00 91.31 361 ASN A C 1
ATOM 2919 O O . ASN A 1 361 ? 15.000 -9.470 -38.053 1.00 91.31 361 ASN A O 1
ATOM 2923 N N . GLU A 1 362 ? 14.755 -11.632 -38.592 1.00 94.44 362 GLU A N 1
ATOM 2924 C CA . GLU A 1 362 ? 13.948 -11.399 -39.793 1.00 94.44 362 GLU A CA 1
ATOM 2925 C C . GLU A 1 362 ? 12.647 -10.651 -39.466 1.00 94.44 362 GLU A C 1
ATOM 2927 O O . GLU A 1 362 ? 12.247 -9.751 -40.205 1.00 94.44 362 GLU A O 1
ATOM 2932 N N . ILE A 1 363 ? 12.005 -10.979 -38.335 1.00 95.62 363 ILE A N 1
ATOM 2933 C CA . ILE A 1 363 ? 10.800 -10.283 -37.864 1.00 95.62 363 ILE A CA 1
ATOM 2934 C C . ILE A 1 363 ? 11.137 -8.849 -37.464 1.00 95.62 363 ILE A C 1
ATOM 2936 O O . ILE A 1 363 ? 10.426 -7.930 -37.863 1.00 95.62 363 ILE A O 1
ATOM 2940 N N . LEU A 1 364 ? 12.207 -8.638 -36.692 1.00 94.69 364 LEU A N 1
ATOM 2941 C CA . LEU A 1 364 ? 12.598 -7.299 -36.248 1.00 94.69 364 LEU A CA 1
ATOM 2942 C C . LEU A 1 364 ? 13.027 -6.415 -37.426 1.00 94.69 364 LEU A C 1
ATOM 2944 O O . LEU A 1 364 ? 12.628 -5.254 -37.491 1.00 94.69 364 LEU A O 1
ATOM 2948 N N . GLU A 1 365 ? 13.792 -6.952 -38.377 1.00 96.44 365 GLU A N 1
ATOM 2949 C CA . GLU A 1 365 ? 14.194 -6.233 -39.587 1.00 96.44 365 GLU A CA 1
ATOM 2950 C C . GLU A 1 365 ? 12.977 -5.809 -40.414 1.00 96.44 365 GLU A C 1
ATOM 2952 O O . GLU A 1 365 ? 12.895 -4.652 -40.827 1.00 96.44 365 GLU A O 1
ATOM 2957 N N . ALA A 1 366 ? 12.006 -6.710 -40.602 1.00 96.62 366 ALA A N 1
ATOM 2958 C CA . ALA A 1 366 ? 10.767 -6.408 -41.311 1.00 96.62 366 ALA A CA 1
ATOM 2959 C C . ALA A 1 366 ? 9.891 -5.395 -40.553 1.00 96.62 366 ALA A C 1
ATOM 2961 O O . ALA A 1 366 ? 9.358 -4.469 -41.162 1.00 96.62 366 ALA A O 1
ATOM 2962 N N . ALA A 1 367 ? 9.759 -5.542 -39.231 1.00 96.19 367 ALA A N 1
ATOM 2963 C CA . ALA A 1 367 ? 8.913 -4.690 -38.397 1.00 96.19 367 ALA A CA 1
ATOM 2964 C C . ALA A 1 367 ? 9.457 -3.261 -38.266 1.00 96.19 367 ALA A C 1
ATOM 2966 O O . ALA A 1 367 ? 8.692 -2.301 -38.330 1.00 96.19 367 ALA A O 1
ATOM 2967 N N . PHE A 1 368 ? 10.772 -3.109 -38.092 1.00 95.12 368 PHE A N 1
ATOM 2968 C CA . PHE A 1 368 ? 11.415 -1.801 -37.949 1.00 95.12 368 PHE A CA 1
ATOM 2969 C C . PHE A 1 368 ? 11.888 -1.210 -39.280 1.00 95.12 368 PHE A C 1
ATOM 2971 O O . PHE A 1 368 ? 12.223 -0.028 -39.315 1.00 95.12 368 PHE A O 1
ATOM 2978 N N . ASN A 1 369 ? 11.911 -1.994 -40.365 1.00 95.94 369 ASN A N 1
ATOM 2979 C CA . ASN A 1 369 ? 12.482 -1.620 -41.663 1.00 95.94 369 ASN A CA 1
ATOM 2980 C C . ASN A 1 369 ? 13.943 -1.134 -41.542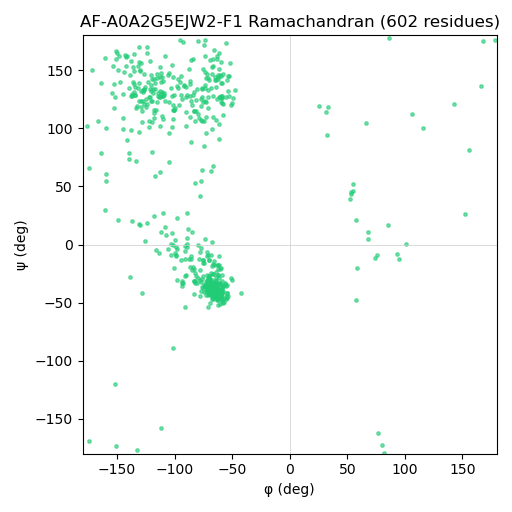 1.00 95.94 369 ASN A C 1
ATOM 2982 O O . ASN A 1 369 ? 14.348 -0.107 -42.092 1.00 95.94 369 ASN A O 1
ATOM 2986 N N . VAL A 1 370 ? 14.730 -1.858 -40.746 1.00 94.25 370 VAL A N 1
ATOM 2987 C CA . VAL A 1 370 ? 16.104 -1.509 -40.359 1.00 94.25 370 VAL A CA 1
ATOM 2988 C C . VAL A 1 370 ? 16.961 -2.773 -40.398 1.00 94.25 370 VAL A C 1
ATOM 2990 O O . VAL A 1 370 ? 16.481 -3.850 -40.072 1.00 94.25 370 VAL A O 1
ATOM 2993 N N . LYS A 1 371 ? 18.243 -2.658 -40.772 1.00 92.50 371 LYS A N 1
ATOM 2994 C CA . LYS A 1 371 ? 19.170 -3.806 -40.793 1.00 92.50 371 LYS A CA 1
ATOM 2995 C C . LYS A 1 371 ? 19.419 -4.365 -39.387 1.00 92.50 371 LYS A C 1
ATOM 2997 O O . LYS A 1 371 ? 19.603 -3.602 -38.435 1.00 92.50 371 LYS A O 1
ATOM 3002 N N . GLY A 1 372 ? 19.569 -5.681 -39.275 1.00 88.38 372 GLY A N 1
ATOM 3003 C CA . GLY A 1 372 ? 19.673 -6.404 -38.009 1.00 88.38 372 GLY A CA 1
ATOM 3004 C C . GLY A 1 372 ? 20.822 -5.950 -37.117 1.00 88.38 372 GLY A C 1
ATOM 3005 O O . GLY A 1 372 ? 20.644 -5.841 -35.909 1.00 88.38 372 GLY A O 1
ATOM 3006 N N . ASP A 1 373 ? 21.977 -5.577 -37.674 1.00 89.12 373 ASP A N 1
ATOM 3007 C CA . ASP A 1 373 ? 23.106 -5.086 -36.867 1.00 89.12 373 ASP A CA 1
ATOM 3008 C C . ASP A 1 373 ? 22.799 -3.762 -36.142 1.00 89.12 373 ASP A C 1
ATOM 3010 O O . ASP A 1 373 ? 23.292 -3.525 -35.036 1.00 89.12 373 ASP A O 1
ATOM 3014 N N . GLN A 1 374 ? 21.960 -2.901 -36.731 1.00 91.00 374 GLN A N 1
ATOM 3015 C CA . GLN A 1 374 ? 21.520 -1.663 -36.082 1.00 91.00 374 GLN A CA 1
ATOM 3016 C C . GLN A 1 374 ? 20.524 -1.958 -34.954 1.00 91.00 374 GLN A C 1
ATOM 3018 O O . GLN A 1 374 ? 20.636 -1.369 -33.878 1.00 91.00 374 GLN A O 1
ATOM 3023 N N . LEU A 1 375 ? 19.609 -2.909 -35.166 1.00 89.31 375 LEU A N 1
ATOM 3024 C CA . LEU A 1 375 ? 18.641 -3.352 -34.155 1.00 89.31 375 LEU A CA 1
ATOM 3025 C C . LEU A 1 375 ? 19.329 -4.064 -32.990 1.00 89.31 375 LEU A C 1
ATOM 3027 O O . LEU A 1 375 ? 19.038 -3.773 -31.832 1.00 89.31 375 LEU A O 1
ATOM 3031 N N . ARG A 1 376 ? 20.327 -4.904 -33.280 1.00 84.88 376 ARG A N 1
ATOM 3032 C CA . ARG A 1 376 ? 21.164 -5.550 -32.267 1.00 84.88 376 ARG A CA 1
ATOM 3033 C C . ARG A 1 376 ? 21.865 -4.513 -31.395 1.00 84.88 376 ARG A C 1
ATOM 3035 O O . ARG A 1 376 ? 21.819 -4.585 -30.174 1.00 84.88 376 ARG A O 1
ATOM 3042 N N . LYS A 1 377 ? 22.464 -3.485 -32.005 1.00 87.25 377 LYS A N 1
ATOM 3043 C CA . LYS A 1 377 ? 23.107 -2.395 -31.257 1.00 87.25 377 LYS A CA 1
ATOM 3044 C C . LYS A 1 377 ? 22.118 -1.629 -30.367 1.00 87.25 377 LYS A C 1
ATOM 3046 O O . LYS A 1 377 ? 22.508 -1.184 -29.288 1.00 87.25 377 LYS A O 1
ATOM 3051 N N . LEU A 1 378 ? 20.867 -1.478 -30.804 1.00 88.62 378 LEU A N 1
ATOM 3052 C CA . LEU A 1 378 ? 19.808 -0.815 -30.043 1.00 88.62 378 LEU A CA 1
ATOM 3053 C C . LEU A 1 378 ? 19.359 -1.655 -28.835 1.00 88.62 378 LEU A C 1
ATOM 3055 O O . LEU A 1 378 ? 19.399 -1.159 -27.711 1.00 88.62 378 LEU A O 1
ATOM 3059 N N . PHE A 1 379 ? 18.985 -2.919 -29.057 1.00 88.06 379 PHE A N 1
ATOM 3060 C CA . PHE A 1 379 ? 18.405 -3.804 -28.037 1.00 88.06 379 PHE A CA 1
ATOM 3061 C C . PHE A 1 379 ? 19.430 -4.620 -27.236 1.00 88.06 379 PHE A C 1
ATOM 3063 O O . PHE A 1 379 ? 19.058 -5.349 -26.326 1.00 88.06 379 PHE A O 1
ATOM 3070 N N . GLU A 1 380 ? 20.728 -4.477 -27.505 1.00 85.69 380 GLU A N 1
ATOM 3071 C CA . GLU A 1 380 ? 21.790 -5.045 -26.660 1.00 85.69 380 GLU A CA 1
ATOM 3072 C C . GLU A 1 380 ? 22.647 -3.979 -25.962 1.00 85.69 380 GLU A C 1
ATOM 3074 O O . GLU A 1 380 ? 23.484 -4.311 -25.121 1.00 85.69 380 GLU A O 1
ATOM 3079 N N . GLY A 1 381 ? 22.457 -2.696 -26.291 1.00 84.75 381 GLY A N 1
ATOM 3080 C CA . GLY A 1 381 ? 23.313 -1.611 -25.806 1.00 84.75 381 GLY A CA 1
ATOM 3081 C C . GLY A 1 381 ? 23.168 -1.302 -24.312 1.00 84.75 381 GLY A C 1
ATOM 3082 O O . GLY A 1 381 ? 24.117 -0.822 -23.690 1.00 84.75 381 GLY A O 1
ATOM 3083 N N . GLN A 1 382 ? 22.000 -1.570 -23.721 1.00 88.75 382 GLN A N 1
ATOM 3084 C CA . GLN A 1 382 ? 21.746 -1.350 -22.295 1.00 88.75 382 GLN A CA 1
ATOM 3085 C C . GLN A 1 382 ? 22.117 -2.585 -21.461 1.00 88.75 382 GLN A C 1
ATOM 3087 O O . GLN A 1 382 ? 21.663 -3.691 -21.731 1.00 88.75 382 GLN A O 1
ATOM 3092 N N . ASN A 1 383 ? 22.918 -2.402 -20.414 1.00 90.44 383 ASN A N 1
ATOM 3093 C CA . ASN A 1 383 ? 23.381 -3.488 -19.542 1.00 90.44 383 ASN A CA 1
ATOM 3094 C C . ASN A 1 383 ? 23.621 -3.045 -18.088 1.00 90.44 383 ASN A C 1
ATOM 3096 O O . ASN A 1 383 ? 24.413 -3.656 -17.373 1.00 90.44 383 ASN A O 1
ATOM 3100 N N . LYS A 1 384 ? 23.014 -1.930 -17.672 1.00 89.94 384 LYS A N 1
ATOM 3101 C CA . LYS A 1 384 ? 23.228 -1.319 -16.350 1.00 89.94 384 LYS A CA 1
ATOM 3102 C C . LYS A 1 384 ? 22.081 -1.603 -15.370 1.00 89.94 384 LYS A C 1
ATOM 3104 O O . LYS A 1 384 ? 22.045 -1.010 -14.289 1.00 89.94 384 LYS A O 1
ATOM 3109 N N . GLY A 1 385 ? 21.167 -2.499 -15.732 1.00 91.12 385 GLY A N 1
ATOM 3110 C CA . GLY A 1 385 ? 20.028 -2.910 -14.922 1.00 91.12 385 GLY A CA 1
ATOM 3111 C C . GLY A 1 385 ? 18.836 -1.954 -15.003 1.00 91.12 385 GLY A C 1
ATOM 3112 O O . GLY A 1 385 ? 18.843 -0.950 -15.713 1.00 91.12 385 GLY A O 1
ATOM 3113 N N . VAL A 1 386 ? 17.773 -2.291 -14.263 1.00 92.00 386 VAL A N 1
ATOM 3114 C CA . VAL A 1 386 ? 16.465 -1.609 -14.361 1.00 92.00 386 VAL A CA 1
ATOM 3115 C C . VAL A 1 386 ? 16.498 -0.175 -13.832 1.00 92.00 386 VAL A C 1
ATOM 3117 O O . VAL A 1 386 ? 15.822 0.696 -14.372 1.00 92.00 386 VAL A O 1
ATOM 3120 N N . PHE A 1 387 ? 17.272 0.080 -12.775 1.00 94.88 387 PHE A N 1
ATOM 3121 C CA . PHE A 1 387 ? 17.436 1.421 -12.216 1.00 94.88 387 PHE A CA 1
ATOM 3122 C C . PHE A 1 387 ? 18.798 1.990 -12.599 1.00 94.88 387 PHE A C 1
ATOM 3124 O O . PHE A 1 387 ? 19.836 1.412 -12.260 1.00 94.88 387 PHE A O 1
ATOM 3131 N N . LEU A 1 388 ? 18.769 3.144 -13.258 1.00 94.81 388 LEU A N 1
ATOM 3132 C CA . LEU A 1 388 ? 19.908 3.852 -13.826 1.00 94.81 388 LEU A CA 1
ATOM 3133 C C . LEU A 1 388 ? 20.100 5.192 -13.123 1.00 94.81 388 LEU A C 1
ATOM 3135 O O . LEU A 1 388 ? 19.133 5.878 -12.807 1.00 94.81 388 LEU A O 1
ATOM 3139 N N . LYS A 1 389 ? 21.349 5.613 -12.929 1.00 95.62 389 LYS A N 1
ATOM 3140 C CA . LYS A 1 389 ? 21.628 6.975 -12.464 1.00 95.62 389 LYS A CA 1
ATOM 3141 C C . LYS A 1 389 ? 21.320 7.966 -13.589 1.00 95.62 389 LYS A C 1
ATOM 3143 O O . LYS A 1 389 ? 21.770 7.754 -14.714 1.00 95.62 389 LYS A O 1
ATOM 3148 N N . ALA A 1 390 ? 20.599 9.035 -13.273 1.00 95.31 390 ALA A N 1
ATOM 3149 C CA . ALA A 1 390 ? 20.249 10.099 -14.208 1.00 95.31 390 ALA A CA 1
ATOM 3150 C C . ALA A 1 390 ? 20.906 11.425 -13.793 1.00 95.31 390 ALA A C 1
ATOM 3152 O O . ALA A 1 390 ? 21.092 11.696 -12.604 1.00 95.31 390 ALA A O 1
ATOM 3153 N N . SER A 1 391 ? 21.281 12.251 -14.772 1.00 96.19 391 SER A N 1
ATOM 3154 C CA . SER A 1 391 ? 21.757 13.613 -14.517 1.00 96.19 391 SER A CA 1
ATOM 3155 C C . SER A 1 391 ? 20.597 14.536 -14.133 1.00 96.19 391 SER A C 1
ATOM 3157 O O . SER A 1 391 ? 19.430 14.240 -14.398 1.00 96.19 391 SER A O 1
ATOM 3159 N N . GLN A 1 392 ? 20.907 15.683 -13.530 1.00 93.88 392 GLN A N 1
ATOM 3160 C CA . GLN A 1 392 ? 19.884 16.664 -13.159 1.00 93.88 392 GLN A CA 1
ATOM 3161 C C . GLN A 1 392 ? 19.172 17.241 -14.390 1.00 93.88 392 GLN A C 1
ATOM 3163 O O . GLN A 1 392 ? 17.969 17.487 -14.354 1.00 93.88 392 GLN A O 1
ATOM 3168 N N . GLU A 1 393 ? 19.885 17.399 -15.505 1.00 94.69 393 GLU A N 1
ATOM 3169 C CA . GLU A 1 393 ? 19.324 17.843 -16.782 1.00 94.69 393 GLU A CA 1
ATOM 3170 C C . GLU A 1 393 ? 18.351 16.805 -17.347 1.00 94.69 393 GLU A C 1
ATOM 3172 O O . GLU A 1 393 ? 17.262 17.168 -17.790 1.00 94.69 393 GLU A O 1
ATOM 3177 N N . GLN A 1 394 ? 18.713 15.518 -17.280 1.00 95.75 394 GLN A N 1
ATOM 3178 C CA . GLN A 1 394 ? 17.845 14.417 -17.703 1.00 95.75 394 GLN A CA 1
ATOM 3179 C C . GLN A 1 394 ? 16.578 14.355 -16.848 1.00 95.75 394 GLN A C 1
ATOM 3181 O O . GLN A 1 394 ? 15.480 14.307 -17.392 1.00 95.75 394 GLN A O 1
ATOM 3186 N N . ILE A 1 395 ? 16.714 14.425 -15.522 1.00 94.06 395 ILE A N 1
ATOM 3187 C CA . ILE A 1 395 ? 15.578 14.443 -14.589 1.00 94.06 395 ILE A CA 1
ATOM 3188 C C . ILE A 1 395 ? 14.668 15.631 -14.884 1.00 94.06 395 ILE A C 1
ATOM 3190 O O . ILE A 1 395 ? 13.468 15.458 -15.057 1.00 94.06 395 ILE A O 1
ATOM 3194 N N . LYS A 1 396 ? 15.231 16.837 -15.018 1.00 92.94 396 LYS A N 1
ATOM 3195 C CA . LYS A 1 396 ? 14.450 18.040 -15.319 1.00 92.94 396 LYS A CA 1
ATOM 3196 C C . LYS A 1 396 ? 13.715 17.938 -16.653 1.00 92.94 396 LYS A C 1
ATOM 3198 O O . LYS A 1 396 ? 12.640 18.512 -16.769 1.00 92.94 396 LYS A O 1
ATOM 3203 N N . ALA A 1 397 ? 14.286 17.269 -17.656 1.00 93.06 397 ALA A N 1
ATOM 3204 C CA . ALA A 1 397 ? 13.624 17.042 -18.938 1.00 93.06 397 ALA A CA 1
ATOM 3205 C C . ALA A 1 397 ? 12.478 16.024 -18.814 1.00 93.06 397 ALA A C 1
ATOM 3207 O O . ALA A 1 397 ? 11.396 16.269 -19.335 1.00 93.06 397 ALA A O 1
ATOM 3208 N N . LEU A 1 398 ? 12.699 14.929 -18.082 1.00 91.69 398 LEU A N 1
ATOM 3209 C CA . LEU A 1 398 ? 11.711 13.866 -17.867 1.00 91.69 398 LEU A CA 1
ATOM 3210 C C . LEU A 1 398 ? 10.563 14.280 -16.931 1.00 91.69 398 LEU A C 1
ATOM 3212 O O . LEU A 1 398 ? 9.471 13.739 -17.044 1.00 91.69 398 LEU A O 1
ATOM 3216 N N . SER A 1 399 ? 10.790 15.238 -16.028 1.00 89.38 399 SER A N 1
ATOM 3217 C CA . SER A 1 399 ? 9.791 15.745 -15.075 1.00 89.38 399 SER A CA 1
ATOM 3218 C C . SER A 1 399 ? 8.947 16.919 -15.588 1.00 89.38 399 SER A C 1
ATOM 3220 O O . SER A 1 399 ? 8.179 17.494 -14.811 1.00 89.38 399 SER A O 1
ATOM 3222 N N . ARG A 1 400 ? 9.090 17.318 -16.862 1.00 84.88 400 ARG A N 1
ATOM 3223 C CA . ARG A 1 400 ? 8.207 18.327 -17.467 1.00 84.88 400 ARG A CA 1
ATOM 3224 C C . ARG A 1 400 ? 6.829 17.711 -17.662 1.00 84.88 400 ARG A C 1
ATOM 3226 O O . ARG A 1 400 ? 6.713 16.633 -18.238 1.00 84.88 400 ARG A O 1
ATOM 3233 N N . ASP A 1 401 ? 5.812 18.396 -17.154 1.00 67.88 401 ASP A N 1
ATOM 3234 C CA . ASP A 1 401 ? 4.421 18.007 -17.355 1.00 67.88 401 ASP A CA 1
ATOM 3235 C C . ASP A 1 401 ? 4.085 18.206 -18.838 1.00 67.88 401 ASP A C 1
ATOM 3237 O O . ASP A 1 401 ? 3.905 19.323 -19.318 1.00 67.88 401 ASP A O 1
ATOM 3241 N N . GLU A 1 402 ? 4.127 17.102 -19.574 1.00 63.38 402 GLU A N 1
ATOM 3242 C CA . GLU A 1 402 ? 3.685 16.991 -20.958 1.00 63.38 402 GLU A CA 1
ATOM 3243 C C . GLU A 1 402 ? 2.454 16.086 -20.967 1.00 63.38 402 GLU A C 1
ATOM 3245 O O . GLU A 1 402 ? 2.479 14.984 -21.509 1.00 63.38 402 GLU A O 1
ATOM 3250 N N . SER A 1 403 ? 1.381 16.511 -20.300 1.00 56.34 403 SER A N 1
ATOM 3251 C CA . SER A 1 403 ? 0.050 16.012 -20.634 1.00 56.34 403 SER A CA 1
ATOM 3252 C C . SER A 1 403 ? -0.278 16.534 -22.032 1.00 56.34 403 SER A C 1
ATOM 3254 O O . SER A 1 403 ? -0.398 17.738 -22.252 1.00 56.34 403 SER A O 1
ATOM 3256 N N . SER A 1 404 ? -0.312 15.649 -23.026 1.00 45.22 404 SER A N 1
ATOM 3257 C CA . SER A 1 404 ? -0.507 16.058 -24.415 1.00 45.22 404 SER A CA 1
ATOM 3258 C C . SER A 1 404 ? -1.862 16.758 -24.615 1.00 45.22 404 SER A C 1
ATOM 3260 O O . SER A 1 404 ? -2.883 16.102 -24.780 1.00 45.22 404 SER A O 1
ATOM 3262 N N . GLU A 1 405 ? -1.847 18.092 -24.737 1.00 38.94 405 GLU A N 1
ATOM 3263 C CA . GLU A 1 405 ? -2.829 18.883 -25.511 1.00 38.94 405 GLU A CA 1
ATOM 3264 C C . GLU A 1 405 ? -2.711 18.619 -27.031 1.00 38.94 405 GLU A C 1
ATOM 3266 O O . GLU A 1 405 ? -3.421 19.200 -27.850 1.00 38.94 405 GLU A O 1
ATOM 3271 N N . HIS A 1 406 ? -1.817 17.715 -27.433 1.00 39.88 406 HIS A N 1
ATOM 3272 C CA . HIS A 1 406 ? -1.575 17.319 -28.813 1.00 39.88 406 HIS A CA 1
ATOM 3273 C C . HIS A 1 406 ? -1.893 15.839 -29.018 1.00 39.88 406 HIS A C 1
ATOM 3275 O O . HIS A 1 406 ? -1.050 15.058 -29.452 1.00 39.88 406 HIS A O 1
ATOM 3281 N N . GLY A 1 407 ? -3.141 15.457 -28.742 1.00 37.38 407 GLY A N 1
ATOM 3282 C CA . GLY A 1 407 ? -3.745 14.415 -29.562 1.00 37.38 407 GLY A CA 1
ATOM 3283 C C . GLY A 1 407 ? -3.757 14.930 -31.001 1.00 37.38 407 GLY A C 1
ATOM 3284 O O . GLY A 1 407 ? -4.222 16.040 -31.260 1.00 37.38 407 GLY A O 1
ATOM 3285 N N . THR A 1 408 ? -3.209 14.165 -31.935 1.00 35.00 408 THR A N 1
ATOM 3286 C CA . THR A 1 408 ? -3.291 14.408 -33.379 1.00 35.00 408 THR A CA 1
ATOM 3287 C C . THR A 1 408 ? -4.738 14.231 -33.858 1.00 35.00 408 THR A C 1
ATOM 3289 O O . THR A 1 408 ? -5.078 13.303 -34.582 1.00 35.00 408 THR A O 1
ATOM 3292 N N . GLY A 1 409 ? -5.627 15.124 -33.426 1.00 32.38 409 GLY A N 1
ATOM 3293 C CA . GLY A 1 409 ? -6.980 15.277 -33.935 1.00 32.38 409 GLY A CA 1
ATOM 3294 C C . GLY A 1 409 ? -7.005 16.449 -34.902 1.00 32.38 409 GLY A C 1
ATOM 3295 O O . GLY A 1 409 ? -6.759 17.587 -34.508 1.00 32.38 409 GLY A O 1
ATOM 3296 N N . GLY A 1 410 ? -7.283 16.173 -36.176 1.00 29.22 410 GLY A N 1
ATOM 3297 C CA . GLY A 1 410 ? -7.576 17.210 -37.164 1.00 29.22 410 GLY A CA 1
ATOM 3298 C C . GLY A 1 410 ? -8.739 18.125 -36.732 1.00 29.22 410 GLY A C 1
ATOM 3299 O O . GLY A 1 410 ? -9.408 17.861 -35.732 1.00 29.22 410 GLY A O 1
ATOM 3300 N N . PRO A 1 411 ? -9.016 19.200 -37.488 1.00 30.75 411 PRO A N 1
ATOM 3301 C CA . PRO A 1 411 ? -9.926 20.277 -37.096 1.00 30.75 411 PRO A CA 1
ATOM 3302 C C . PRO A 1 411 ? -11.411 19.868 -37.218 1.00 30.75 411 PRO A C 1
ATOM 3304 O O . PRO A 1 411 ? -12.147 20.422 -38.029 1.00 30.75 411 PRO A O 1
ATOM 3307 N N . TRP A 1 412 ? -11.862 18.884 -36.431 1.00 31.59 412 TRP A N 1
ATOM 3308 C CA . TRP A 1 412 ? -13.242 18.381 -36.421 1.00 31.59 412 TRP A CA 1
ATOM 3309 C C . TRP A 1 412 ? -13.866 18.465 -35.011 1.00 31.59 412 TRP A C 1
ATOM 3311 O O . TRP A 1 412 ? -13.349 17.848 -34.080 1.00 31.59 412 TRP A O 1
ATOM 3321 N N . PRO A 1 413 ? -14.992 19.185 -34.815 1.00 28.75 413 PRO A N 1
ATOM 3322 C CA . PRO A 1 413 ? -15.445 19.625 -33.490 1.00 28.75 413 PRO A CA 1
ATOM 3323 C C . PRO A 1 413 ? -16.365 18.635 -32.739 1.00 28.75 413 PRO A C 1
ATOM 3325 O O . PRO A 1 413 ? -17.171 19.068 -31.920 1.00 28.75 413 PRO A O 1
ATOM 3328 N N . PHE A 1 414 ? -16.281 17.316 -32.974 1.00 31.91 414 PHE A N 1
ATOM 3329 C CA . PHE A 1 414 ? -17.260 16.356 -32.414 1.00 31.91 414 PHE A CA 1
ATOM 3330 C C . PHE A 1 414 ? -16.695 15.122 -31.691 1.00 31.91 414 PHE A C 1
ATOM 3332 O O . PHE A 1 414 ? -17.445 14.186 -31.426 1.00 31.91 414 PHE A O 1
ATOM 3339 N N . VAL A 1 415 ? -15.420 15.109 -31.285 1.00 30.59 415 VAL A N 1
ATOM 3340 C CA . VAL A 1 415 ? -14.884 14.036 -30.420 1.00 30.59 415 VAL A CA 1
ATOM 3341 C C . VAL A 1 415 ? -14.376 14.623 -29.104 1.00 30.59 415 VAL A C 1
ATOM 3343 O O . VAL A 1 415 ? -13.186 14.825 -28.892 1.00 30.59 415 VAL A O 1
ATOM 3346 N N . HIS A 1 416 ? -15.301 14.905 -28.188 1.00 31.45 416 HIS A N 1
ATOM 3347 C CA . HIS A 1 416 ? -14.980 15.152 -26.781 1.00 31.45 416 HIS A CA 1
ATOM 3348 C C . HIS A 1 416 ? -15.364 13.935 -25.943 1.00 31.45 416 HIS A C 1
ATOM 3350 O O . HIS A 1 416 ? -16.290 13.972 -25.136 1.00 31.45 416 HIS A O 1
ATOM 3356 N N . GLY A 1 417 ? -14.611 12.849 -26.107 1.00 30.59 417 GLY A N 1
ATOM 3357 C CA . GLY A 1 417 ? -14.447 11.903 -25.014 1.00 30.59 417 GLY A CA 1
ATOM 3358 C C . GLY A 1 417 ? -13.532 12.558 -23.986 1.00 30.59 417 GLY A C 1
ATOM 3359 O O . GLY A 1 417 ? -12.318 12.545 -24.159 1.00 30.59 417 GLY A O 1
ATOM 3360 N N . LYS A 1 418 ? -14.095 13.184 -22.946 1.00 34.12 418 LYS A N 1
ATOM 3361 C CA . LYS A 1 418 ? -13.327 13.567 -21.755 1.00 34.12 418 LYS A CA 1
ATOM 3362 C C . LYS A 1 418 ? -12.774 12.279 -21.143 1.00 34.12 418 LYS A C 1
ATOM 3364 O O . LYS A 1 418 ? -13.459 11.640 -20.350 1.00 34.12 418 LYS A O 1
ATOM 3369 N N . SER A 1 419 ? -11.568 11.880 -21.541 1.00 42.16 419 SER A N 1
ATOM 3370 C CA . SER A 1 419 ? -10.773 10.927 -20.772 1.00 42.16 419 SER A CA 1
ATOM 3371 C C . SER A 1 419 ? -10.727 11.463 -19.340 1.00 42.16 419 SER A C 1
ATOM 3373 O O . SER A 1 419 ? -10.343 12.618 -19.130 1.00 42.16 419 SER A O 1
ATOM 3375 N N . GLN A 1 420 ? -11.226 10.698 -18.366 1.00 48.66 420 GLN A N 1
ATOM 3376 C CA . GLN A 1 420 ? -11.043 11.050 -16.962 1.00 48.66 420 GLN A CA 1
ATOM 3377 C C . GLN A 1 420 ? -9.534 11.126 -16.736 1.00 48.66 420 GLN A C 1
ATOM 3379 O O . GLN A 1 420 ? -8.848 10.117 -16.851 1.00 48.66 420 GLN A O 1
ATOM 3384 N N . SER A 1 421 ? -9.007 12.327 -16.489 1.00 56.56 421 SER A N 1
ATOM 3385 C CA . SER A 1 421 ? -7.571 12.502 -16.297 1.00 56.56 421 SER A CA 1
ATOM 3386 C C . SER A 1 421 ? -7.129 11.626 -15.128 1.00 56.56 421 SER A C 1
ATOM 3388 O O . SER A 1 421 ? -7.628 11.825 -14.015 1.00 56.56 421 SER A O 1
ATOM 3390 N N . ASN A 1 422 ? -6.207 10.692 -15.361 1.00 76.31 422 ASN A N 1
ATOM 3391 C CA . ASN A 1 422 ? -5.674 9.794 -14.341 1.00 76.31 422 ASN A CA 1
ATOM 3392 C C . ASN A 1 422 ? -4.658 10.525 -13.444 1.00 76.31 422 ASN A C 1
ATOM 3394 O O . ASN A 1 422 ? -3.492 10.151 -13.328 1.00 76.31 422 ASN A O 1
ATOM 3398 N N . LYS A 1 423 ? -5.093 11.643 -12.859 1.00 89.31 423 LYS A N 1
ATOM 3399 C CA . LYS A 1 423 ? -4.264 12.478 -11.996 1.00 89.31 423 LYS A CA 1
ATOM 3400 C C . LYS A 1 423 ? -4.050 11.780 -10.651 1.00 89.31 423 LYS A C 1
ATOM 3402 O O . LYS A 1 423 ? -4.998 11.173 -10.142 1.00 89.31 423 LYS A O 1
ATOM 3407 N N . PRO A 1 424 ? -2.854 11.905 -10.053 1.00 93.31 424 PRO A N 1
ATOM 3408 C CA . PRO A 1 424 ? -2.613 11.443 -8.697 1.00 93.31 424 PRO A CA 1
ATOM 3409 C C . PRO A 1 424 ? -3.567 12.107 -7.703 1.00 93.31 424 PRO A C 1
ATOM 3411 O O . PRO A 1 424 ? -3.923 13.280 -7.846 1.00 93.31 424 PRO A O 1
ATOM 3414 N N . TYR A 1 425 ? -3.947 11.363 -6.671 1.00 93.56 425 TYR A N 1
ATOM 3415 C CA . TYR A 1 425 ? -4.787 11.843 -5.584 1.00 93.56 425 TYR A CA 1
ATOM 3416 C C . TYR A 1 425 ? -4.027 11.769 -4.258 1.00 93.56 425 TYR A C 1
ATOM 3418 O O . TYR A 1 425 ? -3.695 10.679 -3.792 1.00 93.56 425 TYR A O 1
ATOM 3426 N N . ASN A 1 426 ? -3.766 12.914 -3.623 1.00 95.31 426 ASN A N 1
ATOM 3427 C CA . ASN A 1 426 ? -3.028 12.945 -2.361 1.00 95.31 426 ASN A CA 1
ATOM 3428 C C . ASN A 1 426 ? -3.928 12.625 -1.155 1.00 95.31 426 ASN A C 1
ATOM 3430 O O . ASN A 1 426 ? -4.921 13.306 -0.887 1.00 95.31 426 ASN A O 1
ATOM 3434 N N . MET A 1 427 ? -3.545 11.614 -0.374 1.00 95.19 427 MET A N 1
ATOM 3435 C CA . MET A 1 427 ? -4.291 11.165 0.805 1.00 95.19 427 MET A CA 1
ATOM 3436 C C . MET A 1 427 ? -4.249 12.149 1.985 1.00 95.19 427 MET A C 1
ATOM 3438 O O . MET A 1 427 ? -5.163 12.150 2.811 1.00 95.19 427 MET A O 1
ATOM 3442 N N . PHE A 1 428 ? -3.209 12.974 2.111 1.00 93.12 428 PHE A N 1
ATOM 3443 C CA . PHE A 1 428 ? -2.969 13.778 3.315 1.00 93.12 428 PHE A CA 1
ATOM 3444 C C . PHE A 1 428 ? -3.664 15.144 3.313 1.00 93.12 428 PHE A C 1
ATOM 3446 O O . PHE A 1 428 ? -3.404 15.977 4.187 1.00 93.12 428 PHE A O 1
ATOM 3453 N N . ASN A 1 429 ? -4.611 15.362 2.399 1.00 83.19 429 ASN A N 1
ATOM 3454 C CA . ASN A 1 429 ? -5.512 16.507 2.467 1.00 83.19 429 ASN A CA 1
ATOM 3455 C C . ASN A 1 429 ? -6.417 16.424 3.722 1.00 83.19 429 ASN A C 1
ATOM 3457 O O . ASN A 1 429 ? -6.896 15.353 4.101 1.00 83.19 429 ASN A O 1
ATOM 3461 N N . LYS A 1 430 ? -6.680 17.568 4.374 1.00 74.69 430 LYS A N 1
ATOM 3462 C CA . LYS A 1 430 ? -7.487 17.673 5.607 1.00 74.69 430 LYS A CA 1
ATOM 3463 C C . LYS A 1 430 ? -8.888 17.089 5.461 1.00 74.69 430 LYS A C 1
ATOM 3465 O O . LYS A 1 430 ? -9.397 16.525 6.422 1.00 74.69 430 LYS A O 1
ATOM 3470 N N . GLU A 1 431 ? -9.490 17.187 4.282 1.00 78.12 431 GLU A N 1
ATOM 3471 C CA . GLU A 1 431 ? -10.826 16.641 4.015 1.00 78.12 431 GLU A CA 1
ATOM 3472 C C . GLU A 1 431 ? -10.894 15.113 4.162 1.00 78.12 431 GLU A C 1
ATOM 3474 O O . GLU A 1 431 ? -11.968 14.560 4.374 1.00 78.12 431 GLU A O 1
ATOM 3479 N N . ARG A 1 432 ? -9.748 14.425 4.073 1.00 80.31 432 ARG A N 1
ATOM 3480 C CA . ARG A 1 432 ? -9.651 12.960 4.154 1.00 80.31 432 ARG A CA 1
ATOM 3481 C C . ARG A 1 432 ? -9.433 12.450 5.575 1.00 80.31 432 ARG A C 1
ATOM 3483 O O . ARG A 1 432 ? -9.421 11.240 5.809 1.00 80.31 432 ARG A O 1
ATOM 3490 N N . LEU A 1 433 ? -9.238 13.354 6.535 1.00 87.31 433 LEU A N 1
ATOM 3491 C CA . LEU A 1 433 ? -9.001 13.026 7.936 1.00 87.31 433 LEU A CA 1
ATOM 3492 C C . LEU A 1 433 ? -10.306 12.572 8.605 1.00 87.31 433 LEU A C 1
ATOM 3494 O O . LEU A 1 433 ? -11.006 13.348 9.248 1.00 87.31 433 LEU A O 1
ATOM 3498 N N . SER A 1 434 ? -10.619 11.286 8.462 1.00 87.50 434 SER A N 1
ATOM 3499 C CA . SER A 1 434 ? -11.842 10.678 8.999 1.00 87.50 434 SER A CA 1
ATOM 3500 C C . SER A 1 434 ? -11.916 10.688 10.531 1.00 87.50 434 SER A C 1
ATOM 3502 O O . SER A 1 434 ? -13.006 10.778 11.094 1.00 87.50 434 SER A O 1
ATOM 3504 N N . GLN A 1 435 ? -10.775 10.570 11.220 1.00 91.00 435 GLN A N 1
ATOM 3505 C CA . GLN A 1 435 ? -10.665 10.598 12.681 1.00 91.00 435 GLN A CA 1
ATOM 3506 C C . GLN A 1 435 ? -9.332 11.222 13.093 1.00 91.00 435 GLN A C 1
ATOM 3508 O O . GLN A 1 435 ? -8.292 10.934 12.500 1.00 91.00 435 GLN A O 1
ATOM 3513 N N . SER A 1 436 ? -9.350 12.037 14.147 1.00 94.94 436 SER A N 1
ATOM 3514 C CA . SER A 1 436 ? -8.146 12.644 14.712 1.00 94.94 436 SER A CA 1
ATOM 3515 C C . SER A 1 436 ? -8.344 12.970 16.184 1.00 94.94 436 SER A C 1
ATOM 3517 O O . SER A 1 436 ? -9.320 13.619 16.551 1.00 94.94 436 SER A O 1
ATOM 3519 N N . ASN A 1 437 ? -7.395 12.565 17.022 1.00 95.31 437 ASN A N 1
ATOM 3520 C CA . ASN A 1 437 ? -7.281 13.003 18.410 1.00 95.31 437 ASN A CA 1
ATOM 3521 C C . ASN A 1 437 ? -5.797 12.975 18.841 1.00 95.31 437 ASN A C 1
ATOM 3523 O O . ASN A 1 437 ? -4.914 12.745 18.016 1.00 95.31 437 ASN A O 1
ATOM 3527 N N . GLN A 1 438 ? -5.498 13.218 20.119 1.00 95.81 438 GLN A N 1
ATOM 3528 C CA . GLN A 1 438 ? -4.114 13.234 20.627 1.00 95.81 438 GLN A CA 1
ATOM 3529 C C . GLN A 1 438 ? -3.365 11.886 20.508 1.00 95.81 438 GLN A C 1
ATOM 3531 O O . GLN A 1 438 ? -2.138 11.845 20.569 1.00 95.81 438 GLN A O 1
ATOM 3536 N N . TYR A 1 439 ? -4.092 10.787 20.311 1.00 97.31 439 TYR A N 1
ATOM 3537 C CA . TYR A 1 439 ? -3.570 9.422 20.231 1.00 97.31 439 TYR A CA 1
ATOM 3538 C C . TYR A 1 439 ? -3.384 8.921 18.796 1.00 97.31 439 TYR A C 1
ATOM 3540 O O . TYR A 1 439 ? -2.771 7.872 18.593 1.00 97.31 439 TYR A O 1
ATOM 3548 N N . GLY A 1 440 ? -3.885 9.647 17.795 1.00 97.19 440 GLY A N 1
ATOM 3549 C CA . GLY A 1 440 ? -3.647 9.284 16.407 1.00 97.19 440 GLY A CA 1
ATOM 3550 C C . GLY A 1 440 ? -4.498 10.018 15.380 1.00 97.19 440 GLY A C 1
ATOM 3551 O O . GLY A 1 440 ? -5.400 10.797 15.700 1.00 97.19 440 GLY A O 1
ATOM 3552 N N . LYS A 1 441 ? -4.188 9.740 14.114 1.00 97.19 441 LYS A N 1
ATOM 3553 C CA . LYS A 1 441 ? -4.860 10.261 12.918 1.00 97.19 441 LYS A CA 1
ATOM 3554 C C . LYS A 1 441 ? -5.199 9.114 11.974 1.00 97.19 441 LYS A C 1
ATOM 3556 O O . LYS A 1 441 ? -4.376 8.222 11.776 1.00 97.19 441 LYS A O 1
ATOM 3561 N N . PHE A 1 442 ? -6.388 9.155 11.376 1.00 96.56 442 PHE A N 1
ATOM 3562 C CA . PHE A 1 442 ? -6.856 8.166 10.407 1.00 96.56 442 PHE A CA 1
ATOM 3563 C C . PHE A 1 442 ? -7.359 8.853 9.135 1.00 96.56 442 PHE A C 1
ATOM 3565 O O . PHE A 1 442 ? -8.375 9.552 9.167 1.00 96.56 442 PHE A O 1
ATOM 3572 N N . TYR A 1 443 ? -6.676 8.621 8.019 1.00 97.19 443 TYR A N 1
ATOM 3573 C CA . TYR A 1 443 ? -7.041 9.131 6.699 1.00 97.19 443 TYR A CA 1
ATOM 3574 C C . TYR A 1 443 ? -7.723 8.040 5.876 1.00 97.19 443 TYR A C 1
ATOM 3576 O O . TYR A 1 443 ? -7.353 6.870 5.989 1.00 97.19 443 TYR A O 1
ATOM 3584 N N . VAL A 1 444 ? -8.707 8.418 5.061 1.00 95.75 444 VAL A N 1
ATOM 3585 C CA . VAL A 1 444 ? -9.416 7.514 4.145 1.00 95.75 444 VAL A CA 1
ATOM 3586 C C . VAL A 1 444 ? -9.570 8.183 2.787 1.00 95.75 444 VAL A C 1
ATOM 3588 O O . VAL A 1 444 ? -10.020 9.324 2.711 1.00 95.75 444 VAL A O 1
ATOM 3591 N N . VAL A 1 445 ? -9.225 7.453 1.728 1.00 95.25 445 VAL A N 1
ATOM 3592 C CA . VAL A 1 445 ? -9.558 7.790 0.342 1.00 95.25 445 VAL A CA 1
ATOM 3593 C C . VAL A 1 445 ? -10.426 6.668 -0.199 1.00 95.25 445 VAL A C 1
ATOM 3595 O O . VAL A 1 445 ? -9.962 5.541 -0.392 1.00 95.25 445 VAL A O 1
ATOM 3598 N N . SER A 1 446 ? -11.703 6.982 -0.379 1.00 91.06 446 SER A N 1
ATOM 3599 C CA . SER A 1 446 ? -12.717 6.061 -0.872 1.00 91.06 446 SER A CA 1
ATOM 3600 C C . SER A 1 446 ? -12.866 6.145 -2.393 1.00 91.06 446 SER A C 1
ATOM 3602 O O . SER A 1 446 ? -12.326 7.027 -3.064 1.00 91.06 446 SER A O 1
ATOM 3604 N N . GLN A 1 447 ? -13.684 5.246 -2.923 1.00 88.94 447 GLN A N 1
ATOM 3605 C CA . GLN A 1 447 ? -14.135 5.238 -4.313 1.00 88.94 447 GLN A CA 1
ATOM 3606 C C . GLN A 1 447 ? -14.922 6.494 -4.716 1.00 88.94 447 GLN A C 1
ATOM 3608 O O . GLN A 1 447 ? -15.044 6.790 -5.904 1.00 88.94 447 GLN A O 1
ATOM 3613 N N . ASP A 1 448 ? -15.478 7.230 -3.751 1.00 88.25 448 ASP A N 1
ATOM 3614 C CA . ASP A 1 448 ? -16.158 8.494 -4.027 1.00 88.25 448 ASP A CA 1
ATOM 3615 C C . ASP A 1 448 ? -15.195 9.665 -4.174 1.00 88.25 448 ASP A C 1
ATOM 3617 O O . ASP A 1 448 ? -15.475 10.588 -4.938 1.00 88.25 448 ASP A O 1
ATOM 3621 N N . ASP A 1 449 ? -14.038 9.568 -3.524 1.00 90.19 449 ASP A N 1
ATOM 3622 C CA . ASP A 1 449 ? -12.992 10.584 -3.553 1.00 90.19 449 ASP A CA 1
ATOM 3623 C C . ASP A 1 449 ? -12.108 10.444 -4.793 1.00 90.19 449 ASP A C 1
ATOM 3625 O O . ASP A 1 449 ? -11.781 11.434 -5.447 1.00 90.19 449 ASP A O 1
ATOM 3629 N N . TYR A 1 450 ? -11.747 9.203 -5.134 1.00 91.38 450 TYR A N 1
ATOM 3630 C CA . TYR A 1 450 ? -10.932 8.881 -6.298 1.00 91.38 450 TYR A CA 1
ATOM 3631 C C . TYR A 1 450 ? -11.590 7.757 -7.100 1.00 91.38 450 TYR A C 1
ATOM 3633 O O . TYR A 1 450 ? -11.443 6.572 -6.797 1.00 91.38 450 TYR A O 1
ATOM 3641 N N . LYS A 1 451 ? -12.338 8.150 -8.141 1.00 89.81 451 LYS A N 1
ATOM 3642 C CA . LYS A 1 451 ? -13.206 7.255 -8.927 1.00 89.81 451 LYS A CA 1
ATOM 3643 C C . LYS A 1 451 ? -12.465 6.094 -9.590 1.00 89.81 451 LYS A C 1
ATOM 3645 O O . LYS A 1 451 ? -13.063 5.040 -9.749 1.00 89.81 451 LYS A O 1
ATOM 3650 N N . MET A 1 452 ? -11.169 6.242 -9.878 1.00 88.56 452 MET A N 1
ATOM 3651 C CA . MET A 1 452 ? -10.337 5.151 -10.404 1.00 88.56 452 MET A CA 1
ATOM 3652 C C . MET A 1 452 ? -10.352 3.918 -9.486 1.00 88.56 452 MET A C 1
ATOM 3654 O O . MET A 1 452 ? -10.393 2.794 -9.965 1.00 88.56 452 MET A O 1
ATOM 3658 N N . LEU A 1 453 ? -10.440 4.098 -8.161 1.00 91.94 453 LEU A N 1
ATOM 3659 C CA . LEU A 1 453 ? -10.477 2.977 -7.212 1.00 91.94 453 LEU A CA 1
ATOM 3660 C C . LEU A 1 453 ? -11.739 2.102 -7.325 1.00 91.94 453 LEU A C 1
ATOM 3662 O O . LEU A 1 453 ? -11.763 0.997 -6.777 1.00 91.94 453 LEU A O 1
ATOM 3666 N N . GLN A 1 454 ? -12.786 2.574 -8.017 1.00 90.44 454 GLN A N 1
ATOM 3667 C CA . GLN A 1 454 ? -14.004 1.795 -8.273 1.00 90.44 454 GLN A CA 1
ATOM 3668 C C . GLN A 1 454 ? -13.729 0.568 -9.141 1.00 90.44 454 GLN A C 1
ATOM 3670 O O . GLN A 1 454 ? -14.386 -0.455 -8.949 1.00 90.44 454 GLN A O 1
ATOM 3675 N N . GLU A 1 455 ? -12.753 0.657 -10.052 1.00 87.12 455 GLU A N 1
ATOM 3676 C CA . GLU A 1 455 ? -12.401 -0.423 -10.980 1.00 87.12 455 GLU A CA 1
ATOM 3677 C C . GLU A 1 455 ? -11.972 -1.695 -10.226 1.00 87.12 455 GLU A C 1
ATOM 3679 O O . GLU A 1 455 ? -12.377 -2.791 -10.603 1.00 87.12 455 GLU A O 1
ATOM 3684 N N . LEU A 1 456 ? -11.246 -1.552 -9.108 1.00 90.88 456 LEU A N 1
ATOM 3685 C CA . LEU A 1 456 ? -10.755 -2.682 -8.301 1.00 90.88 456 LEU A CA 1
ATOM 3686 C C . LEU A 1 456 ? -11.560 -2.935 -7.019 1.00 90.88 456 LEU A C 1
ATOM 3688 O O . LEU A 1 456 ? -11.223 -3.835 -6.252 1.00 90.88 456 LEU A O 1
ATOM 3692 N N . ASP A 1 457 ? -12.603 -2.142 -6.760 1.00 94.88 457 ASP A N 1
ATOM 3693 C CA . ASP A 1 457 ? -13.353 -2.164 -5.499 1.00 94.88 457 ASP A CA 1
ATOM 3694 C C . ASP A 1 457 ? -12.460 -2.004 -4.248 1.00 94.88 457 ASP A C 1
ATOM 3696 O O . ASP A 1 457 ? -12.591 -2.723 -3.250 1.00 94.88 457 ASP A O 1
ATOM 3700 N N . VAL A 1 458 ? -11.525 -1.049 -4.305 1.00 96.06 458 VAL A N 1
ATOM 3701 C CA . VAL A 1 458 ? -10.539 -0.801 -3.242 1.00 96.06 458 VAL A CA 1
ATOM 3702 C C . VAL A 1 458 ? -10.793 0.541 -2.559 1.00 96.06 458 VAL A C 1
ATOM 3704 O O . VAL A 1 458 ? -11.246 1.508 -3.164 1.00 96.06 458 VAL A O 1
ATOM 3707 N N . GLN A 1 459 ? -10.483 0.610 -1.271 1.00 95.75 459 GLN A N 1
ATOM 3708 C CA . GLN A 1 459 ? -10.317 1.838 -0.503 1.00 95.75 459 GLN A CA 1
ATOM 3709 C C . GLN A 1 459 ? -8.896 1.867 0.061 1.00 95.75 459 GLN A C 1
ATOM 3711 O O . GLN A 1 459 ? -8.339 0.829 0.416 1.00 95.75 459 GLN A O 1
ATOM 3716 N N . LEU A 1 460 ? -8.301 3.054 0.174 1.00 97.00 460 LEU A N 1
ATOM 3717 C CA . LEU A 1 460 ? -7.019 3.210 0.853 1.00 97.00 460 LEU A CA 1
ATOM 3718 C C . LEU A 1 460 ? -7.226 3.958 2.161 1.00 97.00 460 LEU A C 1
ATOM 3720 O O . LEU A 1 460 ? -7.981 4.928 2.239 1.00 97.00 460 LEU A O 1
ATOM 3724 N N . SER A 1 461 ? -6.517 3.532 3.198 1.00 96.75 461 SER A N 1
ATOM 3725 C CA . SER A 1 461 ? -6.466 4.268 4.453 1.00 96.75 461 SER A CA 1
ATOM 3726 C C . SER A 1 461 ? -5.066 4.330 5.040 1.00 96.75 461 SER A C 1
ATOM 3728 O O . SER A 1 461 ? -4.204 3.504 4.744 1.00 96.75 461 SER A O 1
ATOM 3730 N N . TYR A 1 462 ? -4.842 5.329 5.888 1.00 97.88 462 TYR A N 1
ATOM 3731 C CA . TYR A 1 462 ? -3.578 5.531 6.583 1.00 97.88 462 TYR A CA 1
ATOM 3732 C C . TYR A 1 462 ? -3.823 5.835 8.049 1.00 97.88 462 TYR A C 1
ATOM 3734 O O . TYR A 1 462 ? -4.584 6.745 8.381 1.00 97.88 462 TYR A O 1
ATOM 3742 N N . ALA A 1 463 ? -3.149 5.102 8.927 1.00 97.69 463 ALA A N 1
ATOM 3743 C CA . ALA A 1 463 ? -3.176 5.340 10.361 1.00 97.69 463 ALA A CA 1
ATOM 3744 C C . ALA A 1 463 ? -1.808 5.831 10.834 1.00 97.69 463 ALA A C 1
ATOM 3746 O O . ALA A 1 463 ? -0.795 5.194 10.564 1.00 97.69 463 ALA A O 1
ATOM 3747 N N . ASN A 1 464 ? -1.799 6.933 11.581 1.00 97.94 464 ASN A N 1
ATOM 3748 C CA . ASN A 1 464 ? -0.675 7.344 12.417 1.00 97.94 464 ASN A CA 1
ATOM 3749 C C . ASN A 1 464 ? -1.109 7.187 13.875 1.00 97.94 464 ASN A C 1
ATOM 3751 O O . ASN A 1 464 ? -1.996 7.912 14.325 1.00 97.94 464 ASN A O 1
ATOM 3755 N N . ILE A 1 465 ? -0.534 6.217 14.578 1.00 98.25 465 ILE A N 1
ATOM 3756 C CA . ILE A 1 465 ? -0.804 5.933 15.987 1.00 98.25 465 ILE A CA 1
ATOM 3757 C C . ILE A 1 465 ? 0.348 6.533 16.790 1.00 98.25 465 ILE A C 1
ATOM 3759 O O . ILE A 1 465 ? 1.506 6.161 16.594 1.00 98.25 465 ILE A O 1
ATOM 3763 N N . THR A 1 466 ? 0.035 7.469 17.685 1.00 97.94 466 THR A N 1
ATOM 3764 C CA . THR A 1 466 ? 1.039 8.124 18.531 1.00 97.94 466 THR A CA 1
ATOM 3765 C C . THR A 1 466 ? 1.767 7.086 19.389 1.00 97.94 466 THR A C 1
ATOM 3767 O O . THR A 1 466 ? 1.153 6.121 19.843 1.00 97.94 466 THR A O 1
ATOM 3770 N N . LYS A 1 467 ? 3.064 7.275 19.649 1.00 96.88 467 LYS A N 1
ATOM 3771 C CA . LYS A 1 467 ? 3.841 6.391 20.530 1.00 96.88 467 LYS A CA 1
ATOM 3772 C C . LYS A 1 467 ? 3.123 6.099 21.855 1.00 96.88 467 LYS A C 1
ATOM 3774 O O . LYS A 1 467 ? 2.586 6.999 22.506 1.00 96.88 467 LYS A O 1
ATOM 3779 N N . GLY A 1 468 ? 3.093 4.827 22.235 1.00 95.88 468 GLY A N 1
ATOM 3780 C CA . GLY A 1 468 ? 2.414 4.298 23.417 1.00 95.88 468 GLY A CA 1
ATOM 3781 C C . GLY A 1 468 ? 0.883 4.354 23.365 1.00 95.88 468 GLY A C 1
ATOM 3782 O O . GLY A 1 468 ? 0.241 4.012 24.358 1.00 95.88 468 GLY A O 1
ATOM 3783 N N . ALA A 1 469 ? 0.291 4.778 22.247 1.00 97.25 469 ALA A N 1
ATOM 3784 C CA . ALA A 1 469 ? -1.147 4.780 22.018 1.00 97.25 469 ALA A CA 1
ATOM 3785 C C . ALA A 1 469 ? -1.609 3.521 21.267 1.00 97.25 469 ALA A C 1
ATOM 3787 O O . ALA A 1 469 ? -0.810 2.684 20.843 1.00 97.25 469 ALA A O 1
ATOM 3788 N N . MET A 1 470 ? -2.921 3.387 21.085 1.00 97.00 470 MET A N 1
ATOM 3789 C CA . MET A 1 470 ? -3.511 2.312 20.294 1.00 97.00 470 MET A CA 1
ATOM 3790 C C . MET A 1 470 ? -4.600 2.818 19.355 1.00 97.00 470 MET A C 1
ATOM 3792 O O . MET A 1 470 ? -5.343 3.740 19.695 1.00 97.00 470 MET A O 1
ATOM 3796 N N . ILE A 1 471 ? -4.748 2.151 18.209 1.00 96.50 471 ILE A N 1
ATOM 3797 C CA . ILE A 1 471 ? -6.027 2.105 17.501 1.00 96.50 471 ILE A CA 1
ATOM 3798 C C . ILE A 1 471 ? -6.852 1.000 18.159 1.00 96.50 471 ILE A C 1
ATOM 3800 O O . ILE A 1 471 ? -6.440 -0.159 18.185 1.00 96.50 471 ILE A O 1
ATOM 3804 N N . GLY A 1 472 ? -7.963 1.365 18.791 1.00 94.75 472 GLY A N 1
ATOM 3805 C CA . GLY A 1 472 ? -8.740 0.426 19.589 1.00 94.75 472 GLY A CA 1
ATOM 3806 C C . GLY A 1 472 ? -9.525 -0.580 18.754 1.00 94.75 472 GLY A C 1
ATOM 3807 O O . GLY A 1 472 ? -9.528 -0.510 17.525 1.00 94.75 472 GLY A O 1
ATOM 3808 N N . PRO A 1 473 ? -10.198 -1.526 19.425 1.00 95.44 473 PRO A N 1
ATOM 3809 C CA . PRO A 1 473 ? -10.768 -2.684 18.765 1.00 95.44 473 PRO A CA 1
ATOM 3810 C C . PRO A 1 473 ? -11.914 -2.300 17.828 1.00 95.44 473 PRO A C 1
ATOM 3812 O O . PRO A 1 473 ? -12.871 -1.630 18.229 1.00 95.44 473 PRO A O 1
ATOM 3815 N N . TYR A 1 474 ? -11.829 -2.760 16.584 1.00 95.50 474 TYR A N 1
ATOM 3816 C CA . TYR A 1 474 ? -12.908 -2.671 15.605 1.00 95.50 474 TYR A CA 1
ATOM 3817 C C . TYR A 1 474 ? -12.834 -3.824 14.602 1.00 95.50 474 TYR A C 1
ATOM 3819 O O . TYR A 1 474 ? -11.818 -4.514 14.516 1.00 95.50 474 TYR A O 1
ATOM 3827 N N . TYR A 1 475 ? -13.904 -4.025 13.836 1.00 96.06 475 TYR A N 1
ATOM 3828 C CA . TYR A 1 475 ? -13.902 -4.915 12.674 1.00 96.06 475 TYR A CA 1
ATOM 3829 C C . TYR A 1 475 ? -14.507 -4.217 11.449 1.00 96.06 475 TYR A C 1
ATOM 3831 O O . TYR A 1 475 ? -15.261 -3.246 11.574 1.00 96.06 475 TYR A O 1
ATOM 3839 N N . ASN A 1 476 ? -14.144 -4.704 10.263 1.00 95.50 476 ASN A N 1
ATOM 3840 C CA . ASN A 1 476 ? -14.729 -4.285 8.991 1.00 95.50 476 ASN A CA 1
ATOM 3841 C C . ASN A 1 476 ? -15.809 -5.293 8.586 1.00 95.50 476 ASN A C 1
ATOM 3843 O O . ASN A 1 476 ? -15.587 -6.494 8.675 1.00 95.50 476 ASN A O 1
ATOM 3847 N N . SER A 1 477 ? -16.968 -4.817 8.143 1.00 93.69 477 SER A N 1
ATOM 3848 C CA . SER A 1 477 ? -18.119 -5.664 7.792 1.00 93.69 477 SER A CA 1
ATOM 3849 C C . SER A 1 477 ? -17.866 -6.622 6.621 1.00 93.69 477 SER A C 1
ATOM 3851 O O . SER A 1 477 ? -18.306 -7.765 6.659 1.00 93.69 477 SER A O 1
ATOM 3853 N N . ARG A 1 478 ? -17.169 -6.150 5.579 1.00 93.75 478 ARG A N 1
ATOM 3854 C CA . ARG A 1 478 ? -17.031 -6.835 4.282 1.00 93.75 478 ARG A CA 1
ATOM 3855 C C . ARG A 1 478 ? -15.623 -6.746 3.714 1.00 93.75 478 ARG A C 1
ATOM 3857 O O . ARG A 1 478 ? -15.203 -7.633 2.977 1.00 93.75 478 ARG A O 1
ATOM 3864 N N . SER A 1 479 ? -14.898 -5.685 4.060 1.00 96.69 479 SER A N 1
ATOM 3865 C CA . SER A 1 479 ? -13.580 -5.443 3.498 1.00 96.69 479 SER A CA 1
ATOM 3866 C C . SER A 1 479 ? -12.491 -6.213 4.235 1.00 96.69 479 SER A C 1
ATOM 3868 O O . SER A 1 479 ? -12.353 -6.102 5.459 1.00 96.69 479 SER A O 1
ATOM 3870 N N . THR A 1 480 ? -11.678 -6.933 3.463 1.00 97.69 480 THR A N 1
ATOM 3871 C CA . THR A 1 480 ? -10.401 -7.474 3.930 1.00 97.69 480 THR A CA 1
ATOM 3872 C C . THR A 1 480 ? -9.338 -6.392 3.810 1.00 97.69 480 THR A C 1
ATOM 3874 O O . THR A 1 480 ? -9.186 -5.746 2.776 1.00 97.69 480 THR A O 1
ATOM 3877 N N . LYS A 1 481 ? -8.581 -6.197 4.885 1.00 97.69 481 LYS A N 1
ATOM 3878 C CA . LYS A 1 481 ? -7.511 -5.208 4.958 1.00 97.69 481 LYS A CA 1
ATOM 3879 C C . LYS A 1 481 ? -6.161 -5.877 4.749 1.00 97.69 481 LYS A C 1
ATOM 3881 O O . LYS A 1 481 ? -5.827 -6.807 5.479 1.00 97.69 481 LYS A O 1
ATOM 3886 N N . ILE A 1 482 ? -5.370 -5.341 3.828 1.00 98.44 482 ILE A N 1
ATOM 3887 C CA . ILE A 1 482 ? -3.954 -5.654 3.641 1.00 98.44 482 ILE A CA 1
ATOM 3888 C C . ILE A 1 482 ? -3.158 -4.422 4.077 1.00 98.44 482 ILE A C 1
ATOM 3890 O O . ILE A 1 482 ? -3.191 -3.379 3.425 1.00 98.44 482 ILE A O 1
ATOM 3894 N N . ALA A 1 483 ? -2.483 -4.518 5.216 1.00 98.00 483 ALA A N 1
ATOM 3895 C CA . ALA A 1 483 ? -1.832 -3.400 5.881 1.00 98.00 483 ALA A CA 1
ATOM 3896 C C . ALA A 1 483 ? -0.311 -3.536 5.827 1.00 98.00 483 ALA A C 1
ATOM 3898 O O . ALA A 1 483 ? 0.214 -4.584 6.184 1.00 98.00 483 ALA A O 1
ATOM 3899 N N . MET A 1 484 ? 0.396 -2.477 5.437 1.00 98.25 484 MET A N 1
ATOM 3900 C CA . MET A 1 484 ? 1.856 -2.404 5.443 1.00 98.25 484 MET A CA 1
ATOM 3901 C C . MET A 1 484 ? 2.325 -1.360 6.454 1.00 98.25 484 MET A C 1
ATOM 3903 O O . MET A 1 484 ? 1.886 -0.207 6.421 1.00 98.25 484 MET A O 1
ATOM 3907 N N . VAL A 1 485 ? 3.238 -1.747 7.343 1.00 98.00 485 VAL A N 1
ATOM 3908 C CA . VAL A 1 485 ? 3.854 -0.822 8.300 1.00 98.00 485 VAL A CA 1
ATOM 3909 C C . VAL A 1 485 ? 4.906 0.015 7.584 1.00 98.00 485 VAL A C 1
ATOM 3911 O O . VAL A 1 485 ? 5.888 -0.509 7.055 1.00 98.00 485 VAL A O 1
ATOM 3914 N N . VAL A 1 486 ? 4.716 1.331 7.567 1.00 95.12 486 VAL A N 1
ATOM 3915 C CA . VAL A 1 486 ? 5.575 2.260 6.816 1.00 95.12 486 VAL A CA 1
ATOM 3916 C C . VAL A 1 486 ? 6.638 2.897 7.705 1.00 95.12 486 VAL A C 1
A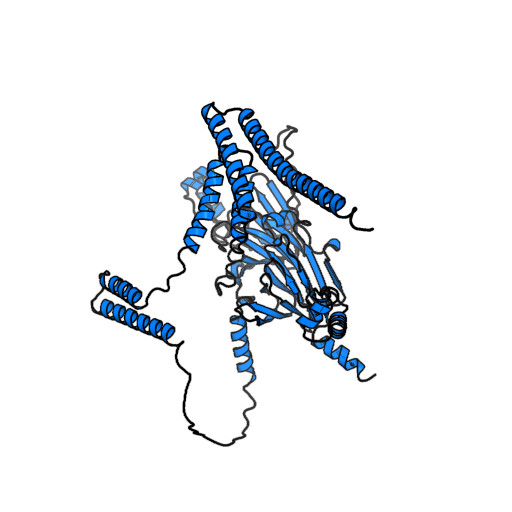TOM 3918 O O . VAL A 1 486 ? 7.742 3.185 7.238 1.00 95.12 486 VAL A O 1
ATOM 3921 N N . ASN A 1 487 ? 6.323 3.072 8.989 1.00 95.81 487 ASN A N 1
ATOM 3922 C CA . ASN A 1 487 ? 7.233 3.574 10.005 1.00 95.81 487 ASN A CA 1
ATOM 3923 C C . ASN A 1 487 ? 6.823 3.059 11.387 1.00 95.81 487 ASN A C 1
ATOM 3925 O O . ASN A 1 487 ? 5.643 2.808 11.629 1.00 95.81 487 ASN A O 1
ATOM 3929 N N . GLY A 1 488 ? 7.787 2.964 12.294 1.00 94.50 488 GLY A N 1
ATOM 3930 C CA . GLY A 1 488 ? 7.525 2.594 13.672 1.00 94.50 488 GLY A CA 1
ATOM 3931 C C . GLY A 1 488 ? 7.485 1.100 13.953 1.00 94.50 488 GLY A C 1
ATOM 3932 O O . GLY A 1 488 ? 7.587 0.259 13.056 1.00 94.50 488 GLY A O 1
ATOM 3933 N N . ASN A 1 489 ? 7.289 0.804 15.233 1.00 93.19 489 ASN A N 1
ATOM 3934 C CA . ASN A 1 489 ? 7.134 -0.536 15.772 1.00 93.19 489 ASN A CA 1
ATOM 3935 C C . ASN A 1 489 ? 5.880 -0.611 16.643 1.00 93.19 489 ASN A C 1
ATOM 3937 O O . ASN A 1 489 ? 5.418 0.389 17.200 1.00 93.19 489 ASN A O 1
ATOM 3941 N N . GLY A 1 490 ? 5.336 -1.811 16.795 1.00 90.25 490 GLY A N 1
ATOM 3942 C CA . GLY A 1 490 ? 4.172 -2.035 17.629 1.00 90.25 490 GLY A CA 1
ATOM 3943 C C . GLY A 1 490 ? 3.795 -3.499 17.758 1.00 90.25 490 GLY A C 1
ATOM 3944 O O . GLY A 1 490 ? 4.524 -4.407 17.362 1.00 90.25 490 GLY A O 1
ATOM 3945 N N . GLU A 1 491 ? 2.615 -3.721 18.311 1.00 86.00 491 GLU A N 1
ATOM 3946 C CA . GLU A 1 491 ? 2.016 -5.041 18.447 1.00 86.00 491 GLU A CA 1
ATOM 3947 C C . GLU A 1 491 ? 0.628 -5.020 17.816 1.00 86.00 491 GLU A C 1
ATOM 3949 O O . GLU A 1 491 ? -0.153 -4.087 18.030 1.00 86.00 491 GLU A O 1
ATOM 3954 N N . LYS A 1 492 ? 0.306 -6.061 17.047 1.00 90.38 492 LYS A N 1
ATOM 3955 C CA . LYS A 1 492 ? -1.058 -6.305 16.578 1.00 90.38 492 LYS A CA 1
ATOM 3956 C C . LYS A 1 492 ? -1.693 -7.443 17.360 1.00 90.38 492 LYS A C 1
ATOM 3958 O O . LYS A 1 492 ? -1.034 -8.417 17.725 1.00 90.38 492 LYS A O 1
ATOM 3963 N N . GLY A 1 493 ? -3.002 -7.351 17.540 1.00 72.94 493 GLY A N 1
ATOM 3964 C CA . GLY A 1 493 ? -3.839 -8.451 17.991 1.00 72.94 493 GLY A CA 1
ATOM 3965 C C . GLY A 1 493 ? -5.057 -8.569 17.092 1.00 72.94 493 GLY A C 1
ATOM 3966 O O . GLY A 1 493 ? -5.695 -7.570 16.779 1.00 72.94 493 GLY A O 1
ATOM 3967 N N . GLN A 1 494 ? -5.397 -9.783 16.683 1.00 77.81 494 GLN A N 1
ATOM 3968 C CA . GLN A 1 494 ? -6.652 -10.084 16.006 1.00 77.81 494 GLN A CA 1
ATOM 3969 C C . GLN A 1 494 ? -7.183 -11.443 16.445 1.00 77.81 494 GLN A C 1
ATOM 3971 O O . GLN A 1 494 ? -6.454 -12.237 17.040 1.00 77.81 494 GLN A O 1
ATOM 3976 N N . ARG A 1 495 ? -8.463 -11.706 16.192 1.00 73.94 495 ARG A N 1
ATOM 3977 C CA . ARG A 1 495 ? -9.066 -13.016 16.465 1.00 73.94 495 ARG A CA 1
ATOM 3978 C C . ARG A 1 495 ? -9.346 -13.745 15.160 1.00 73.94 495 ARG A C 1
ATOM 3980 O O . ARG A 1 495 ? -10.040 -13.182 14.324 1.00 73.94 495 ARG A O 1
ATOM 3987 N N . GLY A 1 496 ? -8.804 -14.952 15.001 1.00 57.59 496 GLY A N 1
ATOM 3988 C CA . GLY A 1 496 ? -9.160 -15.879 13.919 1.00 57.59 496 GLY A CA 1
ATOM 3989 C C . GLY A 1 496 ? -10.404 -16.698 14.273 1.00 57.59 496 GLY A C 1
ATOM 3990 O O . GLY A 1 496 ? -10.742 -16.808 15.455 1.00 57.59 496 GLY A O 1
ATOM 3991 N N . SER A 1 497 ? -11.080 -17.257 13.267 1.00 47.50 497 SER A N 1
ATOM 3992 C CA . SER A 1 497 ? -12.253 -18.117 13.461 1.00 47.50 497 SER A CA 1
ATOM 3993 C C . SER A 1 497 ? -12.012 -19.530 12.931 1.00 47.50 497 SER A C 1
ATOM 3995 O O . SER A 1 497 ? -11.908 -19.734 11.725 1.00 47.50 497 SER A O 1
ATOM 3997 N N . THR A 1 498 ? -11.975 -20.502 13.843 1.00 48.34 498 THR A N 1
ATOM 3998 C CA . THR A 1 498 ? -12.087 -21.945 13.573 1.00 48.34 498 THR A CA 1
ATOM 3999 C C . THR A 1 498 ? -12.955 -22.550 14.678 1.00 48.34 498 THR A C 1
ATOM 4001 O O . THR A 1 498 ? -12.458 -23.080 15.664 1.00 48.34 498 THR A O 1
ATOM 4004 N N . SER A 1 499 ? -14.284 -22.394 14.593 1.00 47.97 499 SER A N 1
ATOM 4005 C CA . SER A 1 499 ? -15.296 -22.779 15.615 1.00 47.97 499 SER A CA 1
ATOM 4006 C C . SER A 1 499 ? -15.160 -22.137 17.017 1.00 47.97 499 SER A C 1
ATOM 4008 O O . SER A 1 499 ? -16.145 -22.029 17.741 1.00 47.97 499 SER A O 1
ATOM 4010 N N . THR A 1 500 ? -13.982 -21.620 17.373 1.00 55.75 500 THR A N 1
ATOM 4011 C CA . THR A 1 500 ? -13.675 -20.820 18.562 1.00 55.75 500 THR A CA 1
ATOM 4012 C C . THR A 1 500 ? -12.778 -19.639 18.169 1.00 55.75 500 THR A C 1
ATOM 4014 O O . THR A 1 500 ? -12.059 -19.694 17.168 1.00 55.75 500 THR A O 1
ATOM 4017 N N . TYR A 1 501 ? -12.842 -18.534 18.922 1.00 69.06 501 TYR A N 1
ATOM 4018 C CA . TYR A 1 501 ? -12.011 -17.355 18.657 1.00 69.06 501 TYR A CA 1
ATOM 4019 C C . TYR A 1 501 ? -10.569 -17.588 19.119 1.00 69.06 501 TYR A C 1
ATOM 4021 O O . TYR A 1 501 ? -10.282 -17.500 20.315 1.00 69.06 501 TYR A O 1
ATOM 4029 N N . GLN A 1 502 ? -9.645 -17.800 18.184 1.00 70.06 502 GLN A N 1
ATOM 4030 C CA . GLN A 1 502 ? -8.222 -17.935 18.500 1.00 70.06 502 GLN A CA 1
ATOM 4031 C C . GLN A 1 502 ? -7.552 -16.558 18.553 1.00 70.06 502 GLN A C 1
ATOM 4033 O O . GLN A 1 502 ? -7.664 -15.759 17.620 1.00 70.06 502 GLN A O 1
ATOM 4038 N N . LYS A 1 503 ? -6.843 -16.258 19.649 1.00 75.69 503 LYS A N 1
ATOM 4039 C CA . LYS A 1 503 ? -6.037 -15.034 19.757 1.00 75.69 503 LYS A CA 1
ATOM 4040 C C . LYS A 1 503 ? -4.817 -15.159 18.846 1.00 75.69 503 LYS A C 1
ATOM 4042 O O . LYS A 1 503 ? -3.948 -15.981 19.092 1.00 75.69 503 LYS A O 1
ATOM 4047 N N . MET A 1 504 ? -4.734 -14.279 17.858 1.00 79.31 504 MET A N 1
ATOM 4048 C CA . MET A 1 504 ? -3.599 -14.149 16.951 1.00 79.31 504 MET A CA 1
ATOM 4049 C C . MET A 1 504 ? -2.918 -12.809 17.220 1.00 79.31 504 MET A C 1
ATOM 4051 O O . MET A 1 504 ? -3.404 -11.758 16.798 1.00 79.31 504 MET A O 1
ATOM 4055 N N . SER A 1 505 ? -1.798 -12.823 17.934 1.00 85.31 505 SER A N 1
ATOM 4056 C CA . SER A 1 505 ? -0.954 -11.639 18.139 1.00 85.31 505 SER A CA 1
ATOM 4057 C C . SER A 1 505 ? 0.345 -11.741 17.351 1.00 85.31 505 SER A C 1
ATOM 4059 O O . SER A 1 505 ? 0.712 -12.818 16.894 1.00 85.31 505 SER A O 1
ATOM 4061 N N . GLY A 1 506 ? 1.017 -10.612 17.160 1.00 88.69 506 GLY A N 1
ATOM 4062 C CA . GLY A 1 506 ? 2.366 -10.588 16.606 1.00 88.69 506 GLY A CA 1
ATOM 4063 C C . GLY A 1 506 ? 2.967 -9.196 16.690 1.00 88.69 506 GLY A C 1
ATOM 4064 O O . GLY A 1 506 ? 2.239 -8.194 16.653 1.00 88.69 506 GLY A O 1
ATOM 4065 N N . ARG A 1 507 ? 4.289 -9.133 16.822 1.00 93.56 507 ARG A N 1
ATOM 4066 C CA . ARG A 1 507 ? 5.027 -7.878 16.702 1.00 93.56 507 ARG A CA 1
ATOM 4067 C C . ARG A 1 507 ? 5.018 -7.419 15.253 1.00 93.56 507 ARG A C 1
ATOM 4069 O O . ARG A 1 507 ? 5.081 -8.223 14.327 1.00 93.56 507 ARG A O 1
ATOM 4076 N N . ILE A 1 508 ? 4.892 -6.114 15.070 1.00 95.12 508 ILE A N 1
ATOM 4077 C CA . ILE A 1 508 ? 4.892 -5.485 13.756 1.00 95.12 508 ILE A CA 1
ATOM 4078 C C . ILE A 1 508 ? 5.935 -4.379 13.730 1.00 95.12 508 ILE A C 1
ATOM 4080 O O . ILE A 1 508 ? 6.033 -3.564 14.649 1.00 95.12 508 ILE A O 1
ATOM 4084 N N . SER A 1 509 ? 6.716 -4.370 12.665 1.00 96.19 509 SER A N 1
ATOM 4085 C CA . SER A 1 509 ? 7.816 -3.444 12.442 1.00 96.19 509 SER A CA 1
ATOM 4086 C C . SER A 1 509 ? 7.779 -2.918 11.015 1.00 96.19 509 SER A C 1
ATOM 4088 O O . SER A 1 509 ? 7.085 -3.455 10.149 1.00 96.19 509 SER A O 1
ATOM 4090 N N . ARG A 1 510 ? 8.506 -1.832 10.757 1.00 96.06 510 ARG A N 1
ATOM 4091 C CA . ARG A 1 510 ? 8.597 -1.234 9.423 1.00 96.06 510 ARG A CA 1
ATOM 4092 C C . ARG A 1 510 ? 8.912 -2.279 8.343 1.00 96.06 510 ARG A C 1
ATOM 4094 O O . ARG A 1 510 ? 9.949 -2.929 8.376 1.00 96.06 510 ARG A O 1
ATOM 4101 N N . GLY A 1 511 ? 8.071 -2.323 7.312 1.00 94.38 511 GLY A N 1
ATOM 4102 C CA . GLY A 1 511 ? 8.188 -3.244 6.182 1.00 94.38 511 GLY A CA 1
ATOM 4103 C C . GLY A 1 511 ? 7.360 -4.519 6.325 1.00 94.38 511 GLY A C 1
ATOM 4104 O O . GLY A 1 511 ? 7.176 -5.209 5.324 1.00 94.38 511 GLY A O 1
ATOM 4105 N N . ASP A 1 512 ? 6.823 -4.805 7.511 1.00 97.12 512 ASP A N 1
ATOM 4106 C CA . ASP A 1 512 ? 5.923 -5.934 7.715 1.00 97.12 512 ASP A CA 1
ATOM 4107 C C . ASP A 1 512 ? 4.555 -5.666 7.079 1.00 97.12 512 ASP A C 1
ATOM 4109 O O . ASP A 1 512 ? 4.054 -4.534 7.058 1.00 97.12 512 ASP A O 1
ATOM 4113 N N . VAL A 1 513 ? 3.935 -6.737 6.584 1.00 98.00 513 VAL A N 1
ATOM 4114 C CA . VAL A 1 513 ? 2.574 -6.740 6.050 1.00 98.00 513 VAL A CA 1
ATOM 4115 C C . VAL A 1 513 ? 1.704 -7.646 6.906 1.00 98.00 513 VAL A C 1
ATOM 4117 O O . VAL A 1 513 ? 2.079 -8.775 7.211 1.00 98.00 513 VAL A O 1
ATOM 4120 N N . TYR A 1 514 ? 0.515 -7.188 7.277 1.00 96.62 514 TYR A N 1
ATOM 4121 C CA . TYR A 1 514 ? -0.472 -8.023 7.947 1.00 96.62 514 TYR A CA 1
ATOM 4122 C C . TYR A 1 514 ? -1.838 -7.936 7.282 1.00 96.62 514 TYR A C 1
ATOM 4124 O O . TYR A 1 514 ? -2.212 -6.914 6.708 1.00 96.62 514 TYR A O 1
ATOM 4132 N N . VAL A 1 515 ? -2.588 -9.030 7.378 1.00 97.12 515 VAL A N 1
ATOM 4133 C CA . VAL A 1 515 ? -3.927 -9.151 6.805 1.00 97.12 515 VAL A CA 1
ATOM 4134 C C . VAL A 1 515 ? -4.953 -9.252 7.926 1.00 97.12 515 VAL A C 1
ATOM 4136 O O . VAL A 1 515 ? -4.798 -10.043 8.858 1.00 97.12 515 VAL A O 1
ATOM 4139 N N . THR A 1 516 ? -6.020 -8.467 7.821 1.00 96.12 516 THR A N 1
ATOM 4140 C CA . THR A 1 516 ? -7.195 -8.577 8.688 1.00 96.12 516 THR A CA 1
ATOM 4141 C C . THR A 1 516 ? -8.408 -8.885 7.815 1.00 96.12 516 THR A C 1
ATOM 4143 O O . THR A 1 516 ? -8.881 -7.989 7.109 1.00 96.12 516 THR A O 1
ATOM 4146 N N . PRO A 1 517 ? -8.903 -10.136 7.824 1.00 95.69 517 PRO A N 1
ATOM 4147 C CA . PRO A 1 517 ? -10.082 -10.509 7.054 1.00 95.69 517 PRO A CA 1
ATOM 4148 C C . PRO A 1 517 ? -11.339 -9.756 7.501 1.00 95.69 517 PRO A C 1
ATOM 4150 O O . PRO A 1 517 ? -11.433 -9.271 8.634 1.00 95.69 517 PRO A O 1
ATOM 4153 N N . ALA A 1 518 ? -12.334 -9.701 6.620 1.00 94.88 518 ALA A N 1
ATOM 4154 C CA . ALA A 1 518 ? -13.655 -9.188 6.962 1.00 94.88 518 ALA A CA 1
ATOM 4155 C C . ALA A 1 518 ? -14.244 -9.907 8.194 1.00 94.88 518 ALA A C 1
ATOM 4157 O O . ALA A 1 518 ? -13.997 -11.090 8.440 1.00 94.88 518 ALA A O 1
ATOM 4158 N N . GLY A 1 519 ? -14.990 -9.171 9.012 1.00 93.69 519 GLY A N 1
ATOM 4159 C CA . GLY A 1 519 ? -15.606 -9.652 10.248 1.00 93.69 519 GLY A CA 1
ATOM 4160 C C . GLY A 1 519 ? -14.644 -9.868 11.420 1.00 93.69 519 GLY A C 1
ATOM 4161 O O . GLY A 1 519 ? -15.111 -10.027 12.543 1.00 93.69 519 GLY A O 1
ATOM 4162 N N . HIS A 1 520 ? -13.322 -9.843 11.213 1.00 93.38 520 HIS A N 1
ATOM 4163 C CA . HIS A 1 520 ? -12.354 -10.148 12.269 1.00 93.38 520 HIS A CA 1
ATOM 4164 C C . HIS A 1 520 ? -12.059 -8.904 13.124 1.00 93.38 520 HIS A C 1
ATOM 4166 O O . HIS A 1 520 ? -11.563 -7.901 12.597 1.00 93.38 520 HIS A O 1
ATOM 4172 N N . PRO A 1 521 ? -12.316 -8.939 14.448 1.00 94.06 521 PRO A N 1
ATOM 4173 C CA . PRO A 1 521 ? -11.889 -7.879 15.347 1.00 94.06 521 PRO A CA 1
ATOM 4174 C C . PRO A 1 521 ? -10.370 -7.800 15.404 1.00 94.06 521 PRO A C 1
ATOM 4176 O O . PRO A 1 521 ? -9.693 -8.820 15.573 1.00 94.06 521 PRO A O 1
ATOM 4179 N N . PHE A 1 522 ? -9.842 -6.583 15.342 1.00 93.44 522 PHE A N 1
ATOM 4180 C CA . PHE A 1 522 ? -8.413 -6.348 15.482 1.00 93.44 522 PHE A CA 1
ATOM 4181 C C . PHE A 1 522 ? -8.110 -5.072 16.272 1.00 93.44 522 PHE A C 1
ATOM 4183 O O . PHE A 1 522 ? -8.960 -4.196 16.427 1.00 93.44 522 PHE A O 1
ATOM 4190 N N . VAL A 1 523 ? -6.877 -4.989 16.762 1.00 95.19 523 VAL A N 1
ATOM 4191 C CA . VAL A 1 523 ? -6.292 -3.873 17.507 1.00 95.19 523 VAL A CA 1
ATOM 4192 C C . VAL A 1 523 ? -4.819 -3.737 17.109 1.00 95.19 523 VAL A C 1
ATOM 4194 O O . VAL A 1 523 ? -4.162 -4.740 16.814 1.00 95.19 523 VAL A O 1
ATOM 4197 N N . ALA A 1 524 ? -4.285 -2.515 17.120 1.00 96.06 524 ALA A N 1
ATOM 4198 C CA . ALA A 1 524 ? -2.845 -2.286 17.007 1.00 96.06 524 ALA A CA 1
ATOM 4199 C C . ALA A 1 524 ? -2.380 -1.247 18.031 1.00 96.06 524 ALA A C 1
ATOM 4201 O O . ALA A 1 524 ? -3.048 -0.236 18.261 1.00 96.06 524 ALA A O 1
ATOM 4202 N N . VAL A 1 525 ? -1.232 -1.510 18.645 1.00 96.62 525 VAL A N 1
ATOM 4203 C CA . VAL A 1 525 ? -0.639 -0.696 19.710 1.00 96.62 525 VAL A CA 1
ATOM 4204 C C . VAL A 1 525 ? 0.744 -0.251 19.254 1.00 96.62 525 VAL A C 1
ATOM 4206 O O . VAL A 1 525 ? 1.550 -1.088 18.855 1.00 96.62 525 VAL A O 1
ATOM 4209 N N . ALA A 1 526 ? 1.019 1.051 19.301 1.00 97.44 526 ALA A N 1
ATOM 4210 C CA . ALA A 1 526 ? 2.345 1.583 19.007 1.00 97.44 526 ALA A CA 1
ATOM 4211 C C . ALA A 1 526 ? 3.315 1.292 20.162 1.00 97.44 526 ALA A C 1
ATOM 4213 O O . ALA A 1 526 ? 2.919 1.279 21.332 1.00 97.44 526 ALA A O 1
ATOM 4214 N N . SER A 1 527 ? 4.596 1.100 19.845 1.00 95.25 527 SER A N 1
ATOM 4215 C CA . SER A 1 527 ? 5.653 1.041 20.856 1.00 95.25 527 SER A CA 1
ATOM 4216 C C . SER A 1 527 ? 5.737 2.362 21.631 1.00 95.25 527 SER A C 1
ATOM 4218 O O . SER A 1 527 ? 5.191 3.387 21.225 1.00 95.25 527 SER A O 1
ATOM 4220 N N . ASN A 1 528 ? 6.427 2.362 22.770 1.00 93.44 528 ASN A N 1
ATOM 4221 C CA . ASN A 1 528 ? 6.585 3.577 23.575 1.00 93.44 528 ASN A CA 1
ATOM 4222 C C . ASN A 1 528 ? 7.599 4.570 22.986 1.00 93.44 528 ASN A C 1
ATOM 4224 O O . ASN A 1 528 ? 7.649 5.721 23.426 1.00 93.44 528 ASN A O 1
ATOM 4228 N N . ASP A 1 529 ? 8.392 4.133 22.012 1.00 92.69 529 ASP A N 1
ATOM 4229 C CA . ASP A 1 529 ? 9.568 4.863 21.546 1.00 92.69 529 ASP A CA 1
ATOM 4230 C C . ASP A 1 529 ? 9.237 5.753 20.343 1.00 92.69 529 ASP A C 1
ATOM 4232 O O . ASP A 1 529 ? 9.755 6.864 20.219 1.00 92.69 529 ASP A O 1
ATOM 4236 N N . GLU A 1 530 ? 8.309 5.314 19.491 1.00 94.88 530 GLU A N 1
ATOM 4237 C CA . GLU A 1 530 ? 7.995 5.967 18.223 1.00 94.88 530 GLU A CA 1
ATOM 4238 C C . GLU A 1 530 ? 6.538 5.767 17.796 1.00 94.88 530 GLU A C 1
ATOM 4240 O O . GLU A 1 530 ? 5.835 4.874 18.269 1.00 94.88 530 GLU A O 1
ATOM 4245 N N . ASN A 1 531 ? 6.065 6.642 16.907 1.00 97.62 531 ASN A N 1
ATOM 4246 C CA . ASN A 1 531 ? 4.738 6.500 16.319 1.00 97.62 531 ASN A CA 1
ATOM 4247 C C . ASN A 1 531 ? 4.716 5.314 15.354 1.00 97.62 531 ASN A C 1
ATOM 4249 O O . ASN A 1 531 ? 5.660 5.118 14.591 1.00 97.62 531 ASN A O 1
ATOM 4253 N N . LEU A 1 532 ? 3.599 4.592 15.330 1.00 98.25 532 LEU A N 1
ATOM 4254 C CA . LEU A 1 532 ? 3.345 3.527 14.370 1.00 98.25 532 LEU A CA 1
ATOM 4255 C C . LEU A 1 532 ? 2.529 4.080 13.198 1.00 98.25 532 LEU A C 1
ATOM 4257 O O . LEU A 1 532 ? 1.405 4.553 13.377 1.00 98.25 532 LEU A O 1
ATOM 4261 N N . GLU A 1 533 ? 3.083 4.004 11.993 1.00 98.06 533 GLU A N 1
ATOM 4262 C CA . GLU A 1 533 ? 2.443 4.467 10.764 1.00 98.06 533 GLU A CA 1
ATOM 4263 C C . GLU A 1 533 ? 2.161 3.282 9.838 1.00 98.06 533 GLU A C 1
ATOM 4265 O O . GLU A 1 533 ? 3.045 2.467 9.560 1.00 98.06 533 GLU A O 1
ATOM 4270 N N . VAL A 1 534 ? 0.927 3.184 9.343 1.00 98.12 534 VAL A N 1
ATOM 4271 C CA . VAL A 1 534 ? 0.455 2.032 8.564 1.00 98.12 534 VAL A CA 1
ATOM 4272 C C . VAL A 1 534 ? -0.382 2.506 7.383 1.00 98.12 534 VAL A C 1
ATOM 4274 O O . VAL A 1 534 ? -1.348 3.244 7.576 1.00 98.12 534 VAL A O 1
ATOM 4277 N N . VAL A 1 535 ? -0.048 2.040 6.177 1.00 98.19 535 VAL A N 1
ATOM 4278 C CA . VAL A 1 535 ? -0.907 2.158 4.988 1.00 98.19 535 VAL A CA 1
ATOM 4279 C C . VAL A 1 535 ? -1.720 0.879 4.824 1.00 98.19 535 VAL A C 1
ATOM 4281 O O . VAL A 1 535 ? -1.217 -0.217 5.060 1.00 98.19 535 VAL A O 1
ATOM 4284 N N . MET A 1 536 ? -2.988 1.002 4.456 1.00 98.19 536 MET A N 1
ATOM 4285 C CA . MET A 1 536 ? -3.941 -0.102 4.406 1.00 98.19 536 MET A CA 1
ATOM 4286 C C . MET A 1 536 ? -4.699 -0.075 3.085 1.00 98.19 536 MET A C 1
ATOM 4288 O O . MET A 1 536 ? -5.424 0.880 2.805 1.00 98.19 536 MET A O 1
ATOM 4292 N N . PHE A 1 537 ? -4.556 -1.146 2.312 1.00 98.31 537 PHE A N 1
ATOM 4293 C CA . PHE A 1 537 ? -5.389 -1.437 1.155 1.00 98.31 537 PHE A CA 1
ATOM 4294 C C . PHE A 1 537 ? -6.586 -2.263 1.625 1.00 98.31 537 PHE A C 1
ATOM 4296 O O . PHE A 1 537 ? -6.435 -3.380 2.119 1.00 98.31 537 PHE A O 1
ATOM 4303 N N . GLU A 1 538 ? -7.774 -1.688 1.533 1.00 97.62 538 GLU A N 1
ATOM 4304 C CA . GLU A 1 538 ? -9.036 -2.296 1.938 1.00 97.62 538 GLU A CA 1
ATOM 4305 C C . GLU A 1 538 ? -9.750 -2.779 0.669 1.00 97.62 538 GLU A C 1
ATOM 4307 O O . GLU A 1 538 ? -10.298 -1.972 -0.075 1.00 97.62 538 GLU A O 1
ATOM 4312 N N . ILE A 1 539 ? -9.691 -4.084 0.384 1.00 96.75 539 ILE A N 1
ATOM 4313 C CA . ILE A 1 539 ? -10.338 -4.700 -0.790 1.00 96.75 539 ILE A CA 1
ATOM 4314 C C . ILE A 1 539 ? -11.799 -5.043 -0.475 1.00 96.75 539 ILE A C 1
ATOM 4316 O O . ILE A 1 539 ? -12.140 -5.203 0.701 1.00 96.75 539 ILE A O 1
ATOM 4320 N N . ASN A 1 540 ? -12.653 -5.206 -1.488 1.00 95.00 540 ASN A N 1
ATOM 4321 C CA . ASN A 1 540 ? -14.104 -5.380 -1.313 1.00 95.00 540 ASN A CA 1
ATOM 4322 C C . ASN A 1 540 ? -14.704 -4.220 -0.496 1.00 95.00 540 ASN A C 1
ATOM 4324 O O . ASN A 1 540 ? -15.405 -4.421 0.504 1.00 95.00 540 ASN A O 1
ATOM 4328 N N . ALA A 1 541 ? -14.316 -2.993 -0.850 1.00 92.88 541 ALA A N 1
ATOM 4329 C CA . ALA A 1 541 ? -14.609 -1.800 -0.067 1.00 92.88 541 ALA A CA 1
ATOM 4330 C C . ALA A 1 541 ? -16.044 -1.287 -0.243 1.00 92.88 541 ALA A C 1
ATOM 4332 O O . ALA A 1 541 ? -16.549 -0.591 0.644 1.00 92.88 541 ALA A O 1
ATOM 4333 N N . ARG A 1 542 ? -16.726 -1.631 -1.342 1.00 89.44 542 ARG A N 1
ATOM 4334 C CA . ARG A 1 542 ? -18.123 -1.249 -1.572 1.00 89.44 542 ARG A CA 1
ATOM 4335 C C . ARG A 1 542 ? -19.011 -1.700 -0.415 1.00 89.44 542 ARG A C 1
ATOM 4337 O O . ARG A 1 542 ? -19.026 -2.867 -0.020 1.00 89.44 542 ARG A O 1
ATOM 4344 N N . TYR A 1 543 ? -19.765 -0.739 0.120 1.00 87.69 543 TYR A N 1
ATOM 4345 C CA . TYR A 1 543 ? -20.675 -0.921 1.257 1.00 87.69 543 TYR A CA 1
ATOM 4346 C C . TYR A 1 543 ? -19.996 -1.444 2.535 1.00 87.69 543 TYR A C 1
ATOM 4348 O O . TYR A 1 543 ? -20.654 -2.015 3.405 1.00 87.69 543 TYR A O 1
ATOM 4356 N N . ASN A 1 544 ? -18.676 -1.277 2.670 1.00 91.75 544 ASN A N 1
ATOM 4357 C CA . ASN A 1 544 ? -17.977 -1.675 3.880 1.00 91.75 544 ASN A CA 1
ATOM 4358 C C . ASN A 1 544 ? -18.199 -0.661 5.014 1.00 91.75 544 ASN A C 1
ATOM 4360 O O . ASN A 1 544 ? -17.850 0.513 4.908 1.00 91.75 544 ASN A O 1
ATOM 4364 N N . HIS A 1 545 ? -18.683 -1.152 6.150 1.00 92.25 545 HIS A N 1
ATOM 4365 C CA . HIS A 1 545 ? -18.785 -0.409 7.400 1.00 92.25 545 HIS A CA 1
ATOM 4366 C C . HIS A 1 545 ? -17.728 -0.837 8.420 1.00 92.25 545 HIS A C 1
ATOM 4368 O O . HIS A 1 545 ? -17.360 -2.010 8.521 1.00 92.25 545 HIS A O 1
ATOM 4374 N N . ARG A 1 546 ? -17.270 0.136 9.214 1.00 93.94 546 ARG A N 1
ATOM 4375 C CA . ARG A 1 546 ? -16.359 -0.063 10.341 1.00 93.94 546 ARG A CA 1
ATOM 4376 C C . ARG A 1 546 ? -17.130 -0.031 11.655 1.00 93.94 546 ARG A C 1
ATOM 4378 O O . ARG A 1 546 ? -17.628 1.024 12.042 1.00 93.94 546 ARG A O 1
ATOM 4385 N N . TYR A 1 547 ? -17.150 -1.143 12.380 1.00 96.00 547 TYR A N 1
ATOM 4386 C CA . TYR A 1 547 ? -17.824 -1.241 13.674 1.00 96.00 547 TYR A CA 1
ATOM 4387 C C . TYR A 1 547 ? -16.814 -1.156 14.816 1.00 96.00 547 TYR A C 1
ATOM 4389 O O . TYR A 1 547 ? -16.039 -2.086 15.045 1.00 96.00 547 TYR A O 1
ATOM 4397 N N . GLN A 1 548 ? -16.808 -0.028 15.533 1.00 96.06 548 GLN A N 1
ATOM 4398 C CA . GLN A 1 548 ? -15.975 0.137 16.725 1.00 96.06 548 GLN A CA 1
ATOM 4399 C C . GLN A 1 548 ? -16.560 -0.677 17.885 1.00 96.06 548 GLN A C 1
ATOM 4401 O O . GLN A 1 548 ? -17.763 -0.639 18.136 1.00 96.06 548 GLN A O 1
ATOM 4406 N N . LEU A 1 549 ? -15.698 -1.396 18.604 1.00 96.19 549 LEU A N 1
ATOM 4407 C CA . LEU A 1 549 ? -16.068 -2.259 19.734 1.00 96.19 549 LEU A CA 1
ATOM 4408 C C . LEU A 1 549 ? -15.773 -1.611 21.095 1.00 96.19 549 LEU A C 1
ATOM 4410 O O . LEU A 1 549 ? -16.001 -2.212 22.142 1.00 96.19 549 LEU A O 1
ATOM 4414 N N . ALA A 1 550 ? -15.237 -0.389 21.088 1.00 95.94 550 ALA A N 1
ATOM 4415 C CA . ALA A 1 550 ? -14.921 0.392 22.274 1.00 95.94 550 ALA A CA 1
ATOM 4416 C C . ALA A 1 550 ? -15.042 1.896 21.993 1.00 95.94 550 ALA A C 1
ATOM 4418 O O . ALA A 1 550 ? -15.076 2.329 20.840 1.00 95.94 550 ALA A O 1
ATOM 4419 N N . GLY A 1 551 ? -15.090 2.675 23.073 1.00 95.31 551 GLY A N 1
ATOM 4420 C CA . GLY A 1 551 ? -15.133 4.135 23.056 1.00 95.31 551 GLY A CA 1
ATOM 4421 C C . GLY A 1 551 ? -16.480 4.744 22.704 1.00 95.31 551 GLY A C 1
ATOM 4422 O O . GLY A 1 551 ? -17.530 4.105 22.814 1.00 95.31 551 GLY A O 1
ATOM 4423 N N . LYS A 1 552 ? -16.453 6.023 22.317 1.00 94.56 552 LYS A N 1
ATOM 4424 C CA . LYS A 1 552 ? -17.651 6.837 22.087 1.00 94.56 552 LYS A CA 1
ATOM 4425 C C . LYS A 1 552 ? -18.608 6.182 21.091 1.00 94.56 552 LYS A C 1
ATOM 4427 O O . LYS A 1 552 ? -19.801 6.134 21.365 1.00 94.56 552 LYS A O 1
ATOM 4432 N N . ASN A 1 553 ? -18.061 5.615 20.016 1.00 94.38 553 ASN A N 1
ATOM 4433 C CA . ASN A 1 553 ? -18.804 5.021 18.904 1.00 94.38 553 ASN A CA 1
ATOM 4434 C C . ASN A 1 553 ? -18.936 3.490 19.009 1.00 94.38 553 ASN A C 1
ATOM 4436 O O . ASN A 1 553 ? -19.105 2.820 17.992 1.00 94.38 553 ASN A O 1
ATOM 4440 N N . ASN A 1 554 ? -18.822 2.925 20.216 1.00 95.38 554 ASN A N 1
ATOM 4441 C CA . ASN A 1 554 ? -18.990 1.491 20.434 1.00 95.38 554 ASN A CA 1
ATOM 4442 C C . ASN A 1 554 ? -20.395 1.024 20.013 1.00 95.38 554 ASN A C 1
ATOM 4444 O O . ASN A 1 554 ? -21.389 1.491 20.571 1.00 95.38 554 ASN A O 1
ATOM 4448 N N . ILE A 1 555 ? -20.467 0.065 19.086 1.00 95.31 555 ILE A N 1
ATOM 4449 C CA . ILE A 1 555 ? -21.726 -0.474 18.553 1.00 95.31 555 ILE A CA 1
ATOM 4450 C C . ILE A 1 555 ? -22.623 -1.085 19.640 1.00 95.31 555 ILE A C 1
ATOM 4452 O O . ILE A 1 555 ? -23.842 -0.964 19.574 1.00 95.31 555 ILE A O 1
ATOM 4456 N N . LEU A 1 556 ? -22.036 -1.643 20.704 1.00 96.06 556 LEU A N 1
ATOM 4457 C CA . LEU A 1 556 ? -22.773 -2.263 21.812 1.00 96.06 556 LEU A CA 1
ATOM 4458 C C . LEU A 1 556 ? -23.599 -1.257 22.627 1.00 96.06 556 LEU A C 1
ATOM 4460 O O . LEU A 1 556 ? -24.513 -1.646 23.351 1.00 96.06 556 LEU A O 1
ATOM 4464 N N . LYS A 1 557 ? -23.318 0.048 22.504 1.00 95.38 557 LYS A N 1
ATOM 4465 C CA . LYS A 1 557 ? -24.128 1.093 23.147 1.00 95.38 557 LYS A CA 1
ATOM 4466 C C . LYS A 1 557 ? -25.537 1.185 22.566 1.00 95.38 557 LYS A C 1
ATOM 4468 O O . LYS A 1 557 ? -26.428 1.638 23.281 1.00 95.38 557 LYS A O 1
ATOM 4473 N N . GLN A 1 558 ? -25.721 0.755 21.315 1.00 95.75 558 GLN A N 1
ATOM 4474 C CA . GLN A 1 558 ? -26.996 0.822 20.596 1.00 95.75 558 GLN A CA 1
ATOM 4475 C C . GLN A 1 558 ? -27.980 -0.286 20.994 1.00 95.75 558 GLN A C 1
ATOM 4477 O O . GLN A 1 558 ? -29.150 -0.191 20.648 1.00 95.75 558 GLN A O 1
ATOM 4482 N N . LEU A 1 559 ? -27.528 -1.314 21.721 1.00 95.88 559 LEU A N 1
ATOM 4483 C CA . LEU A 1 559 ? -28.405 -2.372 22.227 1.00 95.88 559 LEU A CA 1
ATOM 4484 C C . LEU A 1 559 ? -29.447 -1.807 23.201 1.00 95.88 559 LEU A C 1
ATOM 4486 O O . LEU A 1 559 ? -29.116 -0.942 24.029 1.00 95.88 559 LEU A O 1
ATOM 4490 N N . GLU A 1 560 ? -30.674 -2.336 23.154 1.00 97.69 560 GLU A N 1
ATOM 4491 C CA . GLU A 1 560 ? -31.679 -2.028 24.170 1.00 97.69 560 GLU A CA 1
ATOM 4492 C C . GLU A 1 560 ? -31.194 -2.453 25.558 1.00 97.69 560 GLU A C 1
ATOM 4494 O O . GLU A 1 560 ? -30.315 -3.308 25.720 1.00 97.69 560 GLU A O 1
ATOM 4499 N N . LYS A 1 561 ? -31.770 -1.832 26.585 1.00 97.50 561 LYS A N 1
ATOM 4500 C CA . LYS A 1 561 ? -31.406 -2.071 27.979 1.00 97.50 561 LYS A CA 1
ATOM 4501 C C . LYS A 1 561 ? -31.517 -3.560 28.330 1.00 97.50 561 LYS A C 1
ATOM 4503 O O . LYS A 1 561 ? -30.586 -4.138 28.884 1.00 97.50 561 LYS A O 1
ATOM 4508 N N . GLU A 1 562 ? -32.625 -4.182 27.952 1.00 97.69 562 GLU A N 1
ATOM 4509 C CA . GLU A 1 562 ? -32.933 -5.587 28.204 1.00 97.69 562 GLU A CA 1
ATOM 4510 C C . GLU A 1 562 ? -31.960 -6.506 27.451 1.00 97.69 562 GLU A C 1
ATOM 4512 O O . GLU A 1 562 ? -31.451 -7.472 28.018 1.00 97.69 562 GLU A O 1
ATOM 4517 N N . ALA A 1 563 ? -31.619 -6.164 26.203 1.00 97.44 563 ALA A N 1
ATOM 4518 C CA . ALA A 1 563 ? -30.642 -6.904 25.410 1.00 97.44 563 ALA A CA 1
ATOM 4519 C C . ALA A 1 563 ? -29.239 -6.856 26.036 1.00 97.44 563 ALA A C 1
ATOM 4521 O O . ALA A 1 563 ? -28.556 -7.879 26.078 1.00 97.44 563 ALA A O 1
ATOM 4522 N N . LYS A 1 564 ? -28.809 -5.702 26.569 1.00 97.00 564 LYS A N 1
ATOM 4523 C CA . LYS A 1 564 ? -27.545 -5.584 27.319 1.00 97.00 564 LYS A CA 1
ATOM 4524 C C . LYS A 1 564 ? -27.546 -6.488 28.553 1.00 97.00 564 LYS A C 1
ATOM 4526 O O . LYS A 1 564 ? -26.569 -7.197 28.780 1.00 97.00 564 LYS A O 1
ATOM 4531 N N . GLU A 1 565 ? -28.628 -6.474 29.328 1.00 97.12 565 GLU A N 1
ATOM 4532 C CA . GLU A 1 565 ? -28.740 -7.268 30.556 1.00 97.12 565 GLU A CA 1
ATOM 4533 C C . GLU A 1 565 ? -28.667 -8.769 30.275 1.00 97.12 565 GLU A C 1
ATOM 4535 O O . GLU A 1 565 ? -27.853 -9.466 30.877 1.00 97.12 565 GLU A O 1
ATOM 4540 N N . LEU A 1 566 ? -29.434 -9.246 29.293 1.00 97.44 566 LEU A N 1
ATOM 4541 C CA . LEU A 1 566 ? -29.426 -10.649 28.880 1.00 97.44 566 LEU A CA 1
ATOM 4542 C C . LEU A 1 566 ? -28.083 -11.071 28.268 1.00 97.44 566 LEU A C 1
ATOM 4544 O O . LEU A 1 566 ? -27.596 -12.160 28.556 1.00 97.44 566 LEU A O 1
ATOM 4548 N N . SER A 1 567 ? -27.466 -10.214 27.448 1.00 96.69 567 SER A N 1
ATOM 4549 C CA . SER A 1 567 ? -26.220 -10.549 26.739 1.00 96.69 567 SER A CA 1
ATOM 4550 C C . SER A 1 567 ? -25.014 -10.655 27.670 1.00 96.69 567 SER A C 1
ATOM 4552 O O . SER A 1 567 ? -24.140 -11.492 27.451 1.00 96.69 567 SER A O 1
ATOM 4554 N N . PHE A 1 568 ? -24.935 -9.788 28.685 1.00 96.31 568 PHE A N 1
ATOM 4555 C CA . PHE A 1 568 ? -23.795 -9.736 29.606 1.00 96.31 568 PHE A CA 1
ATOM 4556 C C . PHE A 1 568 ? -24.074 -10.384 30.964 1.00 96.31 568 PHE A C 1
ATOM 4558 O O . PHE A 1 568 ? -23.139 -10.544 31.747 1.00 96.31 568 PHE A O 1
ATOM 4565 N N . ASN A 1 569 ? -25.327 -10.754 31.245 1.00 96.94 569 ASN A N 1
ATOM 4566 C CA . ASN A 1 569 ? -25.781 -11.288 32.529 1.00 96.94 569 ASN A CA 1
ATOM 4567 C C . ASN A 1 569 ? -25.392 -10.393 33.725 1.00 96.94 569 ASN A C 1
ATOM 4569 O O . ASN A 1 569 ? -24.972 -10.866 34.781 1.00 96.94 569 ASN A O 1
ATOM 4573 N N . VAL A 1 570 ? -25.487 -9.074 33.537 1.00 96.69 570 VAL A N 1
ATOM 4574 C CA . VAL A 1 570 ? -25.255 -8.047 34.566 1.00 96.69 570 VAL A CA 1
ATOM 4575 C C . VAL A 1 570 ? -26.258 -6.905 34.375 1.00 96.69 570 VAL A C 1
ATOM 4577 O O . VAL A 1 570 ? -26.688 -6.677 33.241 1.00 96.69 570 VAL A O 1
ATOM 4580 N N . PRO A 1 571 ? -26.619 -6.142 35.427 1.00 98.00 571 PRO A N 1
ATOM 4581 C CA . PRO A 1 571 ? -27.610 -5.075 35.310 1.00 98.00 571 PRO A CA 1
ATOM 4582 C C . PRO A 1 571 ? -27.260 -4.081 34.201 1.00 98.00 571 PRO A C 1
ATOM 4584 O O . PRO A 1 571 ? -26.143 -3.558 34.154 1.00 98.00 571 PRO A O 1
ATOM 4587 N N . ALA A 1 572 ? -28.225 -3.745 33.342 1.00 97.06 572 ALA A N 1
ATOM 4588 C CA . ALA A 1 572 ? -27.970 -2.892 32.178 1.00 97.06 572 ALA A CA 1
ATOM 4589 C C . ALA A 1 572 ? -27.324 -1.539 32.527 1.00 97.06 572 ALA A C 1
ATOM 4591 O O . ALA A 1 572 ? -26.450 -1.064 31.807 1.00 97.06 572 ALA A O 1
ATOM 4592 N N . LYS A 1 573 ? -27.687 -0.948 33.675 1.00 97.38 573 LYS A N 1
ATOM 4593 C CA . LYS A 1 573 ? -27.084 0.301 34.173 1.00 97.38 573 LYS A CA 1
ATOM 4594 C C . LYS A 1 573 ? -25.568 0.167 34.370 1.00 97.38 573 LYS A C 1
ATOM 4596 O O . LYS A 1 573 ? -24.829 1.098 34.066 1.00 97.38 573 LYS A O 1
ATOM 4601 N N . GLN A 1 574 ? -25.106 -0.989 34.848 1.00 97.69 574 GLN A N 1
ATOM 4602 C CA . GLN A 1 574 ? -23.684 -1.278 35.016 1.00 97.69 574 GLN A CA 1
ATOM 4603 C C . GLN A 1 574 ? -22.991 -1.456 33.659 1.00 97.69 574 GLN A C 1
ATOM 4605 O O . GLN A 1 574 ? -21.900 -0.923 33.460 1.00 97.69 574 GLN A O 1
ATOM 4610 N N . VAL A 1 575 ? -23.633 -2.142 32.702 1.00 97.12 575 VAL A N 1
ATOM 4611 C CA . VAL A 1 575 ? -23.129 -2.240 31.318 1.00 97.12 575 VAL A CA 1
ATOM 4612 C C . VAL A 1 575 ? -22.963 -0.846 30.719 1.00 97.12 575 VAL A C 1
ATOM 4614 O O . VAL A 1 575 ? -21.904 -0.514 30.192 1.00 97.12 575 VAL A O 1
ATOM 4617 N N . GLU A 1 576 ? -23.989 -0.004 30.826 1.00 96.69 576 GLU A N 1
ATOM 4618 C CA . GLU A 1 576 ? -23.979 1.353 30.286 1.00 96.69 576 GLU A CA 1
ATOM 4619 C C . GLU A 1 576 ? -22.920 2.232 30.941 1.00 96.69 576 GLU A C 1
ATOM 4621 O O . GLU A 1 576 ? -22.237 2.969 30.232 1.00 96.69 576 GLU A O 1
ATOM 4626 N N . GLU A 1 577 ? -22.724 2.128 32.257 1.00 96.75 577 GLU A N 1
ATOM 4627 C CA . GLU A 1 577 ? -21.635 2.825 32.940 1.00 96.75 577 GLU A CA 1
ATOM 4628 C C . GLU A 1 577 ? -20.278 2.424 32.346 1.00 96.75 577 GLU A C 1
ATOM 4630 O O . GLU A 1 577 ? -19.505 3.293 31.942 1.00 96.75 577 GLU A O 1
ATOM 4635 N N . ILE A 1 578 ? -20.006 1.119 32.219 1.00 96.75 578 ILE A N 1
ATOM 4636 C CA . ILE A 1 578 ? -18.734 0.590 31.701 1.00 96.75 578 ILE A CA 1
ATOM 4637 C C . ILE A 1 578 ? -18.504 1.021 30.250 1.00 96.75 578 ILE A C 1
ATOM 4639 O O . ILE A 1 578 ? -17.449 1.579 29.932 1.00 96.75 578 ILE A O 1
ATOM 4643 N N . LEU A 1 579 ? -19.482 0.799 29.365 1.00 96.19 579 LEU A N 1
ATOM 4644 C CA . LEU A 1 579 ? -19.359 1.133 27.944 1.00 96.19 579 LEU A CA 1
ATOM 4645 C C . LEU A 1 579 ? -19.173 2.643 27.726 1.00 96.19 579 LEU A C 1
ATOM 4647 O O . LEU A 1 579 ? -18.565 3.047 26.731 1.00 96.19 579 LEU A O 1
ATOM 4651 N N . ASN A 1 580 ? -19.652 3.482 28.648 1.00 95.25 580 ASN A N 1
ATOM 4652 C CA . ASN A 1 580 ? -19.495 4.932 28.596 1.00 95.25 580 ASN A CA 1
ATOM 4653 C C . ASN A 1 580 ? -18.244 5.471 29.309 1.00 95.25 580 ASN A C 1
ATOM 4655 O O . ASN A 1 580 ? -18.003 6.670 29.220 1.00 95.25 580 ASN A O 1
ATOM 4659 N N . LYS A 1 581 ? -17.386 4.657 29.942 1.00 95.50 581 LYS A N 1
ATOM 4660 C CA . LYS A 1 581 ? -16.150 5.185 30.566 1.00 95.50 581 LYS A CA 1
ATOM 4661 C C . LYS A 1 581 ? -15.152 5.743 29.550 1.00 95.50 581 LYS A C 1
ATOM 4663 O O . LYS A 1 581 ? -14.517 6.762 29.800 1.00 95.50 581 LYS A O 1
ATOM 4668 N N . GLN A 1 582 ? -15.010 5.094 28.395 1.00 94.38 582 GLN A N 1
ATOM 4669 C CA . GLN A 1 582 ? -14.100 5.550 27.343 1.00 94.38 582 GLN A CA 1
ATOM 4670 C C . GLN A 1 582 ? -14.794 6.576 26.433 1.00 94.38 582 GLN A C 1
ATOM 4672 O O . GLN A 1 582 ? -15.681 6.226 25.653 1.00 94.38 582 GLN A O 1
ATOM 4677 N N . GLN A 1 583 ? -14.366 7.838 26.523 1.00 91.25 583 GLN A N 1
ATOM 4678 C CA . GLN A 1 583 ? -14.937 8.974 25.782 1.00 91.25 583 GLN A CA 1
ATOM 4679 C C . GLN A 1 583 ? -14.207 9.287 24.465 1.00 91.25 583 GLN A C 1
ATOM 4681 O O . GLN A 1 583 ? -14.735 10.020 23.627 1.00 91.25 583 GLN A O 1
ATOM 4686 N N . GLY A 1 584 ? -13.012 8.725 24.250 1.00 91.75 584 GLY A N 1
ATOM 4687 C CA . GLY A 1 584 ? -12.296 8.825 22.979 1.00 91.75 584 GLY A CA 1
ATOM 4688 C C . GLY A 1 584 ? -13.022 8.111 21.831 1.00 91.75 584 GLY A C 1
ATOM 4689 O O . GLY A 1 584 ? -13.936 7.312 22.046 1.00 91.75 584 GLY A O 1
ATOM 4690 N N . SER A 1 585 ? -12.585 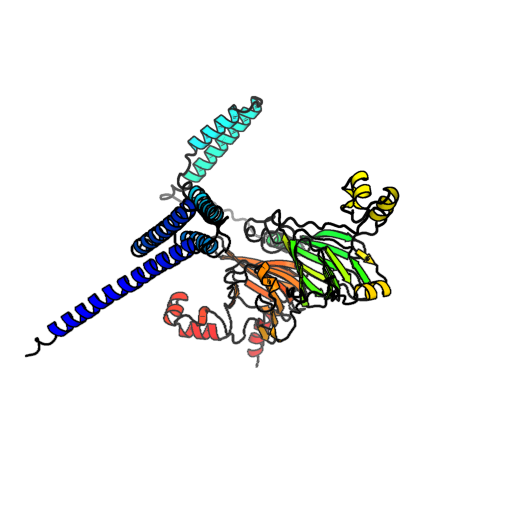8.368 20.599 1.00 93.31 585 SER A N 1
ATOM 4691 C CA . SER A 1 585 ? -13.048 7.668 19.393 1.00 93.31 585 SER A CA 1
ATOM 4692 C C . SER A 1 585 ? -11.850 7.126 18.631 1.00 93.31 585 SER A C 1
ATOM 4694 O O . SER A 1 585 ? -10.899 7.874 18.402 1.00 93.31 585 SER A O 1
ATOM 4696 N N . LEU A 1 586 ? -11.936 5.860 18.219 1.00 95.44 586 LEU A N 1
ATOM 4697 C CA . LEU A 1 586 ? -10.967 5.076 17.447 1.00 95.44 586 LEU A CA 1
ATOM 4698 C C . LEU A 1 586 ? -9.556 4.933 18.047 1.00 95.44 586 LEU A C 1
ATOM 4700 O O . LEU A 1 586 ? -9.055 3.815 18.093 1.00 95.44 586 LEU A O 1
ATOM 4704 N N . PHE A 1 587 ? -8.921 6.012 18.506 1.00 97.50 587 PHE A N 1
ATOM 4705 C CA . PHE A 1 587 ? -7.598 6.006 19.130 1.00 97.50 587 PHE A CA 1
ATOM 4706 C C . PHE A 1 587 ? -7.669 6.345 20.619 1.00 97.50 587 PHE A C 1
ATOM 4708 O O . PHE A 1 587 ? -8.405 7.250 21.024 1.00 97.50 587 PHE A O 1
ATOM 4715 N N . TYR A 1 588 ? -6.867 5.639 21.413 1.00 95.56 588 TYR A N 1
ATOM 4716 C CA . TYR A 1 588 ? -6.894 5.638 22.878 1.00 95.56 588 TYR A CA 1
ATOM 4717 C C . TYR A 1 588 ? -5.464 5.582 23.440 1.00 95.56 588 TYR A C 1
ATOM 4719 O O . TYR A 1 588 ? -4.558 5.164 22.710 1.00 95.56 588 TYR A O 1
ATOM 4727 N N . PRO A 1 589 ? -5.234 5.932 24.722 1.00 95.44 589 PRO A N 1
ATOM 4728 C CA . PRO A 1 589 ? -3.966 5.597 25.365 1.00 95.44 589 PRO A CA 1
ATOM 4729 C C . PRO A 1 589 ? -3.769 4.077 25.329 1.00 95.44 589 PRO A C 1
ATOM 4731 O O . PRO A 1 589 ? -4.720 3.314 25.514 1.00 95.44 589 PRO A O 1
ATOM 4734 N N . GLY A 1 590 ? -2.544 3.633 25.061 1.00 93.06 590 GLY A N 1
ATOM 4735 C CA . GLY A 1 590 ? -2.214 2.215 25.077 1.00 93.06 590 GLY A CA 1
ATOM 4736 C C . GLY A 1 590 ? -2.121 1.673 26.509 1.00 93.06 590 GLY A C 1
ATOM 4737 O O . GLY A 1 590 ? -2.113 2.445 27.474 1.00 93.06 590 GLY A O 1
ATOM 4738 N N . PRO A 1 591 ? -1.993 0.345 26.675 1.00 90.38 591 PRO A N 1
ATOM 4739 C CA . PRO A 1 591 ? -2.073 -0.311 27.984 1.00 90.38 591 PRO A CA 1
ATOM 4740 C C . PRO A 1 591 ? -1.102 0.248 29.036 1.00 90.38 591 PRO A C 1
ATOM 4742 O O . PRO A 1 591 ? -1.488 0.468 30.181 1.00 90.38 591 PRO A O 1
ATOM 4745 N N . LYS A 1 592 ? 0.147 0.539 28.644 1.00 84.94 592 LYS A N 1
ATOM 4746 C CA . LYS A 1 592 ? 1.172 1.079 29.556 1.00 84.94 592 LYS A CA 1
ATOM 4747 C C . LYS A 1 592 ? 0.884 2.524 29.979 1.00 84.94 592 LYS A C 1
ATOM 4749 O O . LYS A 1 592 ? 1.049 2.860 31.147 1.00 84.94 592 LYS A O 1
ATOM 4754 N N . GLN A 1 593 ? 0.423 3.371 29.056 1.00 79.94 593 GLN A N 1
ATOM 4755 C CA . GLN A 1 593 ? 0.058 4.759 29.371 1.00 79.94 593 GLN A CA 1
ATOM 4756 C C . GLN A 1 593 ? -1.173 4.826 30.278 1.00 79.94 593 GLN A C 1
ATOM 4758 O O . GLN A 1 593 ? -1.229 5.651 31.187 1.00 79.94 593 GLN A O 1
ATOM 4763 N N . GLN A 1 594 ? -2.146 3.940 30.065 1.00 78.50 594 GLN A N 1
ATOM 4764 C CA . GLN A 1 594 ? -3.352 3.902 30.884 1.00 78.50 594 GLN A CA 1
ATOM 4765 C C . GLN A 1 594 ? -3.052 3.502 32.338 1.00 78.50 594 GLN A C 1
ATOM 4767 O O . GLN A 1 594 ? -3.611 4.097 33.256 1.00 78.50 594 GLN A O 1
ATOM 4772 N N . GLN A 1 595 ? -2.131 2.556 32.561 1.00 74.62 595 GLN A N 1
ATOM 4773 C CA . GLN A 1 595 ? -1.675 2.185 33.908 1.00 74.62 595 GLN A CA 1
ATOM 4774 C C . GLN A 1 595 ? -1.004 3.359 34.636 1.00 74.62 595 GLN A C 1
ATOM 4776 O O . GLN A 1 595 ? -1.274 3.582 35.811 1.00 74.62 595 GLN A O 1
ATOM 4781 N N . GLN A 1 596 ? -0.189 4.153 33.936 1.00 71.38 596 GLN A N 1
ATOM 4782 C CA . GLN A 1 596 ? 0.449 5.344 34.513 1.00 71.38 596 GLN A CA 1
ATOM 4783 C C . GLN A 1 596 ? -0.572 6.432 34.874 1.00 71.38 596 GLN A C 1
ATOM 4785 O O . GLN A 1 596 ? -0.471 7.045 35.933 1.00 71.38 596 GLN A O 1
ATOM 4790 N N . GLN A 1 597 ? -1.587 6.640 34.032 1.00 71.19 597 GLN A N 1
ATOM 4791 C CA . GLN A 1 597 ? -2.654 7.614 34.293 1.00 71.19 597 GLN A CA 1
ATOM 4792 C C . GLN A 1 597 ? -3.564 7.203 35.458 1.00 71.19 597 GLN A C 1
ATOM 4794 O O . GLN A 1 597 ? -4.054 8.065 36.178 1.00 71.19 597 GLN A O 1
ATOM 4799 N N . GLN A 1 598 ? -3.785 5.901 35.660 1.00 65.25 598 GLN A N 1
ATOM 4800 C CA . GLN A 1 598 ? -4.568 5.393 36.791 1.00 65.25 598 GLN A CA 1
ATOM 4801 C C . GLN A 1 598 ? -3.755 5.333 38.093 1.00 65.25 598 GLN A C 1
ATOM 4803 O O . GLN A 1 598 ? -4.313 5.582 39.157 1.00 65.25 598 GLN A O 1
ATOM 4808 N N . GLY A 1 599 ? -2.449 5.056 38.020 1.00 47.84 599 GLY A N 1
ATOM 4809 C CA . GLY A 1 599 ? -1.555 5.043 39.184 1.00 47.84 599 GLY A CA 1
ATOM 4810 C C . GLY A 1 599 ? -1.225 6.436 39.732 1.00 47.84 599 GLY A C 1
ATOM 4811 O O . GLY A 1 599 ? -1.099 6.595 40.938 1.00 47.84 599 GLY A O 1
ATOM 4812 N N . GLY A 1 600 ? -1.161 7.465 38.880 1.00 44.41 600 GLY A N 1
ATOM 4813 C CA . GLY A 1 600 ? -0.855 8.842 39.297 1.00 44.41 600 GLY A CA 1
ATOM 4814 C C . GLY A 1 600 ? -1.961 9.564 40.082 1.00 44.41 600 GLY A C 1
ATOM 4815 O O . GLY A 1 600 ? -1.735 10.672 40.553 1.00 44.41 600 GLY A O 1
ATOM 4816 N N . HIS A 1 601 ? -3.145 8.961 40.226 1.00 44.88 601 HIS A N 1
ATOM 4817 C CA . HIS A 1 601 ? -4.243 9.495 41.042 1.00 44.88 601 HIS A CA 1
ATOM 4818 C C . HIS A 1 601 ? -4.354 8.858 42.435 1.00 44.88 601 HIS A C 1
ATOM 4820 O O . HIS A 1 601 ? -5.219 9.266 43.202 1.00 44.88 601 HIS A O 1
ATOM 4826 N N . ALA A 1 602 ? -3.508 7.878 42.771 1.00 42.09 602 ALA A N 1
ATOM 4827 C CA . ALA A 1 602 ? -3.513 7.250 44.094 1.00 42.09 602 ALA A CA 1
ATOM 4828 C C . ALA A 1 602 ? -2.629 7.976 45.132 1.00 42.09 602 ALA A C 1
ATOM 4830 O O . ALA A 1 602 ? -2.788 7.715 46.320 1.00 42.09 602 ALA A O 1
ATOM 4831 N N . ASP A 1 603 ? -1.766 8.905 44.697 1.00 40.34 603 ASP A N 1
ATOM 4832 C CA . ASP A 1 603 ? -0.804 9.628 45.550 1.00 40.34 603 ASP A CA 1
ATOM 4833 C C . ASP A 1 603 ? -1.039 11.160 45.590 1.00 40.34 603 ASP A C 1
ATOM 4835 O O . ASP A 1 603 ? -0.102 11.923 45.836 1.00 40.34 603 ASP A O 1
ATOM 4839 N N . ALA A 1 604 ? -2.266 11.630 45.322 1.00 34.25 604 ALA A N 1
ATOM 4840 C CA . ALA A 1 604 ? -2.631 13.055 45.369 1.00 34.25 604 ALA A CA 1
ATOM 4841 C C . ALA A 1 604 ? -3.604 13.381 46.508 1.00 34.25 604 ALA A C 1
ATOM 4843 O O . ALA A 1 604 ? -4.603 12.639 46.655 1.00 34.25 604 ALA A O 1
#

Secondary structure (DSSP, 8-state):
---SSHHHHHHHHHHHHHHHHHHHHHHHHHHHHHHHHHHHHHHHH-TT--HHHHHHHHHHHHHHHHHHHHHHHHTTS---S-HHHHHHHHHHHHHHHHSS-GGGHHHHHHHHHHHHHHHHHHHTT------HHHHHHHHHHHHHSS---HHHHHHHHHHHHHHHHHHHHHHHTTS-----------------------S-SHHHHHHHHHHHHHT-TTEE-GGGEEEEEE-SSEEEEEEPPGGGS-GGGGGGTT-EEEEEEE-SSEEEEEEEESEEEEEEEEES-EEEEEEETTEEEEEEE-TTEEEEE-TT-EEEEEE--SSSPEEEEEEEEESSSTT---EEESS-BBTTBPGGGGS-HHHHHHHHTS-HHHHHHHHHS--S-SEEE--HHHHHHHTS----S-----S-TT----------EETTSGGGEEEEETTEEEEEE-TTT-GGGGTTTEEEEEEEEPTTEEEEEEEESSPEEEEEEEE-EEEEEEEEEESEEEEEEEEEETT-EEEE-TT--EEEEE-SSS-EEEEEEEES-TT--EEESSSTT-GGGGS-HHHHHHHHTS-HHHHHHHHTT----SEEE-HHHHHHHHHTTS--

Solvent-accessible surface area (backbone atoms only — not comparable to full-atom values): 33212 Å² total; per-residue (Å²): 144,88,81,82,68,62,66,64,50,52,53,51,51,50,49,53,50,52,51,48,57,51,48,61,57,47,58,56,53,51,51,54,53,50,50,44,51,52,48,38,50,51,47,74,70,48,87,88,64,54,76,67,54,39,55,47,49,42,48,52,40,53,50,55,52,53,51,56,53,51,54,57,63,54,72,75,59,90,70,97,74,70,74,77,60,56,53,54,49,49,54,45,51,57,50,46,76,68,54,97,57,80,94,47,42,67,62,46,51,52,50,46,49,50,60,52,49,61,49,50,65,65,61,77,73,74,88,72,87,77,55,54,67,60,55,36,53,54,45,47,50,62,40,65,76,49,100,61,57,73,70,56,34,54,52,47,49,48,53,38,51,52,53,33,52,50,53,50,47,69,67,54,75,78,72,88,87,87,82,84,83,80,89,84,89,79,86,81,86,80,79,90,81,92,75,90,81,90,84,74,69,72,64,59,57,52,54,55,51,52,55,58,44,73,65,36,80,47,52,41,55,49,84,51,41,45,74,78,41,75,38,95,37,24,38,36,27,35,43,62,56,47,39,76,84,33,71,91,33,48,94,47,26,40,40,40,45,37,44,38,42,32,37,42,29,21,34,35,54,42,27,22,33,51,24,40,31,40,40,35,28,72,34,42,34,37,26,44,37,42,44,51,101,81,47,46,41,38,45,80,41,42,60,36,21,33,38,76,43,62,50,62,41,35,34,30,42,32,22,67,29,85,79,44,50,25,29,35,42,30,49,31,36,28,76,77,52,72,42,52,79,53,78,48,31,63,72,30,8,65,26,41,57,16,60,67,77,76,55,55,61,70,56,51,23,65,74,69,72,44,62,54,73,61,53,48,55,57,48,51,65,34,66,69,36,50,24,33,83,45,53,71,69,55,42,58,62,71,61,48,74,51,60,62,90,70,55,94,67,71,102,64,100,81,81,82,76,79,71,78,76,86,64,67,46,62,46,80,48,75,91,23,53,77,43,74,60,96,23,25,40,33,30,50,44,42,40,87,76,42,60,74,34,50,81,73,32,33,27,44,34,38,39,40,23,30,46,27,6,13,42,51,44,30,27,29,66,54,20,32,33,46,32,36,27,73,36,38,34,29,40,38,41,33,44,47,86,72,102,49,79,42,84,46,66,46,80,43,41,56,56,20,35,39,52,44,54,44,63,32,46,32,35,41,32,21,31,77,86,38,44,22,28,35,45,31,46,25,36,52,35,75,92,45,46,78,48,31,71,46,27,62,64,21,57,76,73,75,52,52,60,68,57,43,19,69,74,67,73,45,62,34,70,58,54,53,52,58,58,58,67,42,73,47,63,66,33,36,74,14,77,71,50,48,51,53,63,61,55,66,64,75,82,114

Radius of gyration: 33.8 Å; Cα contacts (8 Å, |Δi|>4): 952; chains: 1; bounding box: 104×78×87 Å

Organism: Aquilegia coerulea (NCBI:txid218851)

Foldseek 3Di:
DPDPPPVVVVVVVVVVVVVVVVVVVVVVVVVLVVQLVVQLVCLVPDPDDDPVRSVVSNVVSVVVSVVVVVVVVVVVDDDPDDPPLVVQLVVQLVVLVPDPDPPCSVVSNVVSVVVSVVVVVVVVPPDDPDDLVVQLVVQLVVLVVDPDDPVSSVVSNVVSVVVSVVVVCVVVVPDDDDDDDDDDDDDDDDDDDDDDDDDPPPPVVVVVQVVQQVLQLFKFDLVQWDFPFDAPFWTKTKHPFSPPNHCVCVVVRQKIKMKIKGHAQKKFAKKFKQWWKKKAWQAAKKWKWWDDPQWIFIAIDHHQWIFIDDGPTTMMMTRLGRHDMTMIMMMTGGDPDRNDMDIAGQQAAVAVQHPVVVDDLVVVCVVVVDHSVVVNCRRHVHDRHRMDRHDNVRSVVRNPGCGDPDRPDPPDDPDPPPPPPRYIDGQPPPVQFPDDDPQWTKGKDACVNPVVCVVQQKIKMKIKGFAQKKQAKKFKAQWKKKKAWQAAKWKKWKFDDDPDTDIDIDIDHHSMIGIDGHPIIMMIGGHNPGITMMMIIIGNNVPMDMAGCAAPRHPVLPDDQVRCCVVVVHHSVVVNVVRHPHHGPRMGRHPVVVVVVVVVVVPD

Sequence (604 aa):
MAFRNKLSFFVFVLFVFLVSATFSLADEKEDLDQLLRKCKQQCRTQPGLDKQEHQKCERDCEEYVKVRQRQQEEGQGGKQGDGLQSDRYKDCVDFCYRWPKSAQLQHCLETCEQVAGAVIEKFLNTEEREDPQREYEKCQQGCQERRWSQERVRSCLKECDEHRKQREQEQGGRGGQEQGGQSEEKGRQGKGGQSEEEGQQGGRQEQGRQSEEDENPYLFHQQKFSSHIKSQQGKVQLLEKFNKRSDLLQGIENYRISYLEANPSTFAVPNHVNAETIFFVLSGQGTITLLQENNRETHNLERGDIIMVRAGTILSFVNRDNKEKLRVASLLQPDNVPGDVKAFVGAGGRDPESYYNTFSNEILEAAFNVKGDQLRKLFEGQNKGVFLKASQEQIKALSRDESSEHGTGGPWPFVHGKSQSNKPYNMFNKERLSQSNQYGKFYVVSQDDYKMLQELDVQLSYANITKGAMIGPYYNSRSTKIAMVVNGNGEKGQRGSTSTYQKMSGRISRGDVYVTPAGHPFVAVASNDENLEVVMFEINARYNHRYQLAGKNNILKQLEKEAKELSFNVPAKQVEEILNKQQGSLFYPGPKQQQQQQGGHADA

Nearest PDB structures (foldseek):
  5e1r-assembly2_D  TM=9.680E-01  e=5.044E-49  Carya illinoinensis
  5e1r-assembly2_E  TM=9.724E-01  e=2.676E-48  Carya illinoinensis
  5e1r-assembly1_A  TM=9.647E-01  e=3.534E-48  Carya illinoinensis
  5e1r-assembly2_F  TM=9.667E-01  e=8.606E-48  Carya illinoinensis
  1ipk-assembly1_A  TM=9.371E-01  e=5.224E-43  Glycine max

Mean predicted aligned error: 18.62 Å

InterPro domains:
  IPR006045 Cupin 1 [PF00190] (265-374)
  IPR006045 Cupin 1 [PF00190] (426-575)
  IPR006045 Cupin 1 [SM00835] (218-376)
  IPR006045 Cupin 1 [SM00835] (425-576)
  IPR011051 RmlC-like cupin domain superfamily [SSF51182] (216-408)
  IPR011051 RmlC-like cupin domain superfamily [SSF51182] (423-596)
  IPR014710 RmlC-like jelly roll fold [G3DSA:2.60.120.10] (206-399)
  IPR014710 RmlC-like jelly roll fold [G3DSA:2.60.120.10] (415-593)
  IPR050253 Seed Storage and Functional Proteins [PTHR31189] (9-592)

pLDDT: mean 76.54, std 23.16, range [23.16, 98.56]